Protein AF-0000000079558865 (afdb_homodimer)

pLDDT: mean 90.68, std 13.3, range [24.84, 98.75]

Solvent-accessible surface area (backbone atoms only — not comparable to full-atom values): 32412 Å² total; per-residue (Å²): 133,81,74,74,70,74,71,78,64,59,64,57,67,71,56,44,50,49,36,40,52,37,39,24,28,46,28,15,32,53,11,42,52,48,28,52,51,44,33,50,50,36,15,70,83,61,57,52,70,18,35,86,86,47,58,47,41,53,60,47,65,28,27,28,50,21,11,19,47,32,14,29,50,58,60,69,40,26,65,64,39,34,66,35,30,55,53,54,36,47,12,46,46,53,9,19,28,15,18,23,4,36,36,19,58,54,51,49,49,32,47,53,29,38,63,74,67,36,49,67,46,24,54,47,26,53,52,52,48,49,34,40,28,53,35,25,22,53,50,19,32,53,52,38,51,50,48,53,50,50,35,47,71,70,60,68,59,42,77,68,46,60,74,62,44,77,66,50,60,58,45,43,67,52,43,50,49,52,37,49,51,39,46,51,51,39,50,49,53,44,49,51,22,51,53,47,21,66,69,27,48,86,74,33,56,71,65,19,17,48,24,42,9,50,59,42,13,29,57,13,29,53,51,32,58,58,34,44,70,41,40,58,50,31,49,69,95,83,32,50,64,35,84,45,48,48,14,59,48,48,29,27,34,50,19,22,44,52,44,24,43,45,51,42,47,41,61,68,67,68,41,66,67,52,42,29,52,45,49,6,42,40,61,9,24,24,15,20,23,3,36,35,16,59,53,40,51,53,33,51,53,31,42,72,43,100,49,39,65,54,21,56,51,53,50,48,49,52,50,50,54,30,47,53,50,25,38,63,53,26,39,49,50,37,70,73,70,58,53,81,71,87,119,131,81,74,73,69,72,71,78,63,60,63,56,67,69,57,44,51,48,37,40,52,37,38,24,29,44,27,16,31,51,10,42,52,49,29,51,52,44,33,50,49,36,15,69,84,62,57,52,69,18,34,87,85,46,56,46,40,54,61,47,64,29,27,28,52,21,11,20,47,34,14,30,51,57,60,68,40,26,65,64,40,34,66,33,31,54,54,55,37,46,14,46,46,55,9,19,28,15,18,24,3,36,36,19,58,56,51,50,49,33,47,54,30,39,65,73,67,35,50,66,46,25,55,48,26,52,52,53,49,50,35,41,28,53,33,26,22,52,50,19,32,52,51,39,51,51,49,52,50,51,35,48,71,69,61,68,60,42,77,69,46,61,73,62,44,80,66,50,60,59,45,46,67,52,43,49,50,52,36,50,51,39,48,51,49,38,50,49,52,45,48,52,21,52,53,47,21,66,68,26,48,86,76,33,56,71,65,20,17,49,24,42,8,49,60,41,14,29,58,14,29,52,52,34,59,58,34,46,69,42,40,59,49,32,49,68,94,82,32,49,64,35,85,45,47,48,14,60,47,48,28,28,35,50,18,22,43,51,43,25,43,44,52,44,48,42,60,69,68,69,42,65,68,51,43,29,52,46,48,7,41,38,58,9,23,26,16,19,23,3,36,34,16,61,51,40,51,53,33,52,52,31,43,72,44,98,51,39,65,55,21,55,50,53,51,48,50,52,51,49,52,28,48,53,50,25,38,64,52,28,39,48,50,36,71,72,70,59,54,82,69,89,120

Structure (mmCIF, N/CA/C/O backbone):
data_AF-0000000079558865-model_v1
#
loop_
_entity.id
_entity.type
_entity.pdbx_description
1 polymer 'CrcB protein'
#
loop_
_atom_site.group_PDB
_atom_site.id
_atom_site.type_symbol
_atom_site.label_atom_id
_atom_site.label_alt_id
_atom_site.label_comp_id
_atom_site.label_asym_id
_atom_site.label_entity_id
_atom_site.label_seq_id
_atom_site.pdbx_PDB_ins_code
_atom_site.Cartn_x
_atom_site.Cartn_y
_atom_site.Cartn_z
_atom_site.occupancy
_atom_site.B_iso_or_equiv
_atom_site.auth_seq_id
_atom_site.auth_comp_id
_atom_site.auth_asym_id
_atom_site.auth_atom_id
_atom_site.pdbx_PDB_model_num
ATOM 1 N N . MET A 1 1 ? -37.469 36.5 46.031 1 24.84 1 MET A N 1
ATOM 2 C CA . MET A 1 1 ? -37 35.156 45.688 1 24.84 1 MET A CA 1
ATOM 3 C C . MET A 1 1 ? -36.062 35.219 44.469 1 24.84 1 MET A C 1
ATOM 5 O O . MET A 1 1 ? -36.531 35.375 43.344 1 24.84 1 MET A O 1
ATOM 9 N N . ILE A 1 2 ? -34.938 35.812 44.531 1 31 2 ILE A N 1
ATOM 10 C CA . ILE A 1 2 ? -33.875 36.125 43.531 1 31 2 ILE A CA 1
ATOM 11 C C . ILE A 1 2 ? -33.438 34.844 42.844 1 31 2 ILE A C 1
ATOM 13 O O . ILE A 1 2 ? -32.906 33.938 43.5 1 31 2 ILE A O 1
ATOM 17 N N . TYR A 1 3 ? -34.219 34.344 41.844 1 30.3 3 TYR A N 1
ATOM 18 C CA . TYR A 1 3 ? -33.875 33.188 40.969 1 30.3 3 TYR A CA 1
ATOM 19 C C . TYR A 1 3 ? -32.375 33.219 40.625 1 30.3 3 TYR A C 1
ATOM 21 O O . TYR A 1 3 ? -31.891 34.156 40.062 1 30.3 3 TYR A O 1
ATOM 29 N N . PHE A 1 4 ? -31.547 32.781 41.594 1 33.19 4 PHE A N 1
ATOM 30 C CA . PHE A 1 4 ? -30.141 32.5 41.281 1 33.19 4 PHE A CA 1
ATOM 31 C C . PHE A 1 4 ? -30 31.906 39.875 1 33.19 4 PHE A C 1
ATOM 33 O O . PHE A 1 4 ? -30.594 30.875 39.594 1 33.19 4 PHE A O 1
ATOM 40 N N . GLN A 1 5 ? -30.078 32.781 38.844 1 35.47 5 GLN A N 1
ATOM 41 C CA . GLN A 1 5 ? -29.766 32.375 37.5 1 35.47 5 GLN A CA 1
ATOM 42 C C . GLN A 1 5 ? -28.656 31.328 37.469 1 35.47 5 GLN A C 1
ATOM 44 O O . GLN A 1 5 ? -27.625 31.5 38.125 1 35.47 5 GLN A O 1
ATOM 49 N N . ASP A 1 6 ? -28.984 30.047 37.375 1 40.72 6 ASP A N 1
ATOM 50 C CA . ASP A 1 6 ? -28.062 28.938 37.156 1 40.72 6 ASP A CA 1
ATOM 51 C C . ASP A 1 6 ? -26.844 29.391 36.375 1 40.72 6 ASP A C 1
ATOM 53 O O . ASP A 1 6 ? -26.969 30.109 35.375 1 40.72 6 ASP A O 1
ATOM 57 N N . PRO A 1 7 ? -25.625 29.766 36.938 1 44.38 7 PRO A N 1
ATOM 58 C CA . PRO A 1 7 ? -24.438 30.203 36.219 1 44.38 7 PRO A CA 1
ATOM 59 C C . PRO A 1 7 ? -24.297 29.531 34.875 1 44.38 7 PRO A C 1
ATOM 61 O O . PRO A 1 7 ? -24.75 28.406 34.688 1 44.38 7 PRO A O 1
ATOM 64 N N . PRO A 1 8 ? -24.234 30.219 33.75 1 49.44 8 PRO A N 1
ATOM 65 C CA . PRO A 1 8 ? -24.109 29.625 32.406 1 49.44 8 PRO A CA 1
ATOM 66 C C . PRO A 1 8 ? -23.125 28.469 32.375 1 49.44 8 PRO A C 1
ATOM 68 O O . PRO A 1 8 ? -22.047 28.547 32.969 1 49.44 8 PRO A O 1
ATOM 71 N N . LYS A 1 9 ? -23.375 27.141 32.25 1 59.31 9 LYS A N 1
ATOM 72 C CA . LYS A 1 9 ? -22.781 25.812 32.375 1 59.31 9 LYS A CA 1
ATOM 73 C C . LYS A 1 9 ? -21.453 25.734 31.625 1 59.31 9 LYS A C 1
ATOM 75 O O . LYS A 1 9 ? -20.656 24.844 31.859 1 59.31 9 LYS A O 1
ATOM 80 N N . GLY A 1 10 ? -21.016 26.719 30.688 1 71.94 10 GLY A N 1
ATOM 81 C CA . GLY A 1 10 ? -19.781 26.562 29.953 1 71.94 10 GLY A CA 1
ATOM 82 C C . GLY A 1 10 ? -18.984 27.859 29.844 1 71.94 10 GLY A C 1
ATOM 83 O O . GLY A 1 10 ? -19.391 28.891 30.406 1 71.94 10 GLY A O 1
ATOM 84 N N . LEU A 1 11 ? -17.547 27.797 29.344 1 80.44 11 LEU A N 1
ATOM 85 C CA . LEU A 1 11 ? -16.672 28.953 29.141 1 80.44 11 LEU A CA 1
ATOM 86 C C . LEU A 1 11 ? -17.312 29.953 28.188 1 80.44 11 LEU A C 1
ATOM 88 O O . LEU A 1 11 ? -18.016 29.578 27.266 1 80.44 11 LEU A O 1
ATOM 92 N N . PRO A 1 12 ? -17.109 31.25 28.516 1 87.19 12 PRO A N 1
ATOM 93 C CA . PRO A 1 12 ? -17.516 32.219 27.5 1 87.19 12 PRO A CA 1
ATOM 94 C C . PRO A 1 12 ? -16.953 31.891 26.125 1 87.19 12 PRO A C 1
ATOM 96 O O . PRO A 1 12 ? -15.906 31.25 26.016 1 87.19 12 PRO A O 1
ATOM 99 N N . GLU A 1 13 ? -17.625 32.281 25.156 1 88.19 13 GLU A N 1
ATOM 100 C CA . GLU A 1 13 ? -17.312 31.938 23.766 1 88.19 13 GLU A CA 1
ATOM 101 C C . GLU A 1 13 ? -15.852 32.25 23.438 1 88.19 13 GLU A C 1
ATOM 103 O O . GLU A 1 13 ? -15.164 31.453 22.812 1 88.19 13 GLU A O 1
ATOM 108 N N . PHE A 1 14 ? -15.43 33.469 23.797 1 90.56 14 PHE A N 1
ATOM 109 C CA . PHE A 1 14 ? -14.062 33.906 23.516 1 90.56 14 PHE A CA 1
ATOM 110 C C . PHE A 1 14 ? -13.055 32.969 24.188 1 90.56 14 PHE A C 1
ATOM 112 O O . PHE A 1 14 ? -12.039 32.625 23.578 1 90.56 14 PHE A O 1
ATOM 119 N N . LEU A 1 15 ? -13.305 32.625 25.375 1 91.19 15 LEU A N 1
ATOM 120 C CA . LEU A 1 15 ? -12.398 31.75 26.109 1 91.19 15 LEU A CA 1
ATOM 121 C C . LEU A 1 15 ? -12.438 30.328 25.547 1 91.19 15 LEU A C 1
ATOM 123 O O . LEU A 1 15 ? -11.414 29.641 25.547 1 91.19 15 LEU A O 1
ATOM 127 N N . ASP A 1 16 ? -13.633 29.969 25.188 1 91.56 16 ASP A N 1
ATOM 128 C CA . ASP A 1 16 ? -13.781 28.656 24.562 1 91.56 16 ASP A CA 1
ATOM 129 C C . ASP A 1 16 ? -12.992 28.562 23.266 1 91.56 16 ASP A C 1
ATOM 131 O O . ASP A 1 16 ? -12.328 27.562 23 1 91.56 16 ASP A O 1
ATOM 135 N N . TYR A 1 17 ? -13.078 29.594 22.484 1 93.31 17 TYR A N 1
ATOM 136 C CA . TYR A 1 17 ? -12.328 29.688 21.234 1 93.31 17 TYR A CA 1
ATOM 137 C C . TYR A 1 17 ? -10.828 29.656 21.484 1 93.31 17 TYR A C 1
ATOM 139 O O . TYR A 1 17 ? -10.086 28.953 20.797 1 93.31 17 TYR A O 1
ATOM 147 N N . THR A 1 18 ? -10.438 30.406 22.438 1 93.88 18 THR A N 1
ATOM 148 C CA . THR A 1 18 ? -9.031 30.438 22.812 1 93.88 18 THR A CA 1
ATOM 149 C C . THR A 1 18 ? -8.555 29.062 23.281 1 93.88 18 THR A C 1
ATOM 151 O O . THR A 1 18 ? -7.453 28.641 22.938 1 93.88 18 THR A O 1
ATOM 154 N N . SER A 1 19 ? -9.375 28.469 24.078 1 94.44 19 SER A N 1
ATOM 155 C CA . SER A 1 19 ? -9.031 27.125 24.562 1 94.44 19 SER A CA 1
ATOM 156 C C . SER A 1 19 ? -8.844 26.156 23.391 1 94.44 19 SER A C 1
ATOM 158 O O . SER A 1 19 ? -7.902 25.359 23.375 1 94.44 19 SER A O 1
ATOM 160 N N . CYS A 1 20 ? -9.68 26.266 22.438 1 95.56 20 CYS A N 1
ATOM 161 C CA . CYS A 1 20 ? -9.578 25.422 21.25 1 95.56 20 CYS A CA 1
ATOM 162 C C . CYS A 1 20 ? -8.273 25.688 20.5 1 95.56 20 CYS A C 1
ATOM 164 O O . CYS A 1 20 ? -7.559 24.734 20.156 1 95.56 20 CYS A O 1
ATOM 166 N N . LEU A 1 21 ? -7.957 26.906 20.344 1 97.5 21 LEU A N 1
ATOM 167 C CA . LEU A 1 21 ? -6.762 27.297 19.609 1 97.5 21 LEU A CA 1
ATOM 168 C C . LEU A 1 21 ? -5.5 26.828 20.328 1 97.5 21 LEU A C 1
ATOM 170 O O . LEU A 1 21 ? -4.539 26.391 19.688 1 97.5 21 LEU A O 1
ATOM 174 N N . VAL A 1 22 ? -5.59 26.906 21.609 1 97.62 22 VAL A N 1
ATOM 175 C CA . VAL A 1 22 ? -4.43 26.516 22.391 1 97.62 22 VAL A CA 1
ATOM 176 C C . VAL A 1 22 ? -4.238 25.016 22.328 1 97.62 22 VAL A C 1
ATOM 178 O O . VAL A 1 22 ? -3.115 24.516 22.188 1 97.62 22 VAL A O 1
ATOM 181 N N . HIS A 1 23 ? -5.309 24.281 22.438 1 97.44 23 HIS A N 1
ATOM 182 C CA . HIS A 1 23 ? -5.238 22.828 22.297 1 97.44 23 HIS A CA 1
ATOM 183 C C . HIS A 1 23 ? -4.664 22.438 20.938 1 97.44 23 HIS A C 1
ATOM 185 O O . HIS A 1 23 ? -3.775 21.594 20.844 1 97.44 23 HIS A O 1
ATOM 191 N N . LEU A 1 24 ? -5.121 23.094 19.938 1 98.38 24 LEU A N 1
ATOM 192 C CA . LEU A 1 24 ? -4.691 22.844 18.562 1 98.38 24 LEU A CA 1
ATOM 193 C C . LEU A 1 24 ? -3.203 23.125 18.391 1 98.38 24 LEU A C 1
ATOM 195 O O . LEU A 1 24 ? -2.482 22.359 17.766 1 98.38 24 LEU A O 1
ATOM 199 N N . ALA A 1 25 ? -2.811 24.172 18.984 1 98.5 25 ALA A N 1
ATOM 200 C CA . ALA A 1 25 ? -1.413 24.578 18.859 1 98.5 25 ALA A CA 1
ATOM 201 C C . ALA A 1 25 ? -0.488 23.578 19.547 1 98.5 25 ALA A C 1
ATOM 203 O O . ALA A 1 25 ? 0.522 23.156 18.969 1 98.5 25 ALA A O 1
ATOM 204 N N . VAL A 1 26 ? -0.838 23.172 20.734 1 98.44 26 VAL A N 1
ATOM 205 C CA . VAL A 1 26 ? -0.013 22.25 21.516 1 98.44 26 VAL A CA 1
ATOM 206 C C . VAL A 1 26 ? 0.089 20.906 20.781 1 98.44 26 VAL A C 1
ATOM 208 O O . VAL A 1 26 ? 1.189 20.406 20.562 1 98.44 26 VAL A O 1
ATOM 211 N N . PHE A 1 27 ? -0.99 20.453 20.391 1 98.62 27 PHE A N 1
ATOM 212 C CA . PHE A 1 27 ? -0.999 19.156 19.719 1 98.62 27 PHE A CA 1
ATOM 213 C C . PHE A 1 27 ? -0.371 19.266 18.328 1 98.62 27 PHE A C 1
ATOM 215 O O . PHE A 1 27 ? 0.219 18.312 17.828 1 98.62 27 PHE A O 1
ATOM 222 N N . GLY A 1 28 ? -0.518 20.422 17.719 1 98.62 28 GLY A N 1
ATOM 223 C CA . GLY A 1 28 ? 0.182 20.641 16.469 1 98.62 28 GLY A CA 1
ATOM 224 C C . GLY A 1 28 ? 1.689 20.547 16.594 1 98.62 28 GLY A C 1
ATOM 225 O O . GLY A 1 28 ? 2.348 19.906 15.766 1 98.62 28 GLY A O 1
ATOM 226 N N . ILE A 1 29 ? 2.188 21.156 17.625 1 98.62 29 ILE A N 1
ATOM 227 C CA . ILE A 1 29 ? 3.625 21.109 17.875 1 98.62 29 ILE A CA 1
ATOM 228 C C . ILE A 1 29 ? 4.066 19.672 18.141 1 98.62 29 ILE A C 1
ATOM 230 O O . ILE A 1 29 ? 5.102 19.234 17.641 1 98.62 29 ILE A O 1
ATOM 234 N N . LEU A 1 30 ? 3.303 18.953 18.891 1 98.38 30 LEU A N 1
ATOM 235 C CA . LEU A 1 30 ? 3.613 17.562 19.156 1 98.38 30 LEU A CA 1
ATOM 236 C C . LEU A 1 30 ? 3.617 16.75 17.875 1 98.38 30 LEU A C 1
ATOM 238 O O . LEU A 1 30 ? 4.422 15.828 17.719 1 98.38 30 LEU A O 1
ATOM 242 N N . GLY A 1 31 ? 2.713 17.062 16.984 1 98.69 31 GLY A N 1
ATOM 243 C CA . GLY A 1 31 ? 2.697 16.406 15.688 1 98.69 31 GLY A CA 1
ATOM 244 C C . GLY A 1 31 ? 3.951 16.672 14.875 1 98.69 31 GLY A C 1
ATOM 245 O O . GLY A 1 31 ? 4.5 15.758 14.258 1 98.69 31 GLY A O 1
ATOM 246 N N . VAL A 1 32 ? 4.395 17.891 14.922 1 98.5 32 VAL A N 1
ATOM 247 C CA . VAL A 1 32 ? 5.613 18.266 14.219 1 98.5 32 VAL A CA 1
ATOM 248 C C . VAL A 1 32 ? 6.801 17.5 14.781 1 98.5 32 VAL A C 1
ATOM 250 O O . VAL A 1 32 ? 7.633 16.984 14.023 1 98.5 32 VAL A O 1
ATOM 253 N N . LEU A 1 33 ? 6.844 17.406 16.078 1 98.06 33 LEU A N 1
ATOM 254 C CA . LEU A 1 33 ? 7.938 16.703 16.75 1 98.06 33 LEU A CA 1
ATOM 255 C C . LEU A 1 33 ? 7.93 15.227 16.391 1 98.06 33 LEU A C 1
ATOM 257 O O . LEU A 1 33 ? 8.984 14.648 16.109 1 98.06 33 LEU A O 1
ATOM 261 N N . THR A 1 34 ? 6.789 14.672 16.406 1 98.44 34 THR A N 1
ATOM 262 C CA . THR A 1 34 ? 6.684 13.258 16.047 1 98.44 34 THR A CA 1
ATOM 263 C C . THR A 1 34 ? 7.07 13.031 14.594 1 98.44 34 THR A C 1
ATOM 265 O O . THR A 1 34 ? 7.73 12.047 14.273 1 98.44 34 THR A O 1
ATOM 268 N N . ARG A 1 35 ? 6.594 13.891 13.742 1 98.06 35 ARG A N 1
ATOM 269 C CA . ARG A 1 35 ? 6.949 13.781 12.328 1 98.06 35 ARG A CA 1
ATOM 270 C C . ARG A 1 35 ? 8.461 13.836 12.141 1 98.06 35 ARG A C 1
ATOM 272 O O . ARG A 1 35 ? 9.023 13.062 11.367 1 98.06 35 ARG A O 1
ATOM 279 N N . TYR A 1 36 ? 9.078 14.766 12.859 1 97.19 36 TYR A N 1
ATOM 280 C CA . TYR A 1 36 ? 10.523 14.906 12.797 1 97.19 36 TYR A CA 1
ATOM 281 C C . TYR A 1 36 ? 11.219 13.633 13.266 1 97.19 36 TYR A C 1
ATOM 283 O O . TYR A 1 36 ? 12.164 13.164 12.633 1 97.19 36 TYR A O 1
ATOM 291 N N . LEU A 1 37 ? 10.742 13.086 14.359 1 96.69 37 LEU A N 1
ATOM 292 C CA . LEU A 1 37 ? 11.328 11.875 14.914 1 96.69 37 LEU A CA 1
ATOM 293 C C . LEU A 1 37 ? 11.18 10.703 13.953 1 96.69 37 LEU A C 1
ATOM 295 O O . LEU A 1 37 ? 12.102 9.898 13.805 1 96.69 37 LEU A O 1
ATOM 299 N N . LEU A 1 38 ? 10.078 10.633 13.289 1 96.56 38 LEU A N 1
ATOM 300 C CA . LEU A 1 38 ? 9.836 9.555 12.344 1 96.56 38 LEU A CA 1
ATOM 301 C C . LEU A 1 38 ? 10.719 9.719 11.102 1 96.56 38 LEU A C 1
ATOM 303 O O . LEU A 1 38 ? 11.203 8.734 10.547 1 96.56 38 LEU A O 1
ATOM 307 N N . GLN A 1 39 ? 10.844 10.922 10.719 1 94.56 39 GLN A N 1
ATOM 308 C CA . GLN A 1 39 ? 11.727 11.188 9.586 1 94.56 39 GLN A CA 1
ATOM 309 C C . GLN A 1 39 ? 13.156 10.758 9.898 1 94.56 39 GLN A C 1
ATOM 311 O O . GLN A 1 39 ? 13.852 10.211 9.031 1 94.56 39 GLN A O 1
ATOM 316 N N . LYS A 1 40 ? 13.578 11.055 11.094 1 93.12 40 LYS A N 1
ATOM 317 C CA . LYS A 1 40 ? 14.93 10.688 11.5 1 93.12 40 LYS A CA 1
ATOM 318 C C . LYS A 1 40 ? 15.07 9.18 11.664 1 93.12 40 LYS A C 1
ATOM 320 O O . LYS A 1 40 ? 16.078 8.594 11.258 1 93.12 40 LYS A O 1
ATOM 325 N N . LEU A 1 41 ? 14.094 8.602 12.18 1 92.81 41 LEU A N 1
ATOM 326 C CA . LEU A 1 41 ? 14.133 7.176 12.477 1 92.81 41 LEU A CA 1
ATOM 327 C C . LEU A 1 41 ? 14.141 6.359 11.188 1 92.81 41 LEU A C 1
ATOM 329 O O . LEU A 1 41 ? 14.906 5.395 11.062 1 92.81 41 LEU A O 1
ATOM 333 N N . PHE A 1 42 ? 13.406 6.734 10.211 1 93.06 42 PHE A N 1
ATOM 334 C CA . PHE A 1 42 ? 13.258 5.941 9 1 93.06 42 PHE A CA 1
ATOM 335 C C . PHE A 1 42 ? 14.047 6.551 7.848 1 93.06 42 PHE A C 1
ATOM 337 O O . PHE A 1 42 ? 13.977 6.074 6.715 1 93.06 42 PHE A O 1
ATOM 344 N N . GLY A 1 43 ? 14.727 7.559 8.125 1 89.62 43 GLY A N 1
ATOM 345 C CA . GLY A 1 43 ? 15.5 8.258 7.113 1 89.62 43 GLY A CA 1
ATOM 346 C C . GLY A 1 43 ? 16.844 7.613 6.84 1 89.62 43 GLY A C 1
ATOM 347 O O . GLY A 1 43 ? 17.125 6.508 7.312 1 89.62 43 GLY A O 1
ATOM 348 N N . PRO A 1 44 ? 17.703 8.164 6.059 1 83.19 44 PRO A N 1
ATOM 349 C CA . PRO A 1 44 ? 18.984 7.59 5.629 1 83.19 44 PRO A CA 1
ATOM 350 C C . PRO A 1 44 ? 19.984 7.48 6.77 1 83.19 44 PRO A C 1
ATOM 352 O O . PRO A 1 44 ? 20.922 6.672 6.703 1 83.19 44 PRO A O 1
ATOM 355 N N . GLY A 1 45 ? 19.75 8.141 7.801 1 81.56 45 GLY A N 1
ATOM 356 C CA . GLY A 1 45 ? 20.719 8.148 8.891 1 81.56 45 GLY A CA 1
ATOM 357 C C . GLY A 1 45 ? 20.562 6.973 9.836 1 81.56 45 GLY A C 1
ATOM 358 O O . GLY A 1 45 ? 21.516 6.555 10.484 1 81.56 45 GLY A O 1
ATOM 359 N N . VAL A 1 46 ? 19.359 6.465 9.898 1 87.94 46 VAL A N 1
ATOM 360 C CA . VAL A 1 46 ? 19.125 5.434 10.906 1 87.94 46 VAL A CA 1
ATOM 361 C C . VAL A 1 46 ? 18.656 4.145 10.227 1 87.94 46 VAL A C 1
ATOM 363 O O . VAL A 1 46 ? 19.484 3.305 9.859 1 87.94 46 VAL A O 1
ATOM 366 N N . ALA A 1 47 ? 17.469 4.156 9.672 1 86.31 47 ALA A N 1
ATOM 367 C CA . ALA A 1 47 ? 16.906 2.924 9.125 1 86.31 47 ALA A CA 1
ATOM 368 C C . ALA A 1 47 ? 17.125 2.84 7.621 1 86.31 47 ALA A C 1
ATOM 370 O O . ALA A 1 47 ? 17.047 1.759 7.031 1 86.31 47 ALA A O 1
ATOM 371 N N . HIS A 1 48 ? 17.359 3.893 6.969 1 84.94 48 HIS A N 1
ATOM 372 C CA . HIS A 1 48 ? 17.641 3.959 5.539 1 84.94 48 HIS A CA 1
ATOM 373 C C . HIS A 1 48 ? 16.484 3.381 4.727 1 84.94 48 HIS A C 1
ATOM 375 O O . HIS A 1 48 ? 16.703 2.736 3.699 1 84.94 48 HIS A O 1
ATOM 381 N N . VAL A 1 49 ? 15.297 3.553 5.23 1 86.56 49 VAL A N 1
ATOM 382 C CA . VAL A 1 49 ? 14.109 3.031 4.562 1 86.56 49 VAL A CA 1
ATOM 383 C C . VAL A 1 49 ? 13.609 4.039 3.531 1 86.56 49 VAL A C 1
ATOM 385 O O . VAL A 1 49 ? 13.203 3.664 2.43 1 86.56 49 VAL A O 1
ATOM 388 N N . THR A 1 50 ? 13.664 5.273 3.941 1 88.06 50 THR A N 1
ATOM 389 C CA . THR A 1 50 ? 13.195 6.344 3.072 1 88.06 50 THR A CA 1
ATOM 390 C C . THR A 1 50 ? 14.352 7.227 2.627 1 88.06 50 THR A C 1
ATOM 392 O O . THR A 1 50 ? 15.398 7.258 3.275 1 88.06 50 THR A O 1
ATOM 395 N N . SER A 1 51 ? 14.188 7.793 1.417 1 83.25 51 SER A N 1
ATOM 396 C CA . SER A 1 51 ? 15.172 8.742 0.917 1 83.25 51 SER A CA 1
ATOM 397 C C . SER A 1 51 ? 14.547 9.734 -0.052 1 83.25 51 SER A C 1
ATOM 399 O O . SER A 1 51 ? 13.445 9.508 -0.561 1 83.25 51 SER A O 1
ATOM 401 N N . ASP A 1 52 ? 15.242 10.797 -0.254 1 82.06 52 ASP A N 1
ATOM 402 C CA . ASP A 1 52 ? 14.766 11.852 -1.148 1 82.06 52 ASP A CA 1
ATOM 403 C C . ASP A 1 52 ? 14.898 11.43 -2.609 1 82.06 52 ASP A C 1
ATOM 405 O O . ASP A 1 52 ? 14.32 12.062 -3.498 1 82.06 52 ASP A O 1
ATOM 409 N N . GLN A 1 53 ? 15.531 10.289 -2.822 1 80 53 GLN A N 1
ATOM 410 C CA . GLN A 1 53 ? 15.805 9.891 -4.199 1 80 53 GLN A CA 1
ATOM 411 C C . GLN A 1 53 ? 15.031 8.633 -4.578 1 80 53 GLN A C 1
ATOM 413 O O . GLN A 1 53 ? 15.219 8.086 -5.664 1 80 53 GLN A O 1
ATOM 418 N N . THR A 1 54 ? 14.234 8.258 -3.633 1 82.56 54 THR A N 1
ATOM 419 C CA . THR A 1 54 ? 13.5 7.027 -3.906 1 82.56 54 THR A CA 1
ATOM 420 C C . THR A 1 54 ? 11.992 7.285 -3.906 1 82.56 54 THR A C 1
ATOM 422 O O . THR A 1 54 ? 11.547 8.383 -3.562 1 82.56 54 THR A O 1
ATOM 425 N N . ILE A 1 55 ? 11.266 6.324 -4.301 1 89.25 55 ILE A N 1
ATOM 426 C CA . ILE A 1 55 ? 9.812 6.395 -4.391 1 89.25 55 ILE A CA 1
ATOM 427 C C . ILE A 1 55 ? 9.211 6.469 -2.99 1 89.25 55 ILE A C 1
ATOM 429 O O . ILE A 1 55 ? 8.117 7.004 -2.805 1 89.25 55 ILE A O 1
ATOM 433 N N . LEU A 1 56 ? 9.992 5.953 -2.07 1 91.38 56 LEU A N 1
ATOM 434 C CA . LEU A 1 56 ? 9.578 6.055 -0.674 1 91.38 56 LEU A CA 1
ATOM 435 C C . LEU A 1 56 ? 10.055 7.363 -0.06 1 91.38 56 LEU A C 1
ATOM 437 O O . LEU A 1 56 ? 11.148 7.426 0.507 1 91.38 56 LEU A O 1
ATOM 441 N N . TYR A 1 57 ? 9.195 8.312 -0.083 1 91.06 57 TYR A N 1
ATOM 442 C CA . TYR A 1 57 ? 9.555 9.664 0.342 1 91.06 57 TYR A CA 1
ATOM 443 C C . TYR A 1 57 ? 9.664 9.742 1.86 1 91.06 57 TYR A C 1
ATOM 445 O O . TYR A 1 57 ? 9.07 8.93 2.576 1 91.06 57 TYR A O 1
ATOM 453 N N . VAL A 1 58 ? 10.289 10.664 2.318 1 92.75 58 VAL A N 1
ATOM 454 C CA . VAL A 1 58 ? 10.734 10.781 3.703 1 92.75 58 VAL A CA 1
ATOM 455 C C . VAL A 1 58 ? 9.531 10.883 4.629 1 92.75 58 VAL A C 1
ATOM 457 O O . VAL A 1 58 ? 9.57 10.398 5.762 1 92.75 58 VAL A O 1
ATOM 460 N N . ASP A 1 59 ? 8.422 11.477 4.215 1 95.94 59 ASP A N 1
ATOM 461 C CA . ASP A 1 59 ? 7.266 11.688 5.078 1 95.94 59 ASP A CA 1
ATOM 462 C C . ASP A 1 59 ? 6.305 10.508 5.004 1 95.94 59 ASP A C 1
ATOM 464 O O . ASP A 1 59 ? 5.238 10.523 5.621 1 95.94 59 ASP A O 1
ATOM 468 N N . LEU A 1 60 ? 6.664 9.461 4.285 1 96.44 60 LEU A N 1
ATOM 469 C CA . LEU A 1 60 ? 5.754 8.344 4.059 1 96.44 60 LEU A CA 1
ATOM 470 C C . LEU A 1 60 ? 5.41 7.652 5.371 1 96.44 60 LEU A C 1
ATOM 472 O O . LEU A 1 60 ? 4.234 7.406 5.66 1 96.44 60 LEU A O 1
ATOM 476 N N . PRO A 1 61 ? 6.383 7.348 6.258 1 96.75 61 PRO A N 1
ATOM 477 C CA . PRO A 1 61 ? 6.031 6.699 7.523 1 96.75 61 PRO A CA 1
ATOM 478 C C . PRO A 1 61 ? 5.07 7.531 8.367 1 96.75 61 PRO A C 1
ATOM 480 O O . PRO A 1 61 ? 4.109 6.996 8.922 1 96.75 61 PRO A O 1
ATOM 483 N N . ALA A 1 62 ? 5.328 8.82 8.414 1 98.25 62 ALA A N 1
ATOM 484 C CA . ALA A 1 62 ? 4.445 9.703 9.172 1 98.25 62 ALA A CA 1
ATOM 485 C C . ALA A 1 62 ? 3.041 9.719 8.578 1 98.25 62 ALA A C 1
ATOM 487 O O . ALA A 1 62 ? 2.047 9.68 9.305 1 98.25 62 ALA A O 1
ATOM 488 N N . ASN A 1 63 ? 2.957 9.742 7.273 1 98.56 63 ASN A N 1
ATOM 489 C CA . ASN A 1 63 ? 1.669 9.75 6.59 1 98.56 63 ASN A CA 1
ATOM 490 C C . ASN A 1 63 ? 0.917 8.438 6.809 1 98.56 63 ASN A C 1
ATOM 492 O O . ASN A 1 63 ? -0.302 8.438 6.984 1 98.56 63 ASN A O 1
ATOM 496 N N . MET A 1 64 ? 1.6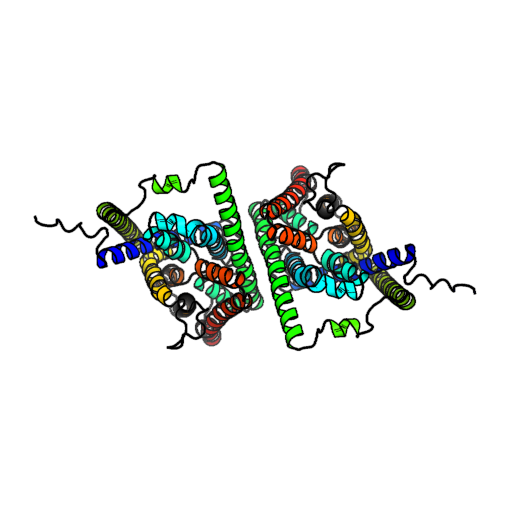4 7.352 6.836 1 98.38 64 MET A N 1
ATOM 497 C CA . MET A 1 64 ? 1.012 6.051 7.055 1 98.38 64 MET A CA 1
ATOM 498 C C . MET A 1 64 ? 0.54 5.91 8.5 1 98.38 64 MET A C 1
ATOM 500 O O . MET A 1 64 ? -0.599 5.512 8.75 1 98.38 64 MET A O 1
ATOM 504 N N . ILE A 1 65 ? 1.39 6.27 9.422 1 98.38 65 ILE A N 1
ATOM 505 C CA . ILE A 1 65 ? 1.072 6.133 10.844 1 98.38 65 ILE A CA 1
ATOM 506 C C . ILE A 1 65 ? -0.055 7.098 11.211 1 98.38 65 ILE A C 1
ATOM 508 O O . ILE A 1 65 ? -0.978 6.73 11.945 1 98.38 65 ILE A O 1
ATOM 512 N N . GLY A 1 66 ? 0.065 8.312 10.719 1 98.69 66 GLY A N 1
ATOM 513 C CA . GLY A 1 66 ? -0.997 9.281 10.961 1 98.69 66 GLY A CA 1
ATOM 514 C C . GLY A 1 66 ? -2.34 8.836 10.406 1 98.69 66 GLY A C 1
ATOM 515 O O . GLY A 1 66 ? -3.375 9.031 11.047 1 98.69 66 GLY A O 1
ATOM 516 N N . SER A 1 67 ? -2.324 8.25 9.234 1 98.69 67 SER A N 1
ATOM 517 C CA . SER A 1 67 ? -3.562 7.746 8.648 1 98.69 67 SER A CA 1
ATOM 518 C C . SER A 1 67 ? -4.105 6.562 9.438 1 98.69 67 SER A C 1
ATOM 520 O O . SER A 1 67 ? -5.316 6.441 9.633 1 98.69 67 SER A O 1
ATOM 522 N N . PHE A 1 68 ? -3.197 5.707 9.898 1 98.62 68 PHE A N 1
ATOM 523 C CA . PHE A 1 68 ? -3.578 4.594 10.758 1 98.62 68 PHE A CA 1
ATOM 524 C C . PHE A 1 68 ? -4.254 5.098 12.031 1 98.62 68 PHE A C 1
ATOM 526 O O . PHE A 1 68 ? -5.328 4.613 12.398 1 98.62 68 PHE A O 1
ATOM 533 N N . LEU A 1 69 ? -3.672 6.059 12.625 1 98.69 69 LEU A N 1
ATOM 534 C CA . LEU A 1 69 ? -4.188 6.598 13.883 1 98.69 69 LEU A CA 1
ATOM 535 C C . LEU A 1 69 ? -5.469 7.387 13.648 1 98.69 69 LEU A C 1
ATOM 537 O O . LEU A 1 69 ? -6.336 7.441 14.523 1 98.69 69 LEU A O 1
ATOM 541 N N . MET A 1 70 ? -5.605 7.988 12.5 1 98.5 70 MET A N 1
ATOM 542 C CA . MET A 1 70 ? -6.844 8.68 12.148 1 98.5 70 MET A CA 1
ATOM 543 C C . MET A 1 70 ? -8.016 7.703 12.133 1 98.5 70 MET A C 1
ATOM 545 O O . MET A 1 70 ? -9.148 8.078 12.453 1 98.5 70 MET A O 1
ATOM 549 N N . GLY A 1 71 ? -7.723 6.441 11.719 1 98.38 71 GLY A N 1
ATOM 550 C CA . GLY A 1 71 ? -8.75 5.418 11.836 1 98.38 71 GLY A CA 1
ATOM 551 C C . GLY A 1 71 ? -9.195 5.18 13.266 1 98.38 71 GLY A C 1
ATOM 552 O O . GLY A 1 71 ? -10.383 4.992 13.531 1 98.38 71 GLY A O 1
ATOM 553 N N . TRP A 1 72 ? -8.258 5.277 14.156 1 97.69 72 TRP A N 1
ATOM 554 C CA . TRP A 1 72 ? -8.547 5.051 15.562 1 97.69 72 TRP A CA 1
ATOM 555 C C . TRP A 1 72 ? -9.273 6.25 16.172 1 97.69 72 TRP A C 1
ATOM 557 O O . TRP A 1 72 ? -10.43 6.133 16.578 1 97.69 72 TRP A O 1
ATOM 567 N N . PHE A 1 73 ? -8.688 7.414 16.047 1 97.38 73 PHE A N 1
ATOM 568 C CA . PHE A 1 73 ? -9.125 8.57 16.812 1 97.38 73 PHE A CA 1
ATOM 569 C C . PHE A 1 73 ? -10.094 9.43 16.016 1 97.38 73 PHE A C 1
ATOM 571 O O . PHE A 1 73 ? -10.883 10.188 16.594 1 97.38 73 PHE A O 1
ATOM 578 N N . GLY A 1 74 ? -10.047 9.32 14.734 1 96.38 74 GLY A N 1
ATOM 579 C CA . GLY A 1 74 ? -10.883 10.172 13.906 1 96.38 74 GLY A CA 1
ATOM 580 C C . GLY A 1 74 ? -12.141 9.484 13.414 1 96.38 74 GLY A C 1
ATOM 581 O O . GLY A 1 74 ? -13.094 10.148 13.008 1 96.38 74 GLY A O 1
ATOM 582 N N . VAL A 1 75 ? -12.086 8.148 13.484 1 96.25 75 VAL A N 1
ATOM 583 C CA . VAL A 1 75 ? -13.227 7.441 12.922 1 96.25 75 VAL A CA 1
ATOM 584 C C . VAL A 1 75 ? -13.922 6.617 14 1 96.25 75 VAL A C 1
ATOM 586 O O . VAL A 1 75 ? -15.07 6.891 14.359 1 96.25 75 VAL A O 1
ATOM 589 N N . VAL A 1 76 ? -13.219 5.785 14.727 1 96.75 76 VAL A N 1
ATOM 590 C CA . VAL A 1 76 ? -13.852 4.797 15.586 1 96.75 76 VAL A CA 1
ATOM 591 C C . VAL A 1 76 ? -14.086 5.398 16.969 1 96.75 76 VAL A C 1
ATOM 593 O O . VAL A 1 76 ? -15.18 5.273 17.531 1 96.75 76 VAL A O 1
ATOM 596 N N . PHE A 1 77 ? -13.109 6.129 17.5 1 96.12 77 PHE A N 1
ATOM 597 C CA . PHE A 1 77 ? -13.203 6.562 18.891 1 96.12 77 PHE A CA 1
ATOM 598 C C . PHE A 1 77 ? -13.469 8.062 18.969 1 96.12 77 PHE A C 1
ATOM 600 O O . PHE A 1 77 ? -13.383 8.656 20.047 1 96.12 77 PHE A O 1
ATOM 607 N N . LYS A 1 78 ? -13.648 8.672 17.875 1 94.56 78 LYS A N 1
ATOM 608 C CA . LYS A 1 78 ? -13.852 10.117 17.875 1 94.56 78 LYS A CA 1
ATOM 609 C C . LYS A 1 78 ? -15.008 10.516 18.781 1 94.56 78 LYS A C 1
ATOM 611 O O . LYS A 1 78 ? -14.898 11.477 19.547 1 94.56 78 LYS A O 1
ATOM 616 N N . GLY A 1 79 ? -16.109 9.789 18.672 1 92.62 79 GLY A N 1
ATOM 617 C CA . GLY A 1 79 ? -17.266 10.062 19.516 1 92.62 79 GLY A CA 1
ATOM 618 C C . GLY A 1 79 ? -16.984 9.906 20.984 1 92.62 79 GLY A C 1
ATOM 619 O O . GLY A 1 79 ? -17.391 10.75 21.797 1 92.62 79 GLY A O 1
ATOM 620 N N . ASP A 1 80 ? -16.312 8.906 21.328 1 91.69 80 ASP A N 1
ATOM 621 C CA . ASP A 1 80 ? -15.969 8.633 22.719 1 91.69 80 ASP A CA 1
ATOM 622 C C . ASP A 1 80 ? -15.086 9.742 23.297 1 91.69 80 ASP A C 1
ATOM 624 O O . ASP A 1 80 ? -15.305 10.195 24.422 1 91.69 80 ASP A O 1
ATOM 628 N N . ILE A 1 81 ? -14.211 10.195 22.547 1 93.56 81 ILE A N 1
ATOM 629 C CA . ILE A 1 81 ? -13.289 11.234 23 1 93.56 81 ILE A CA 1
ATOM 630 C C . ILE A 1 81 ? -14.023 12.57 23.094 1 93.56 81 ILE A C 1
ATOM 632 O O . ILE A 1 81 ? -13.781 13.352 24.016 1 93.56 81 ILE A O 1
ATOM 636 N N . SER A 1 82 ? -14.859 12.766 22.188 1 92.06 82 SER A N 1
ATOM 637 C CA . SER A 1 82 ? -15.625 14.008 22.156 1 92.06 82 SER A CA 1
ATOM 638 C C . SER A 1 82 ? -16.547 14.109 23.375 1 92.06 82 SER A C 1
ATOM 640 O O . SER A 1 82 ? -16.844 15.211 23.844 1 92.06 82 SER A O 1
ATOM 642 N N . GLN A 1 83 ? -17.016 12.977 23.828 1 89.56 83 GLN A N 1
ATOM 643 C CA . GLN A 1 83 ? -17.844 12.961 25.031 1 89.56 83 GLN A CA 1
ATOM 644 C C . GLN A 1 83 ? -17.062 13.398 26.266 1 89.56 83 GLN A C 1
ATOM 646 O O . GLN A 1 83 ? -17.609 14.008 27.172 1 89.56 83 GLN A O 1
ATOM 651 N N . VAL A 1 84 ? -15.844 13.141 26.219 1 88 84 VAL A N 1
ATOM 652 C CA . VAL A 1 84 ? -14.977 13.57 27.297 1 88 84 VAL A CA 1
ATOM 653 C C . VAL A 1 84 ? -14.602 15.039 27.125 1 88 84 VAL A C 1
ATOM 655 O O . VAL A 1 84 ? -14.727 15.836 28.062 1 88 84 VAL A O 1
ATOM 658 N N . SER A 1 85 ? -14.203 15.359 26 1 91.25 85 SER A N 1
ATOM 659 C CA . SER A 1 85 ? -13.82 16.734 25.672 1 91.25 85 SER A CA 1
ATOM 660 C C . SER A 1 85 ? -13.82 16.969 24.172 1 91.25 85 SER A C 1
ATOM 662 O O . SER A 1 85 ? -13.047 16.344 23.438 1 91.25 85 SER A O 1
ATOM 664 N N . GLU A 1 86 ? -14.531 17.828 23.734 1 92.25 86 GLU A N 1
ATOM 665 C CA . GLU A 1 86 ? -14.578 18.172 22.328 1 92.25 86 GLU A CA 1
ATOM 666 C C . GLU A 1 86 ? -13.266 18.797 21.859 1 92.25 86 GLU A C 1
ATOM 668 O O . GLU A 1 86 ? -12.812 18.562 20.75 1 92.25 86 GLU A O 1
ATOM 673 N N . HIS A 1 87 ? -12.688 19.609 22.734 1 94.06 87 HIS A N 1
ATOM 674 C CA . HIS A 1 87 ? -11.414 20.25 22.422 1 94.06 87 HIS A CA 1
ATOM 675 C C . HIS A 1 87 ? -10.305 19.219 22.234 1 94.06 87 HIS A C 1
ATOM 677 O O . HIS A 1 87 ? -9.469 19.359 21.344 1 94.06 87 HIS A O 1
ATOM 683 N N . LEU A 1 88 ? -10.391 18.188 23.016 1 94 88 LEU A N 1
ATOM 684 C CA . LEU A 1 88 ? -9.383 17.141 22.922 1 94 88 LEU A CA 1
ATOM 685 C C . LEU A 1 88 ? -9.539 16.359 21.609 1 94 88 LEU A C 1
ATOM 687 O O . LEU A 1 88 ? -8.555 16 20.984 1 94 88 LEU A O 1
ATOM 691 N N . ALA A 1 89 ? -10.75 16.109 21.266 1 95.81 89 ALA A N 1
ATOM 692 C CA . ALA A 1 89 ? -11.023 15.375 20.031 1 95.81 89 ALA A CA 1
ATOM 693 C C . ALA A 1 89 ? -10.484 16.125 18.812 1 95.81 89 ALA A C 1
ATOM 695 O O . ALA A 1 89 ? -9.805 15.539 17.969 1 95.81 89 ALA A O 1
ATOM 696 N N . ILE A 1 90 ? -10.727 17.391 18.812 1 96.06 90 ILE A N 1
ATOM 697 C CA . ILE A 1 90 ? -10.281 18.203 17.703 1 96.06 90 ILE A CA 1
ATOM 698 C C . ILE A 1 90 ? -8.766 18.375 17.75 1 96.06 90 ILE A C 1
ATOM 700 O O . ILE A 1 90 ? -8.102 18.391 16.719 1 96.06 90 ILE A O 1
ATOM 704 N N . ALA A 1 91 ? -8.25 18.5 18.906 1 97.75 91 ALA A N 1
ATOM 705 C CA . ALA A 1 91 ? -6.812 18.672 19.078 1 97.75 91 ALA A CA 1
ATOM 706 C C . ALA A 1 91 ? -6.051 17.438 18.625 1 97.75 91 ALA A C 1
ATOM 708 O O . ALA A 1 91 ? -4.984 17.547 18 1 97.75 91 ALA A O 1
ATOM 709 N N . ILE A 1 92 ? -6.582 16.297 18.828 1 98.12 92 ILE A N 1
ATOM 710 C CA . ILE A 1 92 ? -5.918 15.047 18.469 1 98.12 92 ILE A CA 1
ATOM 711 C C . ILE A 1 92 ? -6.02 14.836 16.953 1 98.12 92 ILE A C 1
ATOM 713 O O . ILE A 1 92 ? -5.023 14.539 16.297 1 98.12 92 ILE A O 1
ATOM 717 N N . THR A 1 93 ? -7.156 15.008 16.359 1 97.62 93 THR A N 1
ATOM 718 C CA . THR A 1 93 ? -7.398 14.695 14.961 1 97.62 93 THR A CA 1
ATOM 719 C C . THR A 1 93 ? -6.871 15.805 14.062 1 97.62 93 THR A C 1
ATOM 721 O O . THR A 1 93 ? -6.086 15.555 13.148 1 97.62 93 THR A O 1
ATOM 724 N N . THR A 1 94 ? -7.184 17.047 14.383 1 96.62 94 THR A N 1
ATOM 725 C CA . THR A 1 94 ? -6.805 18.188 13.547 1 96.62 94 THR A CA 1
ATOM 726 C C . THR A 1 94 ? -5.426 18.703 13.938 1 96.62 94 THR A C 1
ATOM 728 O O . THR A 1 94 ? -4.621 19.062 13.07 1 96.62 94 THR A O 1
ATOM 731 N N . GLY A 1 95 ? -5.219 18.766 15.195 1 98.25 95 GLY A N 1
ATOM 732 C CA . GLY A 1 95 ? -3.943 19.297 15.656 1 98.25 95 GLY A CA 1
ATOM 733 C C . GLY A 1 95 ? -2.801 18.312 15.516 1 98.25 95 GLY A C 1
ATOM 734 O O . GLY A 1 95 ? -1.917 18.484 14.68 1 98.25 95 GLY A O 1
ATOM 735 N N . TYR A 1 96 ? -2.863 17.219 16.234 1 98.62 96 TYR A N 1
ATOM 736 C CA . TYR A 1 96 ? -1.765 16.25 16.297 1 98.62 96 TYR A CA 1
ATOM 737 C C . TYR A 1 96 ? -1.641 15.477 14.992 1 98.62 96 TYR A C 1
ATOM 739 O O . TYR A 1 96 ? -0.606 15.539 14.328 1 98.62 96 TYR A O 1
ATOM 747 N N . LEU A 1 97 ? -2.693 14.781 14.617 1 98.69 97 LEU A N 1
ATOM 748 C CA . LEU A 1 97 ? -2.631 13.938 13.43 1 98.69 97 LEU A CA 1
ATOM 749 C C . LEU A 1 97 ? -2.471 14.781 12.172 1 98.69 97 LEU A C 1
ATOM 751 O O . LEU A 1 97 ? -1.756 14.398 11.242 1 98.69 97 LEU A O 1
ATOM 755 N N . GLY A 1 98 ? -3.129 15.906 12.141 1 98.31 98 GLY A N 1
ATOM 756 C CA . GLY A 1 98 ? -2.98 16.812 11.008 1 98.31 98 GLY A CA 1
ATOM 757 C C . GLY A 1 98 ? -1.559 17.297 10.82 1 98.31 98 GLY A C 1
ATOM 758 O O . GLY A 1 98 ? -1.123 17.547 9.695 1 98.31 98 GLY A O 1
ATOM 759 N N . SER A 1 99 ? -0.882 17.453 11.898 1 98.69 99 SER A N 1
ATOM 760 C CA . SER A 1 99 ? 0.482 17.969 11.828 1 98.69 99 SER A CA 1
ATOM 761 C C . SER A 1 99 ? 1.496 16.828 11.719 1 98.69 99 SER A C 1
ATOM 763 O O . SER A 1 99 ? 2.641 17.047 11.32 1 98.69 99 SER A O 1
ATOM 765 N N . LEU A 1 100 ? 1.029 15.719 12.094 1 98.62 100 LEU A N 1
ATOM 766 C CA . LEU A 1 100 ? 1.86 14.531 11.938 1 98.62 100 LEU A CA 1
ATOM 767 C C . LEU A 1 100 ? 2.025 14.172 10.469 1 98.62 100 LEU A C 1
ATOM 769 O O . LEU A 1 100 ? 3.09 13.703 10.055 1 98.62 100 LEU A O 1
ATOM 773 N N . THR A 1 101 ? 1.021 14.359 9.75 1 98.69 101 THR A N 1
ATOM 774 C CA . THR A 1 101 ? 1.034 14.039 8.328 1 98.69 101 THR A CA 1
ATOM 775 C C . THR A 1 101 ? 1.197 15.305 7.488 1 98.69 101 THR A C 1
ATOM 777 O O . THR A 1 101 ? 0.966 16.406 7.98 1 98.69 101 THR A O 1
ATOM 780 N N . THR A 1 102 ? 1.581 15.148 6.316 1 98.56 102 THR A N 1
ATOM 781 C CA . THR A 1 102 ? 1.774 16.312 5.457 1 98.56 102 THR A CA 1
ATOM 782 C C . THR A 1 102 ? 1.592 15.93 3.988 1 98.56 102 THR A C 1
ATOM 784 O O . THR A 1 102 ? 2.188 14.969 3.512 1 98.56 102 THR A O 1
ATOM 787 N N . PHE A 1 103 ? 0.806 16.688 3.318 1 98.69 103 PHE A N 1
ATOM 788 C CA . PHE A 1 103 ? 0.581 16.5 1.89 1 98.69 103 PHE A CA 1
ATOM 789 C C . PHE A 1 103 ? 1.57 17.312 1.073 1 98.69 103 PHE A C 1
ATOM 791 O O . PHE A 1 103 ? 2.027 16.875 0.015 1 98.69 103 PHE A O 1
ATOM 798 N N . SER A 1 104 ? 1.854 18.453 1.558 1 98.44 104 SER A N 1
ATOM 799 C CA . SER A 1 104 ? 2.76 19.344 0.839 1 98.44 104 SER A CA 1
ATOM 800 C C . SER A 1 104 ? 4.156 18.75 0.732 1 98.44 104 SER A C 1
ATOM 802 O O . SER A 1 104 ? 4.809 18.859 -0.308 1 98.44 104 SER A O 1
ATOM 804 N N . GLY A 1 105 ? 4.57 18.109 1.853 1 97.12 105 GLY A N 1
ATOM 805 C CA . GLY A 1 105 ? 5.852 17.422 1.795 1 97.12 105 GLY A CA 1
ATOM 806 C C . GLY A 1 105 ? 5.879 16.312 0.769 1 97.12 105 GLY A C 1
ATOM 807 O O . GLY A 1 105 ? 6.859 16.156 0.038 1 97.12 105 GLY A O 1
ATOM 808 N N . TRP A 1 106 ? 4.863 15.578 0.723 1 97.38 106 TRP A N 1
ATOM 809 C CA . TRP A 1 106 ? 4.711 14.508 -0.256 1 97.38 106 TRP A CA 1
ATOM 810 C C . TRP A 1 106 ? 4.789 15.055 -1.677 1 97.38 106 TRP A C 1
ATOM 812 O O . TRP A 1 106 ? 5.582 14.57 -2.49 1 97.38 106 TRP A O 1
ATOM 822 N N . ASN A 1 107 ? 4.062 16.094 -1.957 1 98.06 107 ASN A N 1
ATOM 823 C CA . ASN A 1 107 ? 4.023 16.719 -3.275 1 98.06 107 ASN A CA 1
ATOM 824 C C . ASN A 1 107 ? 5.379 17.297 -3.662 1 98.06 107 ASN A C 1
ATOM 826 O O . ASN A 1 107 ? 5.812 17.156 -4.809 1 98.06 107 ASN A O 1
ATOM 830 N N . GLN A 1 108 ? 6.008 17.906 -2.729 1 97.38 108 GLN A N 1
ATOM 831 C CA . GLN A 1 108 ? 7.285 18.562 -3.012 1 97.38 108 GLN A CA 1
ATOM 832 C C . GLN A 1 108 ? 8.344 17.531 -3.404 1 97.38 108 GLN A C 1
ATOM 834 O O . GLN A 1 108 ? 9.156 17.781 -4.297 1 97.38 108 GLN A O 1
ATOM 839 N N . LYS A 1 109 ? 8.336 16.422 -2.721 1 96.25 109 LYS A N 1
ATOM 840 C CA . LYS A 1 109 ? 9.312 15.383 -3.045 1 96.25 109 LYS A CA 1
ATOM 841 C C . LYS A 1 109 ? 9.07 14.82 -4.441 1 96.25 109 LYS A C 1
ATOM 843 O O . LYS A 1 109 ? 10.016 14.508 -5.168 1 96.25 109 LYS A O 1
ATOM 848 N N . MET A 1 110 ? 7.848 14.703 -4.785 1 97.19 110 MET A N 1
ATOM 849 C CA . MET A 1 110 ? 7.535 14.242 -6.133 1 97.19 110 MET A CA 1
ATOM 850 C C . MET A 1 110 ? 7.969 15.266 -7.172 1 97.19 110 MET A C 1
ATOM 852 O O . MET A 1 110 ? 8.422 14.906 -8.258 1 97.19 110 MET A O 1
ATOM 856 N N . LEU A 1 111 ? 7.836 16.531 -6.828 1 96.88 111 LEU A N 1
ATOM 857 C CA . LEU A 1 111 ? 8.297 17.594 -7.727 1 96.88 111 LEU A CA 1
ATOM 858 C C . LEU A 1 111 ? 9.805 17.531 -7.906 1 96.88 111 LEU A C 1
ATOM 860 O O . LEU A 1 111 ? 10.305 17.672 -9.023 1 96.88 111 LEU A O 1
ATOM 864 N N . GLU A 1 112 ? 10.461 17.281 -6.824 1 95.75 112 GLU A N 1
ATOM 865 C CA . GLU A 1 112 ? 11.914 17.219 -6.875 1 95.75 112 GLU A CA 1
ATOM 866 C C . GLU A 1 112 ? 12.375 16.031 -7.723 1 95.75 112 GLU A C 1
ATOM 868 O O . GLU A 1 112 ? 13.359 16.141 -8.469 1 95.75 112 GLU A O 1
ATOM 873 N N . LEU A 1 113 ? 11.719 14.961 -7.625 1 94.31 113 LEU A N 1
ATOM 874 C CA . LEU A 1 113 ? 12.016 13.812 -8.484 1 94.31 113 LEU A CA 1
ATOM 875 C C . LEU A 1 113 ? 11.758 14.148 -9.945 1 94.31 113 LEU A C 1
ATOM 877 O O . LEU A 1 113 ? 12.539 13.766 -10.82 1 94.31 113 LEU A O 1
ATOM 881 N N . SER A 1 114 ? 10.75 14.906 -10.203 1 94.69 114 SER A N 1
ATOM 882 C CA . SER A 1 114 ? 10.391 15.273 -11.57 1 94.69 114 SER A CA 1
ATOM 883 C C . SER A 1 114 ? 11.43 16.203 -12.188 1 94.69 114 SER A C 1
ATOM 885 O O . SER A 1 114 ? 11.766 16.078 -13.367 1 94.69 114 SER A O 1
ATOM 887 N N . VAL A 1 115 ? 11.867 17.094 -11.383 1 93.12 115 VAL A N 1
ATOM 888 C CA . VAL A 1 115 ? 12.844 18.062 -11.867 1 93.12 115 VAL A CA 1
ATOM 889 C C . VAL A 1 115 ? 14.141 17.359 -12.234 1 93.12 115 VAL A C 1
ATOM 891 O O . VAL A 1 115 ? 14.836 17.75 -13.18 1 93.12 115 VAL A O 1
ATOM 894 N N . SER A 1 116 ? 14.461 16.312 -11.555 1 91.25 116 SER A N 1
ATOM 895 C CA . SER A 1 116 ? 15.672 15.539 -11.805 1 91.25 116 SER A CA 1
ATOM 896 C C . SER A 1 116 ? 15.469 14.531 -12.922 1 91.25 116 SER A C 1
ATOM 898 O O . SER A 1 116 ? 16.328 13.672 -13.156 1 91.25 116 SER A O 1
ATOM 900 N N . GLY A 1 117 ? 14.297 14.484 -13.539 1 90.69 117 GLY A N 1
ATOM 901 C CA . GLY A 1 117 ? 14.031 13.633 -14.695 1 90.69 117 GLY A CA 1
ATOM 902 C C . GLY A 1 117 ? 13.406 12.305 -14.328 1 90.69 117 GLY A C 1
ATOM 903 O O . GLY A 1 117 ? 13.164 11.469 -15.203 1 90.69 117 GLY A O 1
ATOM 904 N N . HIS A 1 118 ? 13.156 12.125 -13.094 1 92.25 118 HIS A N 1
ATOM 905 C CA . HIS A 1 118 ? 12.602 10.852 -12.641 1 92.25 118 HIS A CA 1
ATOM 906 C C . HIS A 1 118 ? 11.078 10.906 -12.586 1 92.25 118 HIS A C 1
ATOM 908 O O . HIS A 1 118 ? 10.484 10.688 -11.531 1 92.25 118 HIS A O 1
ATOM 914 N N . TRP A 1 119 ? 10.453 11.039 -13.727 1 93.06 119 TRP A N 1
ATOM 915 C CA . TRP A 1 119 ? 9.008 11.203 -13.836 1 93.06 119 TRP A CA 1
ATOM 916 C C . TRP A 1 119 ? 8.281 9.93 -13.43 1 93.06 119 TRP A C 1
ATOM 918 O O . TRP A 1 119 ? 7.203 9.984 -12.836 1 93.06 119 TRP A O 1
ATOM 928 N N . LEU A 1 120 ? 8.898 8.797 -13.734 1 92.38 120 LEU A N 1
ATOM 929 C CA . LEU A 1 120 ? 8.289 7.52 -13.383 1 92.38 120 LEU A CA 1
ATOM 930 C C . LEU A 1 120 ? 8.242 7.348 -11.867 1 92.38 120 LEU A C 1
ATOM 932 O O . LEU A 1 120 ? 7.227 6.902 -11.32 1 92.38 120 LEU A O 1
ATOM 936 N N . PHE A 1 121 ? 9.312 7.75 -11.25 1 92.19 121 PHE A N 1
ATOM 937 C CA . PHE A 1 121 ? 9.367 7.668 -9.797 1 92.19 121 PHE A CA 1
ATOM 938 C C . PHE A 1 121 ? 8.312 8.57 -9.164 1 92.19 121 PHE A C 1
ATOM 940 O O . PHE A 1 121 ? 7.656 8.18 -8.195 1 92.19 121 PHE A O 1
ATOM 947 N N . ALA A 1 122 ? 8.18 9.766 -9.75 1 95.12 122 ALA A N 1
ATOM 948 C CA . ALA A 1 122 ? 7.191 10.703 -9.227 1 95.12 122 ALA A CA 1
ATOM 949 C C . ALA A 1 122 ? 5.777 10.148 -9.359 1 95.12 122 ALA A C 1
ATOM 951 O O . ALA A 1 122 ? 5 10.18 -8.398 1 95.12 122 ALA A O 1
ATOM 952 N N . SER A 1 123 ? 5.5 9.578 -10.523 1 95.19 123 SER A N 1
ATOM 953 C CA . SER A 1 123 ? 4.168 9.031 -10.766 1 95.19 123 SER A CA 1
ATOM 954 C C . SER A 1 123 ? 3.881 7.836 -9.867 1 95.19 123 SER A C 1
ATOM 956 O O . SER A 1 123 ? 2.803 7.742 -9.273 1 95.19 123 SER A O 1
ATOM 958 N N . LEU A 1 124 ? 4.816 6.953 -9.719 1 94.62 124 LEU A N 1
ATOM 959 C CA . LEU A 1 124 ? 4.656 5.773 -8.875 1 94.62 124 LEU A CA 1
ATOM 960 C C . LEU A 1 124 ? 4.621 6.156 -7.398 1 94.62 124 LEU A C 1
ATOM 962 O O . LEU A 1 124 ? 3.971 5.484 -6.594 1 94.62 124 LEU A O 1
ATOM 966 N N . GLY A 1 125 ? 5.336 7.254 -7.117 1 95.44 125 GLY A N 1
ATOM 967 C CA . GLY A 1 125 ? 5.312 7.738 -5.746 1 95.44 125 GLY A CA 1
ATOM 968 C C . GLY A 1 125 ? 3.932 8.172 -5.293 1 95.44 125 GLY A C 1
ATOM 969 O O . GLY A 1 125 ? 3.543 7.934 -4.148 1 95.44 125 GLY A O 1
ATOM 970 N N . PHE A 1 126 ? 3.236 8.797 -6.176 1 97 126 PHE A N 1
ATOM 971 C CA . PHE A 1 126 ? 1.868 9.188 -5.859 1 97 126 PHE A CA 1
ATOM 972 C C . PHE A 1 126 ? 0.969 7.965 -5.742 1 97 126 PHE A C 1
ATOM 974 O O . PHE A 1 126 ? 0.162 7.863 -4.816 1 97 126 PHE A O 1
ATOM 981 N N . LEU A 1 127 ? 1.169 7.043 -6.637 1 95.81 127 LEU A N 1
ATOM 982 C CA . LEU A 1 127 ? 0.311 5.863 -6.676 1 95.81 127 LEU A CA 1
ATOM 983 C C . LEU A 1 127 ? 0.539 4.98 -5.453 1 95.81 127 LEU A C 1
ATOM 985 O O . LEU A 1 127 ? -0.412 4.621 -4.754 1 95.81 127 LEU A O 1
ATOM 989 N N . LEU A 1 128 ? 1.783 4.648 -5.172 1 95.94 128 LEU A N 1
ATOM 990 C CA . LEU A 1 128 ? 2.121 3.801 -4.035 1 95.94 128 LEU A CA 1
ATOM 991 C C . LEU A 1 128 ? 1.789 4.496 -2.721 1 95.94 128 LEU A C 1
ATOM 993 O O . LEU A 1 128 ? 1.302 3.861 -1.783 1 95.94 128 LEU A O 1
ATOM 997 N N . GLY A 1 129 ? 2.064 5.805 -2.709 1 97.06 129 GLY A N 1
ATOM 998 C CA . GLY A 1 129 ? 1.714 6.562 -1.52 1 97.06 129 GLY A CA 1
ATOM 999 C C . GLY A 1 129 ? 0.23 6.527 -1.204 1 97.06 129 GLY A C 1
ATOM 1000 O O . GLY A 1 129 ? -0.16 6.309 -0.055 1 97.06 129 GLY A O 1
ATOM 1001 N N . LEU A 1 130 ? -0.523 6.699 -2.246 1 97.69 130 LEU A N 1
ATOM 1002 C CA . LEU A 1 130 ? -1.97 6.68 -2.064 1 97.69 130 LEU A CA 1
ATOM 1003 C C . LEU A 1 130 ? -2.445 5.309 -1.604 1 97.69 130 LEU A C 1
ATOM 1005 O O . LEU A 1 130 ? -3.297 5.203 -0.72 1 97.69 130 LEU A O 1
ATOM 1009 N N . PHE A 1 131 ? -1.884 4.234 -2.17 1 97.62 131 PHE A N 1
ATOM 1010 C CA . PHE A 1 131 ? -2.271 2.877 -1.804 1 97.62 131 PHE A CA 1
ATOM 1011 C C . PHE A 1 131 ? -1.929 2.592 -0.346 1 97.62 131 PHE A C 1
ATOM 1013 O O . PHE A 1 131 ? -2.746 2.041 0.392 1 97.62 131 PHE A O 1
ATOM 1020 N N . LEU A 1 132 ? -0.791 3.006 0.057 1 97.94 132 LEU A N 1
ATOM 1021 C CA . LEU A 1 132 ? -0.321 2.725 1.409 1 97.94 132 LEU A CA 1
ATOM 1022 C C . LEU A 1 132 ? -1.119 3.518 2.438 1 97.94 132 LEU A C 1
ATOM 1024 O O . LEU A 1 132 ? -1.511 2.979 3.477 1 97.94 132 LEU A O 1
ATOM 1028 N N . ILE A 1 133 ? -1.378 4.758 2.09 1 98.12 133 ILE A N 1
ATOM 1029 C CA . ILE A 1 133 ? -2.141 5.621 2.982 1 98.12 133 ILE A CA 1
ATOM 1030 C C . ILE A 1 133 ? -3.58 5.121 3.082 1 98.12 133 ILE A C 1
ATOM 1032 O O . ILE A 1 133 ? -4.141 5.035 4.18 1 98.12 133 ILE A O 1
ATOM 1036 N N . ALA A 1 134 ? -4.141 4.77 1.969 1 97.94 134 ALA A N 1
ATOM 1037 C CA . ALA A 1 134 ? -5.523 4.301 1.918 1 97.94 134 ALA A CA 1
ATOM 1038 C C . ALA A 1 134 ? -5.691 3.008 2.711 1 97.94 134 ALA A C 1
ATOM 1040 O O . ALA A 1 134 ? -6.68 2.838 3.432 1 97.94 134 ALA A O 1
ATOM 1041 N N . TYR A 1 135 ? -4.766 2.156 2.627 1 98 135 TYR A N 1
ATOM 1042 C CA . TYR A 1 135 ? -4.902 0.904 3.363 1 98 135 TYR A CA 1
ATOM 1043 C C . TYR A 1 135 ? -4.574 1.1 4.84 1 98 135 TYR A C 1
ATOM 1045 O O . TYR A 1 135 ? -5.121 0.406 5.699 1 98 135 TYR A O 1
ATOM 1053 N N . SER A 1 136 ? -3.672 2.016 5.156 1 98.38 136 SER A N 1
ATOM 1054 C CA . SER A 1 136 ? -3.316 2.295 6.543 1 98.38 136 SER A CA 1
ATOM 1055 C C . SER A 1 136 ? -4.539 2.709 7.355 1 98.38 136 SER A C 1
ATOM 1057 O O . SER A 1 136 ? -4.723 2.254 8.484 1 98.38 136 SER A O 1
ATOM 1059 N N . ILE A 1 137 ? -5.332 3.576 6.773 1 98.25 137 ILE A N 1
ATOM 1060 C CA . ILE A 1 137 ? -6.492 4.023 7.535 1 98.25 137 ILE A CA 1
ATOM 1061 C C . ILE A 1 137 ? -7.488 2.875 7.676 1 98.25 137 ILE A C 1
ATOM 1063 O O . ILE A 1 137 ? -8.117 2.715 8.727 1 98.25 137 ILE A O 1
ATOM 1067 N N . GLN A 1 138 ? -7.664 2.051 6.621 1 96.69 138 GLN A N 1
ATOM 1068 C CA . GLN A 1 138 ? -8.555 0.898 6.695 1 96.69 138 GLN A CA 1
ATOM 1069 C C . GLN A 1 138 ? -8.102 -0.083 7.77 1 96.69 138 GLN A C 1
ATOM 1071 O O . GLN A 1 138 ? -8.914 -0.583 8.547 1 96.69 138 GLN A O 1
ATOM 1076 N N . PHE A 1 139 ? -6.867 -0.273 7.742 1 97.06 139 PHE A N 1
ATOM 1077 C CA . PHE A 1 139 ? -6.266 -1.155 8.734 1 97.06 139 PHE A CA 1
ATOM 1078 C C . PHE A 1 139 ? -6.457 -0.598 10.141 1 97.06 139 PHE A C 1
ATOM 1080 O O . PHE A 1 139 ? -6.789 -1.34 11.07 1 97.06 139 PHE A O 1
ATOM 1087 N N . GLY A 1 140 ? -6.273 0.719 10.266 1 97.69 140 GLY A N 1
ATOM 1088 C CA . GLY A 1 140 ? -6.492 1.373 11.547 1 97.69 140 GLY A CA 1
ATOM 1089 C C . GLY A 1 140 ? -7.922 1.249 12.047 1 97.69 140 GLY A C 1
ATOM 1090 O O . GLY A 1 140 ? -8.156 0.987 13.227 1 97.69 140 GLY A O 1
ATOM 1091 N N . ILE A 1 141 ? -8.836 1.402 11.203 1 97.19 141 ILE A N 1
ATOM 1092 C CA . ILE A 1 141 ? -10.25 1.316 11.555 1 97.19 141 ILE A CA 1
ATOM 1093 C C . ILE A 1 141 ? -10.586 -0.102 12.016 1 97.19 141 ILE A C 1
ATOM 1095 O O . ILE A 1 141 ? -11.227 -0.291 13.047 1 97.19 141 ILE A O 1
ATOM 1099 N N . GLU A 1 142 ? -10.117 -1.104 11.305 1 95.75 142 GLU A N 1
ATOM 1100 C CA . GLU A 1 142 ? -10.43 -2.496 11.609 1 95.75 142 GLU A CA 1
ATOM 1101 C C . GLU A 1 142 ? -9.82 -2.918 12.945 1 95.75 142 GLU A C 1
ATOM 1103 O O . GLU A 1 142 ? -10.461 -3.607 13.742 1 95.75 142 GLU A O 1
ATOM 1108 N N . ILE A 1 143 ? -8.633 -2.479 13.141 1 95.56 143 ILE A N 1
ATOM 1109 C CA . ILE A 1 143 ? -7.977 -2.809 14.398 1 95.56 143 ILE A CA 1
ATOM 1110 C C . ILE A 1 143 ? -8.68 -2.09 15.547 1 95.56 143 ILE A C 1
ATOM 1112 O O . ILE A 1 143 ? -8.844 -2.656 16.625 1 95.56 143 ILE A O 1
ATOM 1116 N N . ALA A 1 144 ? -9.031 -0.849 15.328 1 96.81 144 ALA A N 1
ATOM 1117 C CA . ALA A 1 144 ? -9.727 -0.075 16.344 1 96.81 144 ALA A CA 1
ATOM 1118 C C . ALA A 1 144 ? -11.062 -0.714 16.703 1 96.81 144 ALA A C 1
ATOM 1120 O O . ALA A 1 144 ? -11.438 -0.775 17.875 1 96.81 144 ALA A O 1
ATOM 1121 N N . LYS A 1 145 ? -11.789 -1.175 15.711 1 95.12 145 LYS A N 1
ATOM 1122 C CA . LYS A 1 145 ? -13.062 -1.854 15.945 1 95.12 145 LYS A CA 1
ATOM 1123 C C . LYS A 1 145 ? -12.859 -3.139 16.75 1 95.12 145 LYS A C 1
ATOM 1125 O O . LYS A 1 145 ? -13.648 -3.455 17.641 1 95.12 145 LYS A O 1
ATOM 1130 N N . GLY A 1 146 ? -11.852 -3.877 16.359 1 92.62 146 GLY A N 1
ATOM 1131 C CA . GLY A 1 146 ? -11.523 -5.062 17.125 1 92.62 146 GLY A CA 1
ATOM 1132 C C . GLY A 1 146 ? -11.188 -4.758 18.578 1 92.62 146 GLY A C 1
ATOM 1133 O O . GLY A 1 146 ? -11.617 -5.477 19.484 1 92.62 146 GLY A O 1
ATOM 1134 N N . PHE A 1 147 ? -10.461 -3.721 18.766 1 93.19 147 PHE A N 1
ATOM 1135 C CA . PHE A 1 147 ? -10.094 -3.297 20.109 1 93.19 147 PHE A CA 1
ATOM 1136 C C . PHE A 1 147 ? -11.328 -2.887 20.906 1 93.19 147 PHE A C 1
ATOM 1138 O O . PHE A 1 147 ? -11.453 -3.215 22.078 1 93.19 147 PHE A O 1
ATOM 1145 N N . ARG A 1 148 ? -12.141 -2.162 20.312 1 92.5 148 ARG A N 1
ATOM 1146 C CA . ARG A 1 148 ? -13.383 -1.752 20.969 1 92.5 148 ARG A CA 1
ATOM 1147 C C . ARG A 1 148 ? -14.219 -2.963 21.359 1 92.5 148 ARG A C 1
ATOM 1149 O O . ARG A 1 148 ? -14.805 -2.99 22.453 1 92.5 148 ARG A O 1
ATOM 1156 N N . TRP A 1 149 ? -14.234 -3.938 20.469 1 90.44 149 TRP A N 1
ATOM 1157 C CA . TRP A 1 149 ? -14.953 -5.18 20.75 1 90.44 149 TRP A CA 1
ATOM 1158 C C . TRP A 1 149 ? -14.352 -5.902 21.938 1 90.44 149 TRP A C 1
ATOM 1160 O O . TRP A 1 149 ? -15.078 -6.395 22.812 1 90.44 149 TRP A O 1
ATOM 1170 N N . LEU A 1 150 ? -13.117 -5.945 21.969 1 89.25 150 LEU A N 1
ATOM 1171 C CA . LEU A 1 150 ? -12.414 -6.594 23.078 1 89.25 150 LEU A CA 1
ATOM 1172 C C . LEU A 1 150 ? -12.695 -5.875 24.391 1 89.25 150 LEU A C 1
ATOM 1174 O O . LEU A 1 150 ? -12.867 -6.52 25.422 1 89.25 150 LEU A O 1
ATOM 1178 N N . LEU A 1 151 ? -12.719 -4.582 24.344 1 89.25 151 LEU A N 1
ATOM 1179 C CA . LEU A 1 151 ? -13 -3.791 25.531 1 89.25 151 LEU A CA 1
ATOM 1180 C C . LEU A 1 151 ? -14.414 -4.059 26.031 1 89.25 151 LEU A C 1
ATOM 1182 O O . LEU A 1 151 ? -14.633 -4.148 27.25 1 89.25 151 LEU A O 1
ATOM 1186 N N . HIS A 1 152 ? -15.312 -4.219 25.203 1 88 152 HIS A N 1
ATOM 1187 C CA . HIS A 1 152 ? -16.688 -4.523 25.578 1 88 152 HIS A CA 1
ATOM 1188 C C . HIS A 1 152 ? -16.812 -5.926 26.156 1 88 152 HIS A C 1
ATOM 1190 O O . HIS A 1 152 ? -17.562 -6.141 27.109 1 88 152 HIS A O 1
ATOM 1196 N N . ARG A 1 153 ? -16.062 -6.785 25.625 1 87.69 153 ARG A N 1
ATOM 1197 C CA . ARG A 1 153 ? -16.094 -8.164 26.094 1 87.69 153 ARG A CA 1
ATOM 1198 C C . ARG A 1 153 ? -15.492 -8.281 27.484 1 87.69 153 ARG A C 1
ATOM 1200 O O . ARG A 1 153 ? -15.938 -9.102 28.297 1 87.69 153 ARG A O 1
ATOM 1207 N N . LEU A 1 154 ? -14.492 -7.48 27.688 1 87.56 154 LEU A N 1
ATOM 1208 C CA . LEU A 1 154 ? -13.812 -7.516 28.984 1 87.56 154 LEU A CA 1
ATOM 1209 C C . LEU A 1 154 ? -14.57 -6.691 30.016 1 87.56 154 LEU A C 1
ATOM 1211 O O . LEU A 1 154 ? -14.195 -6.676 31.188 1 87.56 154 LEU A O 1
ATOM 1215 N N . GLY A 1 155 ? -15.633 -6.129 29.688 1 72.94 155 GLY A N 1
ATOM 1216 C CA . GLY A 1 155 ? -16.469 -5.379 30.609 1 72.94 155 GLY A CA 1
ATOM 1217 C C . GLY A 1 155 ? -15.898 -4.02 30.969 1 72.94 155 GLY A C 1
ATOM 1218 O O . GLY A 1 155 ? -16.266 -3.438 31.984 1 72.94 155 GLY A O 1
ATOM 1219 N N . ILE A 1 156 ? -14.914 -3.707 30.438 1 65.19 156 ILE A N 1
ATOM 1220 C CA . ILE A 1 156 ? -14.289 -2.434 30.781 1 65.19 156 ILE A CA 1
ATOM 1221 C C . ILE A 1 156 ? -15.117 -1.283 30.219 1 65.19 156 ILE A C 1
ATOM 1223 O O . ILE A 1 156 ? -15.273 -0.246 30.859 1 65.19 156 ILE A O 1
ATOM 1227 N N . SER A 1 157 ? -15.617 -1.147 29.047 1 58.91 157 SER A N 1
ATOM 1228 C CA . SER A 1 157 ? -16.281 -0.008 28.406 1 58.91 157 SER A CA 1
ATOM 1229 C C . SER A 1 157 ? -17.797 -0.102 28.547 1 58.91 157 SER A C 1
ATOM 1231 O O . SER A 1 157 ? -18.469 -0.644 27.672 1 58.91 157 SER A O 1
ATOM 1233 N N . SER A 1 158 ? -18.375 -0.475 29.578 1 51.94 158 SER A N 1
ATOM 1234 C CA . SER A 1 158 ? -19.812 -0.295 29.641 1 51.94 158 SER A CA 1
ATOM 1235 C C . SER A 1 158 ? -20.203 1.173 29.484 1 51.94 158 SER A C 1
ATOM 1237 O O . SER A 1 158 ? -19.531 2.057 30.016 1 51.94 158 SER A O 1
ATOM 1239 N N . GLU A 1 159 ? -20.844 1.518 28.469 1 54.12 159 GLU A N 1
ATOM 1240 C CA . GLU A 1 159 ? -21.453 2.844 28.359 1 54.12 159 GLU A CA 1
ATOM 1241 C C . GLU A 1 159 ? -21.703 3.443 29.734 1 54.12 159 GLU A C 1
ATOM 1243 O O . GLU A 1 159 ? -21.625 4.66 29.922 1 54.12 159 GLU A O 1
ATOM 1248 N N . LYS A 1 160 ? -22.156 2.611 30.641 1 49.84 160 LYS A N 1
ATOM 1249 C CA . LYS A 1 160 ? -22.578 3.025 31.984 1 49.84 160 LYS A CA 1
ATOM 1250 C C . LYS A 1 160 ? -21.406 3.594 32.781 1 49.84 160 LYS A C 1
ATOM 1252 O O . LYS A 1 160 ? -21.594 4.445 33.656 1 49.84 160 LYS A O 1
ATOM 1257 N N . ASP A 1 161 ? -20.312 3.186 32.344 1 50.81 161 ASP A N 1
ATOM 1258 C CA . ASP A 1 161 ? -19.234 3.582 33.25 1 50.81 161 ASP A CA 1
ATOM 1259 C C . ASP A 1 161 ? -18.625 4.918 32.812 1 50.81 161 ASP A C 1
ATOM 1261 O O . ASP A 1 161 ? -18.016 5.617 33.625 1 50.81 161 ASP A O 1
ATOM 1265 N N . VAL A 1 162 ? -18.422 5.258 31.531 1 52.44 162 VAL A N 1
ATOM 1266 C CA . VAL A 1 162 ? -17.953 6.594 31.172 1 52.44 162 VAL A CA 1
ATOM 1267 C C . VAL A 1 162 ? -18.875 7.648 31.781 1 52.44 162 VAL A C 1
ATOM 1269 O O . VAL A 1 162 ? -18.406 8.688 32.25 1 52.44 162 VAL A O 1
ATOM 1272 N N . ASN A 1 163 ? -20.188 7.406 31.688 1 50.59 163 ASN A N 1
ATOM 1273 C CA . ASN A 1 163 ? -21.078 8.328 32.375 1 50.59 163 ASN A CA 1
ATOM 1274 C C . ASN A 1 163 ? -20.766 8.383 33.875 1 50.59 163 ASN A C 1
ATOM 1276 O O . ASN A 1 163 ? -21.094 9.367 34.531 1 50.59 163 ASN A O 1
ATOM 1280 N N . LYS A 1 164 ? -20.453 7.289 34.344 1 48.09 164 LYS A N 1
ATOM 1281 C CA . LYS A 1 164 ? -20.188 7.293 35.781 1 48.09 164 LYS A CA 1
ATOM 1282 C C . LYS A 1 164 ? -18.812 7.875 36.094 1 48.09 164 LYS A C 1
ATOM 1284 O O . LYS A 1 164 ? -18.562 8.344 37.188 1 48.09 164 LYS A O 1
ATOM 1289 N N . MET A 1 165 ? -17.906 7.684 35.094 1 49.38 165 MET A N 1
ATOM 1290 C CA . MET A 1 165 ? -16.625 8.281 35.438 1 49.38 165 MET A CA 1
ATOM 1291 C C . MET A 1 165 ? -16.625 9.781 35.156 1 49.38 165 MET A C 1
ATOM 1293 O O . MET A 1 165 ? -16.984 10.211 34.062 1 49.38 165 MET A O 1
ATOM 1297 N N . ASN A 1 166 ? -16.812 10.648 36 1 52.25 166 ASN A N 1
ATOM 1298 C CA . ASN A 1 166 ? -16.797 12.102 36.125 1 52.25 166 ASN A CA 1
ATOM 1299 C C . ASN A 1 166 ? -15.711 12.727 35.25 1 52.25 166 ASN A C 1
ATOM 1301 O O . ASN A 1 166 ? -15.148 13.766 35.594 1 52.25 166 ASN A O 1
ATOM 1305 N N . CYS A 1 167 ? -15.305 12.094 34.156 1 58.88 167 CYS A N 1
ATOM 1306 C CA . CYS A 1 167 ? -14.172 12.633 33.406 1 58.88 167 CYS A CA 1
ATOM 1307 C C . CYS A 1 167 ? -14.648 13.609 32.344 1 58.88 167 CYS A C 1
ATOM 1309 O O . CYS A 1 167 ? -13.875 14.008 31.469 1 58.88 167 CYS A O 1
ATOM 1311 N N . LYS A 1 168 ? -15.984 14.008 32.531 1 62.12 168 LYS A N 1
ATOM 1312 C CA . LYS A 1 168 ? -16.516 14.984 31.562 1 62.12 168 LYS A CA 1
ATOM 1313 C C . LYS A 1 168 ? -16.078 16.406 31.938 1 62.12 168 LYS A C 1
ATOM 1315 O O . LYS A 1 168 ? -16.219 16.812 33.094 1 62.12 168 LYS A O 1
ATOM 1320 N N . VAL A 1 169 ? -15.32 17.031 31.062 1 68.19 169 VAL A N 1
ATOM 1321 C CA . VAL A 1 169 ? -14.945 18.422 31.25 1 68.19 169 VAL A CA 1
ATOM 1322 C C . VAL A 1 169 ? -16.156 19.312 31.016 1 68.19 169 VAL A C 1
ATOM 1324 O O . VAL A 1 169 ? -16.219 20.047 30.031 1 68.19 169 VAL A O 1
ATOM 1327 N N . ASP A 1 170 ? -17.078 19.219 31.891 1 68.5 170 ASP A N 1
ATOM 1328 C CA . ASP A 1 170 ? -18.328 19.922 31.641 1 68.5 170 ASP A CA 1
ATOM 1329 C C . ASP A 1 170 ? -18.484 21.094 32.594 1 68.5 170 ASP A C 1
ATOM 1331 O O . ASP A 1 170 ? -19.328 21.969 32.375 1 68.5 170 ASP A O 1
ATOM 1335 N N . SER A 1 171 ? -17.562 21.125 33.469 1 80.38 171 SER A N 1
ATOM 1336 C CA . SER A 1 171 ? -17.734 22.25 34.406 1 80.38 171 SER A CA 1
ATOM 1337 C C . SER A 1 171 ? -16.828 23.422 34 1 80.38 171 SER A C 1
ATOM 1339 O O . SER A 1 171 ? -15.773 23.219 33.406 1 80.38 171 SER A O 1
ATOM 1341 N N . TYR A 1 172 ? -17.266 24.625 34.219 1 83.31 172 TYR A N 1
ATOM 1342 C CA . TYR A 1 172 ? -16.531 25.844 33.938 1 83.31 172 TYR A CA 1
ATOM 1343 C C . TYR A 1 172 ? -15.141 25.797 34.562 1 83.31 172 TYR A C 1
ATOM 1345 O O . TYR A 1 172 ? -14.148 26.109 33.875 1 83.31 172 TYR A O 1
ATOM 1353 N N . ARG A 1 173 ? -15.078 25.422 35.75 1 85.44 173 ARG A N 1
ATOM 1354 C CA . ARG A 1 173 ? -13.805 25.391 36.469 1 85.44 173 ARG A CA 1
ATOM 1355 C C . ARG A 1 173 ? -12.836 24.406 35.812 1 85.44 173 ARG A C 1
ATOM 1357 O O . ARG A 1 173 ? -11.656 24.719 35.625 1 85.44 173 ARG A O 1
ATOM 1364 N N . ARG A 1 174 ? -13.328 23.312 35.469 1 86.75 174 ARG A N 1
ATOM 1365 C CA . ARG A 1 174 ? -12.469 22.297 34.875 1 86.75 174 ARG A CA 1
ATOM 1366 C C . ARG A 1 174 ? -11.984 22.75 33.5 1 86.75 174 ARG A C 1
ATOM 1368 O O . ARG A 1 174 ? -10.828 22.531 33.125 1 86.75 174 ARG A O 1
ATOM 1375 N N . GLN A 1 175 ? -12.859 23.375 32.781 1 89.62 175 GLN A N 1
ATOM 1376 C CA . GLN A 1 175 ? -12.492 23.875 31.469 1 89.62 175 GLN A CA 1
ATOM 1377 C C . GLN A 1 175 ? -11.43 24.969 31.578 1 89.62 175 GLN A C 1
ATOM 1379 O O . GLN A 1 175 ? -10.516 25.031 30.75 1 89.62 175 GLN A O 1
ATOM 1384 N N . LEU A 1 176 ? -11.602 25.75 32.531 1 90.94 176 LEU A N 1
ATOM 1385 C CA . LEU A 1 176 ? -10.641 26.828 32.75 1 90.94 176 LEU A CA 1
ATOM 1386 C C . LEU A 1 176 ? -9.281 26.281 33.156 1 90.94 176 LEU A C 1
ATOM 1388 O O . LEU A 1 176 ? -8.242 26.75 32.688 1 90.94 176 LEU A O 1
ATOM 1392 N N . ILE A 1 177 ? -9.297 25.312 34 1 91.25 177 ILE A N 1
ATOM 1393 C CA . ILE A 1 177 ? -8.055 24.688 34.438 1 91.25 177 ILE A CA 1
ATOM 1394 C C . ILE A 1 177 ? -7.336 24.047 33.281 1 91.25 177 ILE A C 1
ATOM 1396 O O . ILE A 1 177 ? -6.125 24.203 33.094 1 91.25 177 ILE A O 1
ATOM 1400 N N . VAL A 1 178 ? -8.109 23.312 32.5 1 91.75 178 VAL A N 1
ATOM 1401 C CA . VAL A 1 178 ? -7.523 22.656 31.328 1 91.75 178 VAL A CA 1
ATOM 1402 C C . VAL A 1 178 ? -6.969 23.688 30.359 1 91.75 178 VAL A C 1
ATOM 1404 O O . VAL A 1 178 ? -5.879 23.516 29.812 1 91.75 178 VAL A O 1
ATOM 1407 N N . MET A 1 179 ? -7.656 24.75 30.156 1 92.94 179 MET A N 1
ATOM 1408 C CA . MET A 1 179 ? -7.203 25.812 29.266 1 92.94 179 MET A CA 1
ATOM 1409 C C . MET A 1 179 ? -5.891 26.422 29.75 1 92.94 179 MET A C 1
ATOM 1411 O O . MET A 1 179 ? -4.957 26.609 28.969 1 92.94 179 MET A O 1
ATOM 1415 N N . VAL A 1 180 ? -5.863 26.688 31.047 1 94.75 180 VAL A N 1
ATOM 1416 C CA . VAL A 1 180 ? -4.668 27.297 31.625 1 94.75 180 VAL A CA 1
ATOM 1417 C C . VAL A 1 180 ? -3.498 26.312 31.516 1 94.75 180 VAL A C 1
ATOM 1419 O O . VAL A 1 180 ? -2.373 26.719 31.203 1 94.75 180 VAL A O 1
ATOM 1422 N N . MET A 1 181 ? -3.756 25.109 31.812 1 95.5 181 MET A N 1
ATOM 1423 C CA . MET A 1 181 ? -2.721 24.094 31.688 1 95.5 181 MET A CA 1
ATOM 1424 C C . MET A 1 181 ? -2.152 24.047 30.281 1 95.5 181 MET A C 1
ATOM 1426 O O . MET A 1 181 ? -0.934 24.047 30.094 1 95.5 181 MET A O 1
ATOM 1430 N N . PHE A 1 182 ? -2.994 24.078 29.312 1 96.5 182 PHE A N 1
ATOM 1431 C CA . PHE A 1 182 ? -2.535 24.016 27.938 1 96.5 182 PHE A CA 1
ATOM 1432 C C . PHE A 1 182 ? -1.847 25.312 27.531 1 96.5 182 PHE A C 1
ATOM 1434 O O . PHE A 1 182 ? -0.914 25.297 26.734 1 96.5 182 PHE A O 1
ATOM 1441 N N . LEU A 1 183 ? -2.252 26.391 28.109 1 96.62 183 LEU A N 1
ATOM 1442 C CA . LEU A 1 183 ? -1.583 27.656 27.859 1 96.62 183 LEU A CA 1
ATOM 1443 C C . LEU A 1 183 ? -0.153 27.625 28.375 1 96.62 183 LEU A C 1
ATOM 1445 O O . LEU A 1 183 ? 0.763 28.141 27.734 1 96.62 183 LEU A O 1
ATOM 1449 N N . VAL A 1 184 ? -0.024 27.062 29.516 1 97.25 184 VAL A N 1
ATOM 1450 C CA . VAL A 1 184 ? 1.301 26.938 30.125 1 97.25 184 VAL A CA 1
ATOM 1451 C C . VAL A 1 184 ? 2.174 26.016 29.266 1 97.25 184 VAL A C 1
ATOM 1453 O O . VAL A 1 184 ? 3.334 26.328 29 1 97.25 184 VAL A O 1
ATOM 1456 N N . ILE A 1 185 ? 1.602 24.938 28.844 1 97.38 185 ILE A N 1
ATOM 1457 C CA . ILE A 1 185 ? 2.332 23.984 28 1 97.38 185 ILE A CA 1
ATOM 1458 C C . ILE A 1 185 ? 2.76 24.672 26.719 1 97.38 185 ILE A C 1
ATOM 1460 O O . ILE A 1 185 ? 3.906 24.531 26.281 1 97.38 185 ILE A O 1
ATOM 1464 N N . LEU A 1 186 ? 1.877 25.406 26.141 1 97.69 186 LEU A N 1
ATOM 1465 C CA . LEU A 1 186 ? 2.186 26.109 24.906 1 97.69 186 LEU A CA 1
ATOM 1466 C C . LEU A 1 186 ? 3.293 27.141 25.125 1 97.69 186 LEU A C 1
ATOM 1468 O O . LEU A 1 186 ? 4.203 27.266 24.297 1 97.69 186 LEU A O 1
ATOM 1472 N N . GLY A 1 187 ? 3.174 27.844 26.25 1 97.5 187 GLY A N 1
ATOM 1473 C CA . GLY A 1 187 ? 4.219 28.797 26.594 1 97.5 187 GLY A CA 1
ATOM 1474 C C . GLY A 1 187 ? 5.586 28.156 26.734 1 97.5 187 GLY A C 1
ATOM 1475 O O . GLY A 1 187 ? 6.586 28.688 26.25 1 97.5 187 GLY A O 1
ATOM 1476 N N . ILE A 1 188 ? 5.617 27.047 27.344 1 97.56 188 ILE A N 1
ATOM 1477 C CA . ILE A 1 188 ? 6.863 26.312 27.531 1 97.56 188 ILE A CA 1
ATOM 1478 C C . ILE A 1 188 ? 7.391 25.828 26.188 1 97.56 188 ILE A C 1
ATOM 1480 O O . ILE A 1 188 ? 8.578 25.984 25.875 1 97.56 188 ILE A O 1
ATOM 1484 N N . LEU A 1 189 ? 6.496 25.266 25.344 1 97.56 189 LEU A N 1
ATOM 1485 C CA . LEU A 1 189 ? 6.902 24.75 24.047 1 97.56 189 LEU A CA 1
ATOM 1486 C C . LEU A 1 189 ? 7.449 25.875 23.172 1 97.56 189 LEU A C 1
ATOM 1488 O O . LEU A 1 189 ? 8.5 25.719 22.547 1 97.56 189 LEU A O 1
ATOM 1492 N N . TRP A 1 190 ? 6.805 27 23.172 1 97.5 190 TRP A N 1
ATOM 1493 C CA . TRP A 1 190 ? 7.254 28.141 22.375 1 97.5 190 TRP A CA 1
ATOM 1494 C C . TRP A 1 190 ? 8.531 28.734 22.953 1 97.5 190 TRP A C 1
ATOM 1496 O O . TRP A 1 190 ? 9.422 29.156 22.203 1 97.5 190 TRP A O 1
ATOM 1506 N N . GLY A 1 191 ? 8.609 28.797 24.281 1 97.12 191 GLY A N 1
ATOM 1507 C CA . GLY A 1 191 ? 9.812 29.312 24.922 1 97.12 191 GLY A CA 1
ATOM 1508 C C . GLY A 1 191 ? 11.039 28.453 24.641 1 97.12 191 GLY A C 1
ATOM 1509 O O . GLY A 1 191 ? 12.086 28.984 24.25 1 97.12 191 GLY A O 1
ATOM 1510 N N . VAL A 1 192 ? 10.852 27.188 24.828 1 96.38 192 VAL A N 1
ATOM 1511 C CA . VAL A 1 192 ? 11.945 26.266 24.562 1 96.38 192 VAL A CA 1
ATOM 1512 C C . VAL A 1 192 ? 12.328 26.328 23.078 1 96.38 192 VAL A C 1
ATOM 1514 O O . VAL A 1 192 ? 13.516 26.344 22.75 1 96.38 192 VAL A O 1
ATOM 1517 N N . SER A 1 193 ? 11.359 26.344 22.172 1 96.88 193 SER A N 1
ATOM 1518 C CA . SER A 1 193 ? 11.625 26.406 20.75 1 96.88 193 SER A CA 1
ATOM 1519 C C . SER A 1 193 ? 12.359 27.703 20.391 1 96.88 193 SER A C 1
ATOM 1521 O O . SER A 1 193 ? 13.312 27.672 19.594 1 96.88 193 SER A O 1
ATOM 1523 N N . GLY A 1 194 ? 11.914 28.766 20.969 1 95.69 194 GLY A N 1
ATOM 1524 C CA . GLY A 1 194 ? 12.586 30.031 20.719 1 95.69 194 GLY A CA 1
ATOM 1525 C C . GLY A 1 194 ? 14.023 30.047 21.188 1 95.69 194 GLY A C 1
ATOM 1526 O O . GLY A 1 194 ? 14.914 30.531 20.484 1 95.69 194 GLY A O 1
ATOM 1527 N N . ALA A 1 195 ? 14.281 29.5 22.344 1 95.88 195 ALA A N 1
ATOM 1528 C CA . ALA A 1 195 ? 15.633 29.453 22.906 1 95.88 195 ALA A CA 1
ATOM 1529 C C . ALA A 1 195 ? 16.547 28.562 22.062 1 95.88 195 ALA A C 1
ATOM 1531 O O . ALA A 1 195 ? 17.703 28.906 21.812 1 95.88 195 ALA A O 1
ATOM 1532 N N . LEU A 1 196 ? 15.992 27.516 21.625 1 95.12 196 LEU A N 1
ATOM 1533 C CA . LEU A 1 196 ? 16.797 26.562 20.875 1 95.12 196 LEU A CA 1
ATOM 1534 C C . LEU A 1 196 ? 17.047 27.047 19.469 1 95.12 196 LEU A C 1
ATOM 1536 O O . LEU A 1 196 ? 18.109 26.797 18.891 1 95.12 196 LEU A O 1
ATOM 1540 N N . VAL A 1 197 ? 16.078 27.75 18.891 1 94.5 197 VAL A N 1
ATOM 1541 C CA . VAL A 1 197 ? 16.281 28.375 17.594 1 94.5 197 VAL A CA 1
ATOM 1542 C C . VAL A 1 197 ? 17.422 29.375 17.688 1 94.5 197 VAL A C 1
ATOM 1544 O O . VAL A 1 197 ? 18.297 29.422 16.812 1 94.5 197 VAL A O 1
ATOM 1547 N N . LYS A 1 198 ? 17.422 30.172 18.688 1 93.75 198 LYS A N 1
ATOM 1548 C CA . LYS A 1 198 ? 18.453 31.188 18.859 1 93.75 198 LYS A CA 1
ATOM 1549 C C . LYS A 1 198 ? 19.828 30.531 19.016 1 93.75 198 LYS A C 1
ATOM 1551 O O . LYS A 1 198 ? 20.812 31 18.438 1 93.75 198 LYS A O 1
ATOM 1556 N N . ALA A 1 199 ? 19.859 29.469 19.688 1 93.12 199 ALA A N 1
ATOM 1557 C CA . ALA A 1 199 ? 21.125 28.781 19.969 1 93.12 199 ALA A CA 1
ATOM 1558 C C . ALA A 1 199 ? 21.656 28.078 18.719 1 93.12 199 ALA A C 1
ATOM 1560 O O . ALA A 1 199 ? 22.875 28.031 18.516 1 93.12 199 ALA A O 1
ATOM 1561 N N . GLU A 1 200 ? 20.75 27.594 17.922 1 91.88 200 GLU A N 1
ATOM 1562 C CA . GLU A 1 200 ? 21.188 26.719 16.828 1 91.88 200 GLU A CA 1
ATOM 1563 C C . GLU A 1 200 ? 21.172 27.469 15.5 1 91.88 200 GLU A C 1
ATOM 1565 O O . GLU A 1 200 ? 21.672 26.953 14.492 1 91.88 200 GLU A O 1
ATOM 1570 N N . PHE A 1 201 ? 20.641 28.641 15.477 1 90.56 201 PHE A N 1
ATOM 1571 C CA . PHE A 1 201 ? 20.406 29.344 14.219 1 90.56 201 PHE A CA 1
ATOM 1572 C C . PHE A 1 201 ? 21.719 29.578 13.477 1 90.56 201 PHE A C 1
ATOM 1574 O O . PHE A 1 201 ? 21.781 29.469 12.258 1 90.56 201 PHE A O 1
ATOM 1581 N N . LYS A 1 202 ? 22.797 29.875 14.234 1 87.75 202 LYS A N 1
ATOM 1582 C CA . LYS A 1 202 ? 24.094 30.188 13.625 1 87.75 202 LYS A CA 1
ATOM 1583 C C . LYS A 1 202 ? 24.703 28.938 12.992 1 87.75 202 LYS A C 1
ATOM 1585 O O . LYS A 1 202 ? 25.422 29.031 12 1 87.75 202 LYS A O 1
ATOM 1590 N N . HIS A 1 203 ? 24.391 27.797 13.523 1 88.5 203 HIS A N 1
ATOM 1591 C CA . HIS A 1 203 ? 24.938 26.547 12.992 1 88.5 203 HIS A CA 1
ATOM 1592 C C . HIS A 1 203 ? 24.094 26.031 11.836 1 88.5 203 HIS A C 1
ATOM 1594 O O . HIS A 1 203 ? 24.594 25.297 10.977 1 88.5 203 HIS A O 1
ATOM 1600 N N . GLY A 1 204 ? 22.875 26.438 11.875 1 85.44 204 GLY A N 1
ATOM 1601 C CA . GLY A 1 204 ? 21.953 25.922 10.867 1 85.44 204 GLY A CA 1
ATOM 1602 C C . GLY A 1 204 ? 21.672 24.438 11.023 1 85.44 204 GLY A C 1
ATOM 1603 O O . GLY A 1 204 ? 21.734 23.906 12.125 1 85.44 204 GLY A O 1
ATOM 1604 N N . GLY A 1 205 ? 21.109 23.812 10.102 1 87.5 205 GLY A N 1
ATOM 1605 C CA . GLY A 1 205 ? 20.906 22.375 10.117 1 87.5 205 GLY A CA 1
ATOM 1606 C C . GLY A 1 205 ? 19.5 21.969 10.516 1 87.5 205 GLY A C 1
ATOM 1607 O O . GLY A 1 205 ? 18.609 22.828 10.609 1 87.5 205 GLY A O 1
ATOM 1608 N N . ASN A 1 206 ? 19.375 20.719 10.797 1 90.56 206 ASN A N 1
ATOM 1609 C CA . ASN A 1 206 ? 18.062 20.125 11.016 1 90.56 206 ASN A CA 1
ATOM 1610 C C . ASN A 1 206 ? 17.453 20.562 12.352 1 90.56 206 ASN A C 1
ATOM 1612 O O . ASN A 1 206 ? 16.25 20.719 12.477 1 90.56 206 ASN A O 1
ATOM 1616 N N . ALA A 1 207 ? 18.312 20.797 13.297 1 92.56 207 ALA A N 1
ATOM 1617 C CA . ALA A 1 207 ? 17.828 21.172 14.617 1 92.56 207 ALA A CA 1
ATOM 1618 C C . ALA A 1 207 ? 17.219 22.578 14.594 1 92.56 207 ALA A C 1
ATOM 1620 O O . ALA A 1 207 ? 16.125 22.797 15.133 1 92.56 207 ALA A O 1
ATOM 1621 N N . ALA A 1 208 ? 17.969 23.5 14 1 94.69 208 ALA A N 1
ATOM 1622 C CA . ALA A 1 208 ? 17.453 24.859 13.891 1 94.69 208 ALA A CA 1
ATOM 1623 C C . ALA A 1 208 ? 16.141 24.891 13.109 1 94.69 208 ALA A C 1
ATOM 1625 O O . ALA A 1 208 ? 15.203 25.594 13.484 1 94.69 208 ALA A O 1
ATOM 1626 N N . GLN A 1 209 ? 16.062 24.125 12.109 1 95.56 209 GLN A 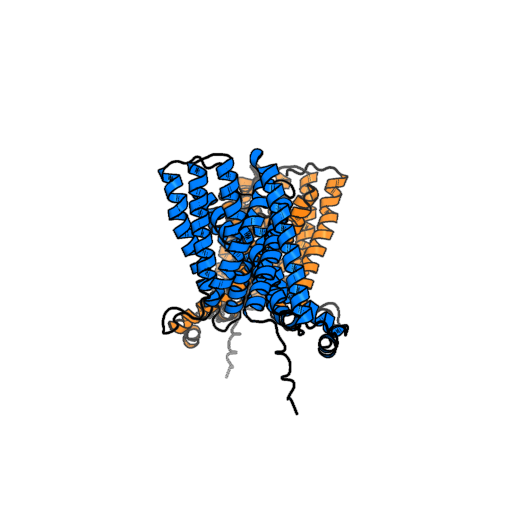N 1
ATOM 1627 C CA . GLN A 1 209 ? 14.859 24.047 11.289 1 95.56 209 GLN A CA 1
ATOM 1628 C C . GLN A 1 209 ? 13.68 23.5 12.086 1 95.56 209 GLN A C 1
ATOM 1630 O O . GLN A 1 209 ? 12.562 23.984 11.969 1 95.56 209 GLN A O 1
ATOM 1635 N N . LEU A 1 210 ? 13.914 22.5 12.891 1 96.44 210 LEU A N 1
ATOM 1636 C CA . LEU A 1 210 ? 12.875 21.859 13.68 1 96.44 210 LEU A CA 1
ATOM 1637 C C . LEU A 1 210 ? 12.273 22.828 14.688 1 96.44 210 LEU A C 1
ATOM 1639 O O . LEU A 1 210 ? 11.055 22.953 14.789 1 96.44 210 LEU A O 1
ATOM 1643 N N . TRP A 1 211 ? 13.156 23.484 15.375 1 96.88 211 TRP A N 1
ATOM 1644 C CA . TRP A 1 211 ? 12.664 24.375 16.438 1 96.88 211 TRP A CA 1
ATOM 1645 C C . TRP A 1 211 ? 11.977 25.594 15.844 1 96.88 211 TRP A C 1
ATOM 1647 O O . TRP A 1 211 ? 11.016 26.109 16.422 1 96.88 211 TRP A O 1
ATOM 1657 N N . PHE A 1 212 ? 12.453 26.031 14.734 1 97.06 212 PHE A N 1
ATOM 1658 C CA . PHE A 1 212 ? 11.734 27.094 14.023 1 97.06 212 PHE A CA 1
ATOM 1659 C C . PHE A 1 212 ? 10.367 26.594 13.57 1 97.06 212 PHE A C 1
ATOM 1661 O O . PHE A 1 212 ? 9.375 27.328 13.641 1 97.06 212 PHE A O 1
ATOM 1668 N N . ALA A 1 213 ? 10.281 25.391 13.086 1 98.06 213 ALA A N 1
ATOM 1669 C CA . ALA A 1 213 ? 9.031 24.766 12.664 1 98.06 213 ALA A CA 1
ATOM 1670 C C . ALA A 1 213 ? 8.023 24.703 13.812 1 98.06 213 ALA A C 1
ATOM 1672 O O . ALA A 1 213 ? 6.832 24.938 13.617 1 98.06 213 ALA A O 1
ATOM 1673 N N . CYS A 1 214 ? 8.492 24.391 14.984 1 98.06 214 CYS A N 1
ATOM 1674 C CA . CYS A 1 214 ? 7.621 24.312 16.156 1 98.06 214 CYS A CA 1
ATOM 1675 C C . CYS A 1 214 ? 7.035 25.672 16.5 1 98.06 214 CYS A C 1
ATOM 1677 O O . CYS A 1 214 ? 5.926 25.766 17.031 1 98.06 214 CYS A O 1
ATOM 1679 N N . MET A 1 215 ? 7.762 26.703 16.141 1 97.44 215 MET A N 1
ATOM 1680 C CA . MET A 1 215 ? 7.305 28.047 16.438 1 97.44 215 MET A CA 1
ATOM 1681 C C . MET A 1 215 ? 6.203 28.484 15.477 1 97.44 215 MET A C 1
ATOM 1683 O O . MET A 1 215 ? 5.227 29.109 15.891 1 97.44 215 MET A O 1
ATOM 1687 N N . VAL A 1 216 ? 6.324 28.078 14.266 1 98 216 VAL A N 1
ATOM 1688 C CA . VAL A 1 216 ? 5.406 28.609 13.266 1 98 216 VAL A CA 1
ATOM 1689 C C . VAL A 1 216 ? 4.336 27.562 12.938 1 98 216 VAL A C 1
ATOM 1691 O O . VAL A 1 216 ? 3.326 27.891 12.305 1 98 216 VAL A O 1
ATOM 1694 N N . GLY A 1 217 ? 4.512 26.344 13.375 1 98.31 217 GLY A N 1
ATOM 1695 C CA . GLY A 1 217 ? 3.611 25.234 13.07 1 98.31 217 GLY A CA 1
ATOM 1696 C C . GLY A 1 217 ? 2.17 25.531 13.453 1 98.31 217 GLY A C 1
ATOM 1697 O O . GLY A 1 217 ? 1.258 25.312 12.648 1 98.31 217 GLY A O 1
ATOM 1698 N N . PRO A 1 218 ? 1.978 26.078 14.633 1 98.31 218 PRO A N 1
ATOM 1699 C CA . PRO A 1 218 ? 0.612 26.328 15.102 1 98.31 218 PRO A CA 1
ATOM 1700 C C . PRO A 1 218 ? -0.18 27.219 14.156 1 98.31 218 PRO A C 1
ATOM 1702 O O . PRO A 1 218 ? -1.396 27.062 14.016 1 98.31 218 PRO A O 1
ATOM 1705 N N . MET A 1 219 ? 0.468 28.125 13.5 1 98.25 219 MET A N 1
ATOM 1706 C CA . MET A 1 219 ? -0.231 28.969 12.547 1 98.25 219 MET A CA 1
ATOM 1707 C C . MET A 1 219 ? -0.846 28.156 11.422 1 98.25 219 MET A C 1
ATOM 1709 O O . MET A 1 219 ? -1.964 28.422 10.984 1 98.25 219 MET A O 1
ATOM 1713 N N . GLY A 1 220 ? -0.116 27.172 10.953 1 98.56 220 GLY A N 1
ATOM 1714 C CA . GLY A 1 220 ? -0.655 26.281 9.945 1 98.56 220 GLY A CA 1
ATOM 1715 C C . GLY A 1 220 ? -1.863 25.5 10.422 1 98.56 220 GLY A C 1
ATOM 1716 O O . GLY A 1 220 ? -2.836 25.344 9.68 1 98.56 220 GLY A O 1
ATOM 1717 N N . VAL A 1 221 ? -1.8 25.078 11.633 1 98.56 221 VAL A N 1
ATOM 1718 C CA . VAL A 1 221 ? -2.891 24.312 12.227 1 98.56 221 VAL A CA 1
ATOM 1719 C C . VAL A 1 221 ? -4.148 25.172 12.297 1 98.56 221 VAL A C 1
ATOM 1721 O O . VAL A 1 221 ? -5.242 24.719 11.961 1 98.56 221 VAL A O 1
ATOM 1724 N N . TRP A 1 222 ? -3.936 26.406 12.773 1 98.5 222 TRP A N 1
ATOM 1725 C CA . TRP A 1 222 ? -5.066 27.312 12.945 1 98.5 222 TRP A CA 1
ATOM 1726 C C . TRP A 1 222 ? -5.719 27.625 11.602 1 98.5 222 TRP A C 1
ATOM 1728 O O . TRP A 1 222 ? -6.945 27.625 11.484 1 98.5 222 TRP A O 1
ATOM 1738 N N . ILE A 1 223 ? -4.949 27.844 10.562 1 98.31 223 ILE A N 1
ATOM 1739 C CA . ILE A 1 223 ? -5.488 28.125 9.234 1 98.31 223 ILE A CA 1
ATOM 1740 C C . ILE A 1 223 ? -6.25 26.906 8.719 1 98.31 223 ILE A C 1
ATOM 1742 O O . ILE A 1 223 ? -7.352 27.031 8.18 1 98.31 223 ILE A O 1
ATOM 1746 N N . ARG A 1 224 ? -5.648 25.766 8.891 1 98 224 ARG A N 1
ATOM 1747 C CA . ARG A 1 224 ? -6.293 24.531 8.453 1 98 224 ARG A CA 1
ATOM 1748 C C . ARG A 1 224 ? -7.625 24.328 9.164 1 98 224 ARG A C 1
ATOM 1750 O O . ARG A 1 224 ? -8.617 23.953 8.539 1 98 224 ARG A O 1
ATOM 1757 N N . TRP A 1 225 ? -7.59 24.578 10.469 1 97.38 225 TRP A N 1
ATOM 1758 C CA . TRP A 1 225 ? -8.805 24.438 11.266 1 97.38 225 TRP A CA 1
ATOM 1759 C C . TRP A 1 225 ? -9.883 25.406 10.789 1 97.38 225 TRP A C 1
ATOM 1761 O O . TRP A 1 225 ? -11.062 25.047 10.719 1 97.38 225 TRP A O 1
ATOM 1771 N N . PHE A 1 226 ? -9.461 26.578 10.477 1 96.75 226 PHE A N 1
ATOM 1772 C CA . PHE A 1 226 ? -10.406 27.578 9.992 1 96.75 226 PHE A CA 1
ATOM 1773 C C . PHE A 1 226 ? -10.961 27.188 8.633 1 96.75 226 PHE A C 1
ATOM 1775 O O . PHE A 1 226 ? -12.156 27.328 8.375 1 96.75 226 PHE A O 1
ATOM 1782 N N . LEU A 1 227 ? -10.164 26.703 7.75 1 97 227 LEU A N 1
ATOM 1783 C CA . LEU A 1 227 ? -10.562 26.328 6.398 1 97 227 LEU A CA 1
ATOM 1784 C C . LEU A 1 227 ? -11.492 25.125 6.422 1 97 227 LEU A C 1
ATOM 1786 O O . LEU A 1 227 ? -12.297 24.938 5.5 1 97 227 LEU A O 1
ATOM 1790 N N . ALA A 1 228 ? -11.383 24.359 7.473 1 95.75 228 ALA A N 1
ATOM 1791 C CA . ALA A 1 228 ? -12.188 23.156 7.578 1 95.75 228 ALA A CA 1
ATOM 1792 C C . ALA A 1 228 ? -13.68 23.484 7.613 1 95.75 228 ALA A C 1
ATOM 1794 O O . ALA A 1 228 ? -14.516 22.641 7.305 1 95.75 228 ALA A O 1
ATOM 1795 N N . ARG A 1 229 ? -13.992 24.719 7.93 1 93.56 229 ARG A N 1
ATOM 1796 C CA . ARG A 1 229 ? -15.375 25.156 7.988 1 93.56 229 ARG A CA 1
ATOM 1797 C C . ARG A 1 229 ? -16.016 25.156 6.602 1 93.56 229 ARG A C 1
ATOM 1799 O O . ARG A 1 229 ? -17.234 25.125 6.477 1 93.56 229 ARG A O 1
ATOM 1806 N N . LEU A 1 230 ? -15.211 25.094 5.609 1 93.62 230 LEU A N 1
ATOM 1807 C CA . LEU A 1 230 ? -15.703 25.125 4.238 1 93.62 230 LEU A CA 1
ATOM 1808 C C . LEU A 1 230 ? -16.094 23.719 3.773 1 93.62 230 LEU A C 1
ATOM 1810 O O . LEU A 1 230 ? -16.734 23.562 2.738 1 93.62 230 LEU A O 1
ATOM 1814 N N . ASN A 1 231 ? -15.781 22.781 4.543 1 93.81 231 ASN A N 1
ATOM 1815 C CA . ASN A 1 231 ? -16.125 21.422 4.16 1 93.81 231 ASN A CA 1
ATOM 1816 C C . ASN A 1 231 ? -17.641 21.188 4.195 1 93.81 231 ASN A C 1
ATOM 1818 O O . ASN A 1 231 ? -18.297 21.562 5.168 1 93.81 231 ASN A O 1
ATOM 1822 N N . GLY A 1 232 ? -18.219 20.688 3.172 1 90.12 232 GLY A N 1
ATOM 1823 C CA . GLY A 1 232 ? -19.641 20.375 3.104 1 90.12 232 GLY A CA 1
ATOM 1824 C C . GLY A 1 232 ? -20.484 21.516 2.592 1 90.12 232 GLY A C 1
ATOM 1825 O O . GLY A 1 232 ? -21.703 21.375 2.398 1 90.12 232 GLY A O 1
ATOM 1826 N N . ARG A 1 233 ? -19.922 22.641 2.361 1 87.62 233 ARG A N 1
ATOM 1827 C CA . ARG A 1 233 ? -20.688 23.812 1.946 1 87.62 233 ARG A CA 1
ATOM 1828 C C . ARG A 1 233 ? -20.812 23.875 0.427 1 87.62 233 ARG A C 1
ATOM 1830 O O . ARG A 1 233 ? -21.781 24.422 -0.1 1 87.62 233 ARG A O 1
ATOM 1837 N N . GLY A 1 234 ? -19.969 23.203 -0.26 1 86.25 234 GLY A N 1
ATOM 1838 C CA . GLY A 1 234 ? -20 23.234 -1.714 1 86.25 234 GLY A CA 1
ATOM 1839 C C . GLY A 1 234 ? -19.562 24.562 -2.289 1 86.25 234 GLY A C 1
ATOM 1840 O O . GLY A 1 234 ? -19.094 25.438 -1.558 1 86.25 234 GLY A O 1
ATOM 1841 N N . LEU A 1 235 ? -19.703 24.625 -3.584 1 84.19 235 LEU A N 1
ATOM 1842 C CA . LEU A 1 235 ? -19.297 25.844 -4.266 1 84.19 235 LEU A CA 1
ATOM 1843 C C . LEU A 1 235 ? -20.516 26.703 -4.602 1 84.19 235 LEU A C 1
ATOM 1845 O O . LEU A 1 235 ? -21.5 26.203 -5.133 1 84.19 235 LEU A O 1
ATOM 1849 N N . GLY A 1 236 ? -20.469 27.859 -4.266 1 75.62 236 GLY A N 1
ATOM 1850 C CA . GLY A 1 236 ? -21.5 28.797 -4.668 1 75.62 236 GLY A CA 1
ATOM 1851 C C . GLY A 1 236 ? -22.719 28.781 -3.76 1 75.62 236 GLY A C 1
ATOM 1852 O O . GLY A 1 236 ? -22.75 28.031 -2.781 1 75.62 236 GLY A O 1
ATOM 1853 N N . LYS A 1 237 ? -23.719 29.484 -4.105 1 75.75 237 LYS A N 1
ATOM 1854 C CA . LYS A 1 237 ? -24.969 29.609 -3.344 1 75.75 237 LYS A CA 1
ATOM 1855 C C . LYS A 1 237 ? -25.797 28.344 -3.432 1 75.75 237 LYS A C 1
ATOM 1857 O O . LYS A 1 237 ? -26.5 27.984 -2.48 1 75.75 237 LYS A O 1
ATOM 1862 N N . GLU A 1 238 ? -25.516 27.594 -4.523 1 79 238 GLU A N 1
ATOM 1863 C CA . GLU A 1 238 ? -26.297 26.375 -4.738 1 79 238 GLU A CA 1
ATOM 1864 C C . GLU A 1 238 ? -25.625 25.156 -4.109 1 79 238 GLU A C 1
ATOM 1866 O O . GLU A 1 238 ? -26.234 24.109 -3.982 1 79 238 GLU A O 1
ATOM 1871 N N . GLY A 1 239 ? -24.484 25.359 -3.627 1 79 239 GLY A N 1
ATOM 1872 C CA . GLY A 1 239 ? -23.781 24.266 -2.984 1 79 239 GLY A CA 1
ATOM 1873 C C . GLY A 1 239 ? -23.406 23.141 -3.943 1 79 239 GLY A C 1
ATOM 1874 O O . GLY A 1 239 ? -23.703 21.969 -3.682 1 79 239 GLY A O 1
ATOM 1875 N N . LEU A 1 240 ? -22.766 23.547 -5.047 1 84.75 240 LEU A N 1
ATOM 1876 C CA . LEU A 1 240 ? -22.344 22.562 -6.035 1 84.75 240 LEU A CA 1
ATOM 1877 C C . LEU A 1 240 ? -21.172 21.734 -5.512 1 84.75 240 LEU A C 1
ATOM 1879 O O . LEU A 1 240 ? -20.281 22.25 -4.859 1 84.75 240 LEU A O 1
ATOM 1883 N N . PHE A 1 241 ? -21.156 20.406 -5.664 1 90.69 241 PHE A N 1
ATOM 1884 C CA . PHE A 1 241 ? -20.078 19.5 -5.293 1 90.69 241 PHE A CA 1
ATOM 1885 C C . PHE A 1 241 ? -19.891 19.469 -3.781 1 90.69 241 PHE A C 1
ATOM 1887 O O . PHE A 1 241 ? -18.766 19.578 -3.285 1 90.69 241 PHE A O 1
ATOM 1894 N N . LYS A 1 242 ? -20.922 19.422 -3.033 1 91.69 242 LYS A N 1
ATOM 1895 C CA . LYS A 1 242 ? -20.906 19.406 -1.574 1 91.69 242 LYS A CA 1
ATOM 1896 C C . LYS A 1 242 ? -20.141 18.203 -1.043 1 91.69 242 LYS A C 1
ATOM 1898 O O . LYS A 1 242 ? -19.719 18.188 0.118 1 91.69 242 LYS A O 1
ATOM 1903 N N . TRP A 1 243 ? -19.922 17.281 -1.992 1 91.94 243 TRP A N 1
ATOM 1904 C CA . TRP A 1 243 ? -19.25 16.078 -1.557 1 91.94 243 TRP A CA 1
ATOM 1905 C C . TRP A 1 243 ? -17.734 16.281 -1.489 1 91.94 243 TRP A C 1
ATOM 1907 O O . TRP A 1 243 ? -17.016 15.484 -0.886 1 91.94 243 TRP A O 1
ATOM 1917 N N . ILE A 1 244 ? -17.266 17.391 -2.072 1 95.19 244 ILE A N 1
ATOM 1918 C CA . ILE A 1 244 ? -15.836 17.703 -2.025 1 95.19 244 ILE A CA 1
ATOM 1919 C C . ILE A 1 244 ? -15.523 18.516 -0.776 1 95.19 244 ILE A C 1
ATOM 1921 O O . ILE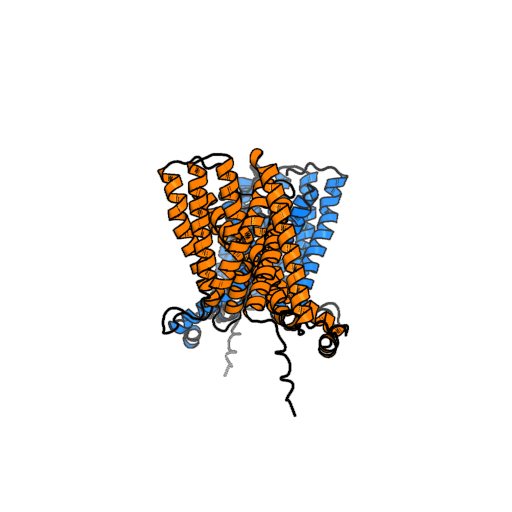 A 1 244 ? -16.141 19.562 -0.54 1 95.19 244 ILE A O 1
ATOM 1925 N N . PRO A 1 245 ? -14.641 18.062 0.024 1 96.75 245 PRO A N 1
ATOM 1926 C CA . PRO A 1 245 ? -14.203 18.875 1.162 1 96.75 245 PRO A CA 1
ATOM 1927 C C . PRO A 1 245 ? -13.273 20.016 0.75 1 96.75 245 PRO A C 1
ATOM 1929 O O . PRO A 1 245 ? -12.055 19.906 0.905 1 96.75 245 PRO A O 1
ATOM 1932 N N . PHE A 1 246 ? -13.789 21.109 0.444 1 96.19 246 PHE A N 1
ATOM 1933 C CA . PHE A 1 246 ? -13.047 22.219 -0.141 1 96.19 246 PHE A CA 1
ATOM 1934 C C . PHE A 1 246 ? -12.055 22.797 0.86 1 96.19 246 PHE A C 1
ATOM 1936 O O . PHE A 1 246 ? -10.992 23.281 0.476 1 96.19 246 PHE A O 1
ATOM 1943 N N . GLY A 1 247 ? -12.398 22.766 2.141 1 97.31 247 GLY A N 1
ATOM 1944 C CA . GLY A 1 247 ? -11.453 23.234 3.139 1 97.31 247 GLY A CA 1
ATOM 1945 C C . GLY A 1 247 ? -10.133 22.5 3.104 1 97.31 247 GLY A C 1
ATOM 1946 O O . GLY A 1 247 ? -9.07 23.125 3.045 1 97.31 247 GLY A O 1
ATOM 1947 N N . THR A 1 248 ? -10.25 21.188 3.104 1 97.69 248 THR A N 1
ATOM 1948 C CA . THR A 1 248 ? -9.055 20.359 3.066 1 97.69 248 THR A CA 1
ATOM 1949 C C . THR A 1 248 ? -8.336 20.5 1.729 1 97.69 248 THR A C 1
ATOM 1951 O O . THR A 1 248 ? -7.102 20.547 1.681 1 97.69 248 THR A O 1
ATOM 1954 N N . LEU A 1 249 ? -9.078 20.578 0.673 1 97.81 249 LEU A N 1
ATOM 1955 C CA . LEU A 1 249 ? -8.5 20.719 -0.661 1 97.81 249 LEU A CA 1
ATOM 1956 C C . LEU A 1 249 ? -7.707 22.016 -0.77 1 97.81 249 LEU A C 1
ATOM 1958 O O . LEU A 1 249 ? -6.566 22.016 -1.233 1 97.81 249 LEU A O 1
ATOM 1962 N N . ILE A 1 250 ? -8.281 23.078 -0.289 1 97.81 250 ILE A N 1
ATOM 1963 C CA . ILE A 1 250 ? -7.633 24.375 -0.355 1 97.81 250 ILE A CA 1
ATOM 1964 C C . ILE A 1 250 ? -6.379 24.375 0.518 1 97.81 250 ILE A C 1
ATOM 1966 O O . ILE A 1 250 ? -5.328 24.875 0.106 1 97.81 250 ILE A O 1
ATOM 1970 N N . ALA A 1 251 ? -6.496 23.844 1.692 1 98.44 251 ALA A N 1
ATOM 1971 C CA . ALA A 1 251 ? -5.352 23.781 2.596 1 98.44 251 ALA A CA 1
ATOM 1972 C C . ALA A 1 251 ? -4.184 23.031 1.956 1 98.44 251 ALA A C 1
ATOM 1974 O O . ALA A 1 251 ? -3.047 23.516 1.976 1 98.44 251 ALA A O 1
ATOM 1975 N N . ASN A 1 252 ? -4.457 21.922 1.347 1 98.69 252 ASN A N 1
ATOM 1976 C CA . ASN A 1 252 ? -3.416 21.094 0.742 1 98.69 252 ASN A CA 1
ATOM 1977 C C . ASN A 1 252 ? -2.828 21.766 -0.5 1 98.69 252 ASN A C 1
ATOM 1979 O O . ASN A 1 252 ? -1.607 21.812 -0.66 1 98.69 252 ASN A O 1
ATOM 1983 N N . VAL A 1 253 ? -3.635 22.297 -1.314 1 98.5 253 VAL A N 1
ATOM 1984 C CA . VAL A 1 253 ? -3.164 22.906 -2.547 1 98.5 253 VAL A CA 1
ATOM 1985 C C . VAL A 1 253 ? -2.365 24.172 -2.219 1 98.5 253 VAL A C 1
ATOM 1987 O O . VAL A 1 253 ? -1.282 24.391 -2.768 1 98.5 253 VAL A O 1
ATOM 1990 N N . LEU A 1 254 ? -2.914 24.938 -1.299 1 98.5 254 LEU A N 1
ATOM 1991 C CA . LEU A 1 254 ? -2.236 26.172 -0.891 1 98.5 254 LEU A CA 1
ATOM 1992 C C . LEU A 1 254 ? -0.87 25.859 -0.288 1 98.5 254 LEU A C 1
ATOM 1994 O O . LEU A 1 254 ? 0.125 26.5 -0.627 1 98.5 254 LEU A O 1
ATOM 1998 N N . ALA A 1 255 ? -0.841 24.922 0.588 1 98.75 255 ALA A N 1
ATOM 1999 C CA . ALA A 1 255 ? 0.415 24.547 1.23 1 98.75 255 ALA A CA 1
ATOM 2000 C C . ALA A 1 255 ? 1.432 24.062 0.201 1 98.75 255 ALA A C 1
ATOM 2002 O O . ALA A 1 255 ? 2.619 24.391 0.292 1 98.75 255 ALA A O 1
ATOM 2003 N N . THR A 1 256 ? 0.993 23.297 -0.795 1 98.56 256 THR A N 1
ATOM 2004 C CA . THR A 1 256 ? 1.89 22.781 -1.817 1 98.56 256 THR A CA 1
ATOM 2005 C C . THR A 1 256 ? 2.443 23.906 -2.686 1 98.56 256 THR A C 1
ATOM 2007 O O . THR A 1 256 ? 3.625 23.891 -3.039 1 98.56 256 THR A O 1
ATOM 2010 N N . CYS A 1 257 ? 1.623 24.859 -2.98 1 98.38 257 CYS A N 1
ATOM 2011 C CA . CYS A 1 257 ? 2.057 25.984 -3.803 1 98.38 257 CYS A CA 1
ATOM 2012 C C . CYS A 1 257 ? 3.094 26.828 -3.068 1 98.38 257 CYS A C 1
ATOM 2014 O O . CYS A 1 257 ? 4.137 27.172 -3.631 1 98.38 257 CYS A O 1
ATOM 2016 N N . ILE A 1 258 ? 2.783 27.078 -1.82 1 98.44 258 ILE A N 1
ATOM 2017 C CA . ILE A 1 258 ? 3.699 27.906 -1.041 1 98.44 258 ILE A CA 1
ATOM 2018 C C . ILE A 1 258 ? 5 27.141 -0.8 1 98.44 258 ILE A C 1
ATOM 2020 O O . ILE A 1 258 ? 6.086 27.719 -0.854 1 98.44 258 ILE A O 1
ATOM 2024 N N . MET A 1 259 ? 4.879 25.875 -0.567 1 97.88 259 MET A N 1
ATOM 2025 C CA . MET A 1 259 ? 6.055 25.016 -0.406 1 97.88 259 MET A CA 1
ATOM 2026 C C . MET A 1 259 ? 6.938 25.062 -1.65 1 97.88 259 MET A C 1
ATOM 2028 O O . MET A 1 259 ? 8.164 25.156 -1.547 1 97.88 259 MET A O 1
ATOM 2032 N N . ALA A 1 260 ? 6.355 24.984 -2.777 1 97.62 260 ALA A N 1
ATOM 2033 C CA . ALA A 1 260 ? 7.074 25.031 -4.047 1 97.62 260 ALA A CA 1
ATOM 2034 C C . ALA A 1 260 ? 7.742 26.391 -4.246 1 97.62 260 ALA A C 1
ATOM 2036 O O . ALA A 1 260 ? 8.898 26.469 -4.668 1 97.62 260 ALA A O 1
ATOM 2037 N N . ALA A 1 261 ? 7.027 27.422 -3.922 1 97.38 261 ALA A N 1
ATOM 2038 C CA . ALA A 1 261 ? 7.562 28.781 -4.059 1 97.38 261 ALA A CA 1
ATOM 2039 C C . ALA A 1 261 ? 8.766 28.984 -3.139 1 97.38 261 ALA A C 1
ATOM 2041 O O . ALA A 1 261 ? 9.773 29.562 -3.549 1 97.38 261 ALA A O 1
ATOM 2042 N N . LEU A 1 262 ? 8.602 28.516 -1.937 1 97.06 262 LEU A N 1
ATOM 2043 C CA . LEU A 1 262 ? 9.688 28.641 -0.967 1 97.06 262 LEU A CA 1
ATOM 2044 C C . LEU A 1 262 ? 10.914 27.844 -1.413 1 97.06 262 LEU A C 1
ATOM 2046 O O . LEU A 1 262 ? 12.047 28.281 -1.202 1 97.06 262 LEU A O 1
ATOM 2050 N N . SER A 1 263 ? 10.672 26.703 -2.006 1 95.38 263 SER A N 1
ATOM 2051 C CA . SER A 1 263 ? 11.781 25.922 -2.52 1 95.38 263 SER A CA 1
ATOM 2052 C C . SER A 1 263 ? 12.508 26.641 -3.645 1 95.38 263 SER A C 1
ATOM 2054 O O . SER A 1 263 ? 13.734 26.562 -3.754 1 95.38 263 SER A O 1
ATOM 2056 N N . THR A 1 264 ? 11.789 27.344 -4.434 1 94.31 264 THR A N 1
ATOM 2057 C CA . THR A 1 264 ? 12.383 28.141 -5.5 1 94.31 264 THR A CA 1
ATOM 2058 C C . THR A 1 264 ? 13.234 29.281 -4.926 1 94.31 264 THR A C 1
ATOM 2060 O O . THR A 1 264 ? 14.336 29.531 -5.402 1 94.31 264 THR A O 1
ATOM 2063 N N . VAL A 1 265 ? 12.695 29.859 -3.859 1 93.06 265 VAL A N 1
ATOM 2064 C CA . VAL A 1 265 ? 13.414 30.953 -3.193 1 93.06 265 VAL A CA 1
ATOM 2065 C C . VAL A 1 265 ? 14.703 30.406 -2.584 1 93.06 265 VAL A C 1
ATOM 2067 O O . VAL A 1 265 ? 15.75 31.062 -2.666 1 93.06 265 VAL A O 1
ATOM 2070 N N . LYS A 1 266 ? 14.609 29.281 -1.958 1 92.75 266 LYS A N 1
ATOM 2071 C CA . LYS A 1 266 ? 15.781 28.656 -1.359 1 92.75 266 LYS A CA 1
ATOM 2072 C C . LYS A 1 266 ? 16.859 28.406 -2.402 1 92.75 266 LYS A C 1
ATOM 2074 O O . LYS A 1 266 ? 18.047 28.625 -2.139 1 92.75 266 LYS A O 1
ATOM 2079 N N . ASN A 1 267 ? 16.5 28.016 -3.568 1 90.25 267 ASN A N 1
ATOM 2080 C CA . ASN A 1 267 ? 17.438 27.734 -4.652 1 90.25 267 ASN A CA 1
ATOM 2081 C C . ASN A 1 267 ? 18.062 29.016 -5.211 1 90.25 267 ASN A C 1
ATOM 2083 O O . ASN A 1 267 ? 19.203 29.016 -5.66 1 90.25 267 ASN A O 1
ATOM 2087 N N . ALA A 1 268 ? 17.344 30.078 -5.117 1 89 268 ALA A N 1
ATOM 2088 C CA . ALA A 1 268 ? 17.797 31.344 -5.68 1 89 268 ALA A CA 1
ATOM 2089 C C . ALA A 1 268 ? 18.75 32.062 -4.727 1 89 268 ALA A C 1
ATOM 2091 O O . ALA A 1 268 ? 19.766 32.625 -5.152 1 89 268 ALA A O 1
ATOM 2092 N N . VAL A 1 269 ? 18.453 32.094 -3.447 1 90.19 269 VAL A N 1
ATOM 2093 C CA . VAL A 1 269 ? 19.203 32.906 -2.471 1 90.19 269 VAL A CA 1
ATOM 2094 C C . VAL A 1 269 ? 20.422 32.094 -1.991 1 90.19 269 VAL A C 1
ATOM 2096 O O . VAL A 1 269 ? 21.516 32.656 -1.892 1 90.19 269 VAL A O 1
ATOM 2099 N N . LYS A 1 270 ? 20.328 30.891 -1.712 1 89.5 270 LYS A N 1
ATOM 2100 C CA . LYS A 1 270 ? 21.375 29.938 -1.38 1 89.5 270 LYS A CA 1
ATOM 2101 C C . LYS A 1 270 ? 22.203 30.422 -0.202 1 89.5 270 LYS A C 1
ATOM 2103 O O . LYS A 1 270 ? 23.438 30.453 -0.276 1 89.5 270 LYS A O 1
ATOM 2108 N N . THR A 1 271 ? 21.609 30.906 0.871 1 91.25 271 THR A N 1
ATOM 2109 C CA . THR A 1 271 ? 22.281 31.25 2.121 1 91.25 271 THR A CA 1
ATOM 2110 C C . THR A 1 271 ? 21.812 30.328 3.248 1 91.25 271 THR A C 1
ATOM 2112 O O . THR A 1 271 ? 20.703 29.797 3.209 1 91.25 271 THR A O 1
ATOM 2115 N N . ARG A 1 272 ? 22.625 30.172 4.156 1 91.38 272 ARG A N 1
ATOM 2116 C CA . ARG A 1 272 ? 22.312 29.281 5.273 1 91.38 272 ARG A CA 1
ATOM 2117 C C . ARG A 1 272 ? 21.109 29.781 6.055 1 91.38 272 ARG A C 1
ATOM 2119 O O . ARG A 1 272 ? 20.25 29 6.445 1 91.38 272 ARG A O 1
ATOM 2126 N N . ASP A 1 273 ? 21.109 31.062 6.289 1 92.62 273 ASP A N 1
ATOM 2127 C CA . ASP A 1 273 ? 19.984 31.641 7.027 1 92.62 273 ASP A CA 1
ATOM 2128 C C . ASP A 1 273 ? 18.672 31.453 6.285 1 92.62 273 ASP A C 1
ATOM 2130 O O . ASP A 1 273 ? 17.656 31.094 6.887 1 92.62 273 ASP A O 1
ATOM 2134 N N . CYS A 1 274 ? 18.719 31.672 5.035 1 93.69 274 CYS A N 1
ATOM 2135 C CA . CYS A 1 274 ? 17.531 31.484 4.219 1 93.69 274 CYS A CA 1
ATOM 2136 C C . CYS A 1 274 ? 17.094 30.016 4.215 1 93.69 274 CYS A C 1
ATOM 2138 O O . CYS A 1 274 ? 15.898 29.719 4.305 1 93.69 274 CYS A O 1
ATOM 2140 N N . ASP A 1 275 ? 18.047 29.219 4.16 1 93.94 275 ASP A N 1
ATOM 2141 C CA . ASP A 1 275 ? 17.75 27.797 4.164 1 93.94 275 ASP A CA 1
ATOM 2142 C C . ASP A 1 275 ? 17.062 27.375 5.465 1 93.94 275 ASP A C 1
ATOM 2144 O O . ASP A 1 275 ? 16.094 26.641 5.445 1 93.94 275 ASP A O 1
ATOM 2148 N N . THR A 1 276 ? 17.547 27.844 6.547 1 94.12 276 THR A N 1
ATOM 2149 C CA . THR A 1 276 ? 17 27.5 7.852 1 94.12 276 THR A CA 1
ATOM 2150 C C . THR A 1 276 ? 15.57 28.016 7.992 1 94.12 276 THR A C 1
ATOM 2152 O O . THR A 1 276 ? 14.672 27.281 8.414 1 94.12 276 THR A O 1
ATOM 2155 N N . VAL A 1 277 ? 15.375 29.203 7.574 1 95 277 VAL A N 1
ATOM 2156 C CA . VAL A 1 277 ? 14.07 29.828 7.723 1 95 277 VAL A CA 1
ATOM 2157 C C . VAL A 1 277 ? 13.07 29.172 6.777 1 95 277 VAL A C 1
ATOM 2159 O O . VAL A 1 277 ? 11.969 28.797 7.191 1 95 277 VAL A O 1
ATOM 2162 N N . VAL A 1 278 ? 13.469 29.016 5.523 1 96.44 278 VAL A N 1
ATOM 2163 C CA . VAL A 1 278 ? 12.57 28.453 4.52 1 96.44 278 VAL A CA 1
ATOM 2164 C C . VAL A 1 278 ? 12.234 27 4.883 1 96.44 278 VAL A C 1
ATOM 2166 O O . VAL A 1 278 ? 11.07 26.609 4.855 1 96.44 278 VAL A O 1
ATOM 2169 N N . ALA A 1 279 ? 13.211 26.281 5.281 1 96 279 ALA A N 1
ATOM 2170 C CA . ALA A 1 279 ? 12.984 24.891 5.648 1 96 279 ALA A CA 1
ATOM 2171 C C . ALA A 1 279 ? 12.109 24.781 6.891 1 96 279 ALA A C 1
ATOM 2173 O O . ALA A 1 279 ? 11.281 23.875 7.004 1 96 279 ALA A O 1
ATOM 2174 N N . GLY A 1 280 ? 12.336 25.703 7.797 1 96.62 280 GLY A N 1
ATOM 2175 C CA . GLY A 1 280 ? 11.5 25.734 8.984 1 96.62 280 GLY A CA 1
ATOM 2176 C C . GLY A 1 280 ? 10.047 26.047 8.688 1 96.62 280 GLY A C 1
ATOM 2177 O O . GLY A 1 280 ? 9.141 25.438 9.258 1 96.62 280 GLY A O 1
ATOM 2178 N N . ILE A 1 281 ? 9.836 26.938 7.789 1 97.62 281 ILE A N 1
ATOM 2179 C CA . ILE A 1 281 ? 8.484 27.312 7.383 1 97.62 281 ILE A CA 1
ATOM 2180 C C . ILE A 1 281 ? 7.832 26.141 6.637 1 97.62 281 ILE A C 1
ATOM 2182 O O . ILE A 1 281 ? 6.656 25.844 6.848 1 97.62 281 ILE A O 1
ATOM 2186 N N . GLN A 1 282 ? 8.586 25.547 5.816 1 97.88 282 GLN A N 1
ATOM 2187 C CA . GLN A 1 282 ? 8.078 24.406 5.043 1 97.88 282 GLN A CA 1
ATOM 2188 C C . GLN A 1 282 ? 7.707 23.25 5.957 1 97.88 282 GLN A C 1
ATOM 2190 O O . GLN A 1 282 ? 6.617 22.688 5.84 1 97.88 282 GLN A O 1
ATOM 2195 N N . PHE A 1 283 ? 8.555 22.969 6.879 1 97.25 283 PHE A N 1
ATOM 2196 C CA . PHE A 1 283 ? 8.352 21.828 7.766 1 97.25 283 PHE A CA 1
ATOM 2197 C C . PHE A 1 283 ? 7.258 22.125 8.781 1 97.25 283 PHE A C 1
ATOM 2199 O O . PHE A 1 283 ? 6.469 21.234 9.125 1 97.25 283 PHE A O 1
ATOM 2206 N N . GLY A 1 284 ? 7.215 23.328 9.25 1 97.94 284 GLY A N 1
ATOM 2207 C CA . GLY A 1 284 ? 6.277 23.703 10.289 1 97.94 284 GLY A CA 1
ATOM 2208 C C . GLY A 1 284 ? 4.965 24.234 9.75 1 97.94 284 GLY A C 1
ATOM 2209 O O . GLY A 1 284 ? 3.953 23.547 9.75 1 97.94 284 GLY A O 1
ATOM 2210 N N . LEU A 1 285 ? 5.008 25.391 9.133 1 98.25 285 LEU A N 1
ATOM 2211 C CA . LEU A 1 285 ? 3.795 26.078 8.711 1 98.25 285 LEU A CA 1
ATOM 2212 C C . LEU A 1 285 ? 3.117 25.344 7.566 1 98.25 285 LEU A C 1
ATOM 2214 O O . LEU A 1 285 ? 1.937 25 7.656 1 98.25 285 LEU A O 1
ATOM 2218 N N . MET A 1 286 ? 3.82 25 6.516 1 98.44 286 MET A N 1
ATOM 2219 C CA . MET A 1 286 ? 3.209 24.328 5.375 1 98.44 286 MET A CA 1
ATOM 2220 C C . MET A 1 286 ? 2.908 22.859 5.703 1 98.44 286 MET A C 1
ATOM 2222 O O . MET A 1 286 ? 1.884 22.328 5.277 1 98.44 286 MET A O 1
ATOM 2226 N N . GLY A 1 287 ? 3.828 22.266 6.473 1 98.06 287 GLY A N 1
ATOM 2227 C CA . GLY A 1 287 ? 3.588 20.906 6.902 1 98.06 287 GLY A CA 1
ATOM 2228 C C . GLY A 1 287 ? 2.348 20.75 7.766 1 98.06 287 GLY A C 1
ATOM 2229 O O . GLY A 1 287 ? 1.649 19.734 7.691 1 98.06 287 GLY A O 1
ATOM 2230 N N . CYS A 1 288 ? 2.107 21.75 8.539 1 98.56 288 CYS A N 1
ATOM 2231 C CA . CYS A 1 288 ? 0.963 21.703 9.445 1 98.56 288 CYS A CA 1
ATOM 2232 C C . CYS A 1 288 ? -0.3 22.203 8.758 1 98.56 288 CYS A C 1
ATOM 2234 O O . CYS A 1 288 ? -1.412 21.891 9.188 1 98.56 288 CYS A O 1
ATOM 2236 N N . LEU A 1 289 ? -0.105 22.969 7.746 1 98.56 289 LEU A N 1
ATOM 2237 C CA . LEU A 1 289 ? -1.245 23.453 6.973 1 98.56 289 LEU A CA 1
ATOM 2238 C C . LEU A 1 289 ? -1.82 22.344 6.105 1 98.56 289 LEU A C 1
ATOM 2240 O O . LEU A 1 289 ? -3.035 22.266 5.906 1 98.56 289 LEU A O 1
ATOM 2244 N N . SER A 1 290 ? -0.971 21.516 5.59 1 98.56 290 SER A N 1
ATOM 2245 C CA . SER A 1 290 ? -1.417 20.391 4.781 1 98.56 290 SER A CA 1
ATOM 2246 C C . SER A 1 290 ? -1.53 19.125 5.617 1 98.56 290 SER A C 1
ATOM 2248 O O . SER A 1 290 ? -0.938 19.031 6.691 1 98.56 290 SER A O 1
ATOM 2250 N N . THR A 1 291 ? -2.316 18.219 5.16 1 98.19 291 THR A N 1
ATOM 2251 C CA . THR A 1 291 ? -2.482 17 5.934 1 98.19 291 THR A CA 1
ATOM 2252 C C . THR A 1 291 ? -2.893 15.844 5.027 1 98.19 291 THR A C 1
ATOM 2254 O O . THR A 1 291 ? -3.586 16.047 4.031 1 98.19 291 THR A O 1
ATOM 2257 N N . VAL A 1 292 ? -2.438 14.656 5.359 1 98.56 292 VAL A N 1
ATOM 2258 C CA . VAL A 1 292 ? -2.801 13.438 4.652 1 98.56 292 VAL A CA 1
ATOM 2259 C C . VAL A 1 292 ? -3.809 12.641 5.48 1 98.56 292 VAL A C 1
ATOM 2261 O O . VAL A 1 292 ? -4.633 11.906 4.93 1 98.56 292 VAL A O 1
ATOM 2264 N N . SER A 1 293 ? -3.77 12.789 6.781 1 98.44 293 SER A N 1
ATOM 2265 C CA . SER A 1 293 ? -4.637 12 7.645 1 98.44 293 SER A CA 1
ATOM 2266 C C . SER A 1 293 ? -6.105 12.328 7.41 1 98.44 293 SER A C 1
ATOM 2268 O O . SER A 1 293 ? -6.93 11.43 7.234 1 98.44 293 SER A O 1
ATOM 2270 N N . THR A 1 294 ? -6.434 13.664 7.363 1 97.94 294 THR A N 1
ATOM 2271 C CA . THR A 1 294 ? -7.809 14.062 7.082 1 97.94 294 THR A CA 1
ATOM 2272 C C . THR A 1 294 ? -8.188 13.727 5.648 1 97.94 294 THR A C 1
ATOM 2274 O O . THR A 1 294 ? -9.312 13.289 5.383 1 97.94 294 THR A O 1
ATOM 2277 N N . PHE A 1 295 ? -7.277 13.953 4.727 1 98.06 295 PHE A N 1
ATOM 2278 C CA . PHE A 1 295 ? -7.48 13.562 3.336 1 98.06 295 PHE A CA 1
ATOM 2279 C C . PHE A 1 295 ? -7.848 12.086 3.238 1 98.06 295 PHE A C 1
ATOM 2281 O O . PHE A 1 295 ? -8.781 11.719 2.525 1 98.06 295 PHE A O 1
ATOM 2288 N N . ALA A 1 296 ? -7.113 11.211 3.967 1 98.44 296 ALA A N 1
ATOM 2289 C CA . ALA A 1 296 ? -7.344 9.766 3.975 1 98.44 296 ALA A CA 1
ATOM 2290 C C . ALA A 1 296 ? -8.711 9.43 4.57 1 98.44 296 ALA A C 1
ATOM 2292 O O . ALA A 1 296 ? -9.398 8.531 4.082 1 98.44 296 ALA A O 1
ATOM 2293 N N . ALA A 1 297 ? -9.062 10.156 5.641 1 97.94 297 ALA A N 1
ATOM 2294 C CA . ALA A 1 297 ? -10.352 9.922 6.277 1 97.94 297 ALA A CA 1
ATOM 2295 C C . ALA A 1 297 ? -11.5 10.273 5.336 1 97.94 297 ALA A C 1
ATOM 2297 O O . ALA A 1 297 ? -12.484 9.531 5.242 1 97.94 297 ALA A O 1
ATOM 2298 N N . GLU A 1 298 ? -11.375 11.406 4.691 1 97.62 298 GLU A N 1
ATOM 2299 C CA . GLU A 1 298 ? -12.391 11.828 3.73 1 97.62 298 GLU A CA 1
ATOM 2300 C C . GLU A 1 298 ? -12.461 10.875 2.543 1 97.62 298 GLU A C 1
ATOM 2302 O O . GLU A 1 298 ? -13.547 10.508 2.096 1 97.62 298 GLU A O 1
ATOM 2307 N N . PHE A 1 299 ? -11.289 10.492 2.057 1 97.69 299 PHE A N 1
ATOM 2308 C CA . PHE A 1 299 ? -11.195 9.523 0.968 1 97.69 299 PHE A CA 1
ATOM 2309 C C . PHE A 1 299 ? -11.891 8.227 1.334 1 97.69 299 PHE A C 1
ATOM 2311 O O . PHE A 1 299 ? -12.688 7.699 0.554 1 97.69 299 PHE A O 1
ATOM 2318 N N . ASN A 1 300 ? -11.586 7.691 2.486 1 97.19 300 ASN A N 1
ATOM 2319 C CA . ASN A 1 300 ? -12.156 6.426 2.941 1 97.19 300 ASN A CA 1
ATOM 2320 C C . ASN A 1 300 ? -13.672 6.52 3.109 1 97.19 300 ASN A C 1
ATOM 2322 O O . ASN A 1 300 ? -14.391 5.586 2.768 1 97.19 300 ASN A O 1
ATOM 2326 N N . ALA A 1 301 ? -14.133 7.664 3.668 1 96.38 301 ALA A N 1
ATOM 2327 C CA . ALA A 1 301 ? -15.562 7.863 3.855 1 96.38 301 ALA A CA 1
ATOM 2328 C C . ALA A 1 301 ? -16.297 7.848 2.518 1 96.38 301 ALA A C 1
ATOM 2330 O O . ALA A 1 301 ? -17.375 7.246 2.398 1 96.38 301 ALA A O 1
ATOM 2331 N N . MET A 1 302 ? -15.773 8.5 1.549 1 96.06 302 MET A N 1
ATOM 2332 C CA . MET A 1 302 ? -16.375 8.539 0.219 1 96.06 302 MET A CA 1
ATOM 2333 C C . MET A 1 302 ? -16.344 7.16 -0.427 1 96.06 302 MET A C 1
ATOM 2335 O O . MET A 1 302 ? -17.297 6.77 -1.107 1 96.06 302 MET A O 1
ATOM 2339 N N . ARG A 1 303 ? -15.289 6.445 -0.237 1 94.44 303 ARG A N 1
ATOM 2340 C CA . ARG A 1 303 ? -15.133 5.121 -0.83 1 94.44 303 ARG A CA 1
ATOM 2341 C C . ARG A 1 303 ? -16.172 4.148 -0.28 1 94.44 303 ARG A C 1
ATOM 2343 O O . ARG A 1 303 ? -16.672 3.279 -1.005 1 94.44 303 ARG A O 1
ATOM 2350 N N . GLU A 1 304 ? -16.484 4.281 0.965 1 92.69 304 GLU A N 1
ATOM 2351 C CA . GLU A 1 304 ? -17.438 3.398 1.633 1 92.69 304 GLU A CA 1
ATOM 2352 C C . GLU A 1 304 ? -18.875 3.838 1.373 1 92.69 304 GLU A C 1
ATOM 2354 O O . GLU A 1 304 ? -19.812 3.115 1.703 1 92.69 304 GLU A O 1
ATOM 2359 N N . SER A 1 305 ? -19.016 4.984 0.778 1 92.62 305 SER A N 1
ATOM 2360 C CA . SER A 1 305 ? -20.359 5.492 0.496 1 92.62 305 SER A CA 1
ATOM 2361 C C . SER A 1 305 ? -20.953 4.82 -0.735 1 92.62 305 SER A C 1
ATOM 2363 O O . SER A 1 305 ? -20.375 3.877 -1.276 1 92.62 305 SER A O 1
ATOM 2365 N N . ASN A 1 306 ? -22.141 5.277 -1.192 1 90.69 306 ASN A N 1
ATOM 2366 C CA . ASN A 1 306 ? -22.859 4.723 -2.34 1 90.69 306 ASN A CA 1
ATOM 2367 C C . ASN A 1 306 ? -22.203 5.125 -3.656 1 90.69 306 ASN A C 1
ATOM 2369 O O . ASN A 1 306 ? -22.516 4.562 -4.707 1 90.69 306 ASN A O 1
ATOM 2373 N N . HIS A 1 307 ? -21.234 6.074 -3.527 1 91.38 307 HIS A N 1
ATOM 2374 C CA . HIS A 1 307 ? -20.547 6.551 -4.723 1 91.38 307 HIS A CA 1
ATOM 2375 C C . HIS A 1 307 ? -19.031 6.492 -4.543 1 91.38 307 HIS A C 1
ATOM 2377 O O . HIS A 1 307 ? -18.375 7.531 -4.449 1 91.38 307 HIS A O 1
ATOM 2383 N N . PRO A 1 308 ? -18.469 5.328 -4.711 1 91.5 308 PRO A N 1
ATOM 2384 C CA . PRO A 1 308 ? -17.047 5.168 -4.438 1 91.5 308 PRO A CA 1
ATOM 2385 C C . PRO A 1 308 ? -16.172 5.914 -5.438 1 91.5 308 PRO A C 1
ATOM 2387 O O . PRO A 1 308 ? -15.023 6.27 -5.117 1 91.5 308 PRO A O 1
ATOM 2390 N N . TRP A 1 309 ? -16.688 6.258 -6.586 1 91.62 309 TRP A N 1
ATOM 2391 C CA . TRP A 1 309 ? -15.898 6.938 -7.602 1 91.62 309 TRP A CA 1
ATOM 2392 C C . TRP A 1 309 ? -15.531 8.344 -7.152 1 91.62 309 TRP A C 1
ATOM 2394 O O . TRP A 1 309 ? -14.539 8.914 -7.617 1 91.62 309 TRP A O 1
ATOM 2404 N N . ARG A 1 310 ? -16.328 8.891 -6.234 1 94.75 310 ARG A N 1
ATOM 2405 C CA . ARG A 1 310 ? -16.062 10.227 -5.719 1 94.75 310 ARG A CA 1
ATOM 2406 C C . ARG A 1 310 ? -14.727 10.273 -4.984 1 94.75 310 ARG A C 1
ATOM 2408 O O . ARG A 1 310 ? -14.016 11.289 -5.031 1 94.75 310 ARG A O 1
ATOM 2415 N N . ALA A 1 311 ? -14.398 9.156 -4.324 1 96.5 311 ALA A N 1
ATOM 2416 C CA . ALA A 1 311 ? -13.141 9.094 -3.58 1 96.5 311 ALA A CA 1
ATOM 2417 C C . ALA A 1 311 ? -11.945 9.25 -4.512 1 96.5 311 ALA A 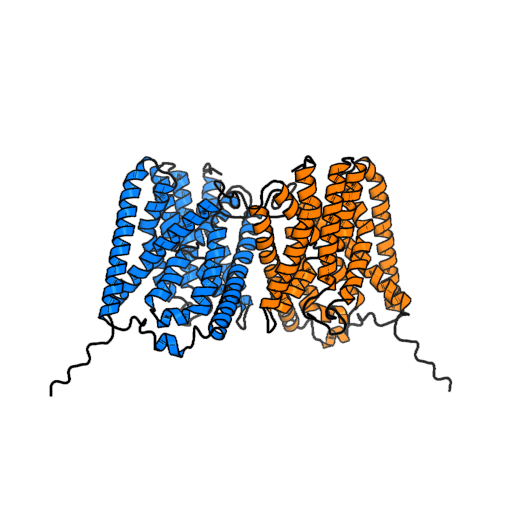C 1
ATOM 2419 O O . ALA A 1 311 ? -11.047 10.062 -4.25 1 96.5 311 ALA A O 1
ATOM 2420 N N . TYR A 1 312 ? -11.953 8.578 -5.609 1 95.69 312 TYR A N 1
ATOM 2421 C CA . TYR A 1 312 ? -10.828 8.594 -6.539 1 95.69 312 TYR A CA 1
ATOM 2422 C C . TYR A 1 312 ? -10.773 9.906 -7.312 1 95.69 312 TYR A C 1
ATOM 2424 O O . TYR A 1 312 ? -9.688 10.406 -7.609 1 95.69 312 TYR A O 1
ATOM 2432 N N . THR A 1 313 ? -11.93 10.453 -7.645 1 95.88 313 THR A N 1
ATOM 2433 C CA . THR A 1 313 ? -11.961 11.758 -8.281 1 95.88 313 THR A CA 1
ATOM 2434 C C . THR A 1 313 ? -11.375 12.828 -7.363 1 95.88 313 THR A C 1
ATOM 2436 O O . THR A 1 313 ? -10.586 13.664 -7.801 1 95.88 313 THR A O 1
ATOM 2439 N N . TYR A 1 314 ? -11.812 12.789 -6.094 1 97.25 314 TYR A N 1
ATOM 2440 C CA . TYR A 1 314 ? -11.305 13.711 -5.082 1 97.25 314 TYR A CA 1
ATOM 2441 C C . TYR A 1 314 ? -9.789 13.609 -4.965 1 97.25 314 TYR A C 1
ATOM 2443 O O . TYR A 1 314 ? -9.094 14.625 -4.93 1 97.25 314 TYR A O 1
ATOM 2451 N N . ALA A 1 315 ? -9.258 12.352 -4.98 1 97.75 315 ALA A N 1
ATOM 2452 C CA . ALA A 1 315 ? -7.82 12.125 -4.887 1 97.75 315 ALA A CA 1
ATOM 2453 C C . ALA A 1 315 ? -7.098 12.664 -6.121 1 97.75 315 ALA A C 1
ATOM 2455 O O . ALA A 1 315 ? -6.074 13.336 -6.004 1 97.75 315 ALA A O 1
ATOM 2456 N N . VAL A 1 316 ? -7.633 12.438 -7.281 1 97.5 316 VAL A N 1
ATOM 2457 C CA . VAL A 1 316 ? -7.02 12.852 -8.539 1 97.5 316 VAL A CA 1
ATOM 2458 C C . VAL A 1 316 ? -7 14.383 -8.625 1 97.5 316 VAL A C 1
ATOM 2460 O O . VAL A 1 316 ? -5.992 14.977 -9.016 1 97.5 316 VAL A O 1
ATOM 2463 N N . ILE A 1 317 ? -8.07 14.961 -8.203 1 97.56 317 ILE A N 1
ATOM 2464 C CA . ILE A 1 317 ? -8.141 16.422 -8.234 1 97.56 317 ILE A CA 1
ATOM 2465 C C . ILE A 1 317 ? -7.09 17.016 -7.305 1 97.56 317 ILE A C 1
ATOM 2467 O O . ILE A 1 317 ? -6.34 17.906 -7.699 1 97.56 317 ILE A O 1
ATOM 2471 N N . THR A 1 318 ? -7.031 16.531 -6.094 1 98.31 318 THR A N 1
ATOM 2472 C CA . THR A 1 318 ? -6.098 17.062 -5.105 1 98.31 318 THR A CA 1
ATOM 2473 C C . THR A 1 318 ? -4.656 16.906 -5.594 1 98.31 318 THR A C 1
ATOM 2475 O O . THR A 1 318 ? -3.881 17.875 -5.555 1 98.31 318 THR A O 1
ATOM 2478 N N . ILE A 1 319 ? -4.316 15.727 -6.141 1 98.31 319 ILE A N 1
ATOM 2479 C CA . ILE A 1 319 ? -2.949 15.414 -6.543 1 98.31 319 ILE A CA 1
ATOM 2480 C C . ILE A 1 319 ? -2.605 16.172 -7.824 1 98.31 319 ILE A C 1
ATOM 2482 O O . ILE A 1 319 ? -1.563 16.828 -7.906 1 98.31 319 ILE A O 1
ATOM 2486 N N . CYS A 1 320 ? -3.463 16.172 -8.805 1 97.94 320 CYS A N 1
ATOM 2487 C CA . CYS A 1 320 ? -3.166 16.75 -10.109 1 97.94 320 CYS A CA 1
ATOM 2488 C C . CYS A 1 320 ? -3.098 18.266 -10.047 1 97.94 320 CYS A C 1
ATOM 2490 O O . CYS A 1 320 ? -2.225 18.875 -10.656 1 97.94 320 CYS A O 1
ATOM 2492 N N . VAL A 1 321 ? -4.004 18.844 -9.266 1 98.19 321 VAL A N 1
ATOM 2493 C CA . VAL A 1 321 ? -3.982 20.297 -9.141 1 98.19 321 VAL A CA 1
ATOM 2494 C C . VAL A 1 321 ? -2.721 20.734 -8.406 1 98.19 321 VAL A C 1
ATOM 2496 O O . VAL A 1 321 ? -2.027 21.656 -8.836 1 98.19 321 VAL A O 1
ATOM 2499 N N . SER A 1 322 ? -2.441 20.078 -7.312 1 98.56 322 SER A N 1
ATOM 2500 C CA . SER A 1 322 ? -1.265 20.422 -6.52 1 98.56 322 SER A CA 1
ATOM 2501 C C . SER A 1 322 ? 0.02 20.203 -7.312 1 98.56 322 SER A C 1
ATOM 2503 O O . SER A 1 322 ? 0.909 21.062 -7.312 1 98.56 322 SER A O 1
ATOM 2505 N N . PHE A 1 323 ? 0.106 19.094 -7.992 1 98.25 323 PHE A N 1
ATOM 2506 C CA . PHE A 1 323 ? 1.312 18.734 -8.734 1 98.25 323 PHE A CA 1
ATOM 2507 C C . PHE A 1 323 ? 1.505 19.656 -9.93 1 98.25 323 PHE A C 1
ATOM 2509 O O . PHE A 1 323 ? 2.617 20.125 -10.188 1 98.25 323 PHE A O 1
ATOM 2516 N N . SER A 1 324 ? 0.449 19.953 -10.695 1 98.12 324 SER A N 1
ATOM 2517 C CA . SER A 1 324 ? 0.529 20.812 -11.867 1 98.12 324 SER A CA 1
ATOM 2518 C C . SER A 1 324 ? 0.952 22.234 -11.484 1 98.12 324 SER A C 1
ATOM 2520 O O . SER A 1 324 ? 1.805 22.828 -12.141 1 98.12 324 SER A O 1
ATOM 2522 N N . LEU A 1 325 ? 0.381 22.719 -10.422 1 98.25 325 LEU A N 1
ATOM 2523 C CA . LEU A 1 325 ? 0.777 24.031 -9.945 1 98.25 325 LEU A CA 1
ATOM 2524 C C . LEU A 1 325 ? 2.213 24.016 -9.438 1 98.25 325 LEU A C 1
ATOM 2526 O O . LEU A 1 325 ? 2.953 24.984 -9.625 1 98.25 325 LEU A O 1
ATOM 2530 N N . GLY A 1 326 ? 2.553 22.938 -8.766 1 97.62 326 GLY A N 1
ATOM 2531 C CA . GLY A 1 326 ? 3.934 22.797 -8.336 1 97.62 326 GLY A CA 1
ATOM 2532 C C . GLY A 1 326 ? 4.922 22.797 -9.484 1 97.62 326 GLY A C 1
ATOM 2533 O O . GLY A 1 326 ? 6.023 23.344 -9.359 1 97.62 326 GLY A O 1
ATOM 2534 N N . ILE A 1 327 ? 4.559 22.188 -10.57 1 97 327 ILE A N 1
ATOM 2535 C CA . ILE A 1 327 ? 5.41 22.172 -11.75 1 97 327 ILE A CA 1
ATOM 2536 C C . ILE A 1 327 ? 5.605 23.594 -12.258 1 97 327 ILE A C 1
ATOM 2538 O O . ILE A 1 327 ? 6.73 24 -12.57 1 97 327 ILE A O 1
ATOM 2542 N N . LEU A 1 328 ? 4.59 24.359 -12.273 1 96.56 328 LEU A N 1
ATOM 2543 C CA . LEU A 1 328 ? 4.641 25.734 -12.758 1 96.56 328 LEU A CA 1
ATOM 2544 C C . LEU A 1 328 ? 5.492 26.594 -11.836 1 96.56 328 LEU A C 1
ATOM 2546 O O . LEU A 1 328 ? 6.258 27.438 -12.312 1 96.56 328 LEU A O 1
ATOM 2550 N N . ILE A 1 329 ? 5.43 26.375 -10.562 1 96.81 329 ILE A N 1
ATOM 2551 C CA . ILE A 1 329 ? 6.023 27.266 -9.578 1 96.81 329 ILE A CA 1
ATOM 2552 C C . ILE A 1 329 ? 7.473 26.859 -9.312 1 96.81 329 ILE A C 1
ATOM 2554 O O . ILE A 1 329 ? 8.328 27.703 -9.062 1 96.81 329 ILE A O 1
ATOM 2558 N N . TYR A 1 330 ? 7.738 25.625 -9.43 1 96 330 TYR A N 1
ATOM 2559 C CA . TYR A 1 330 ? 9.047 25.141 -9 1 96 330 TYR A CA 1
ATOM 2560 C C . TYR A 1 330 ? 9.805 24.516 -10.164 1 96 330 TYR A C 1
ATOM 2562 O O . TYR A 1 330 ? 10.93 24.922 -10.469 1 96 330 TYR A O 1
ATOM 2570 N N . CYS A 1 331 ? 9.227 23.578 -10.867 1 94.94 331 CYS A N 1
ATOM 2571 C CA . CYS A 1 331 ? 9.953 22.828 -11.891 1 94.94 331 CYS A CA 1
ATOM 2572 C C . CYS A 1 331 ? 10.336 23.719 -13.055 1 94.94 331 CYS A C 1
ATOM 2574 O O . CYS A 1 331 ? 11.477 23.672 -13.523 1 94.94 331 CYS A O 1
ATOM 2576 N N . ILE A 1 332 ? 9.469 24.5 -13.531 1 93.44 332 ILE A N 1
ATOM 2577 C CA . ILE A 1 332 ? 9.727 25.344 -14.703 1 93.44 332 ILE A CA 1
ATOM 2578 C C . ILE A 1 332 ? 10.844 26.328 -14.398 1 93.44 332 ILE A C 1
ATOM 2580 O O . ILE A 1 332 ? 11.805 26.453 -15.156 1 93.44 332 ILE A O 1
ATOM 2584 N N . PRO A 1 333 ? 10.773 26.969 -13.273 1 92.19 333 PRO A N 1
ATOM 2585 C CA . PRO A 1 333 ? 11.883 27.859 -12.953 1 92.19 333 PRO A CA 1
ATOM 2586 C C . PRO A 1 333 ? 13.219 27.125 -12.836 1 92.19 333 PRO A C 1
ATOM 2588 O O . PRO A 1 333 ? 14.25 27.672 -13.234 1 92.19 333 PRO A O 1
ATOM 2591 N N . VAL A 1 334 ? 13.227 26 -12.281 1 92.12 334 VAL A N 1
ATOM 2592 C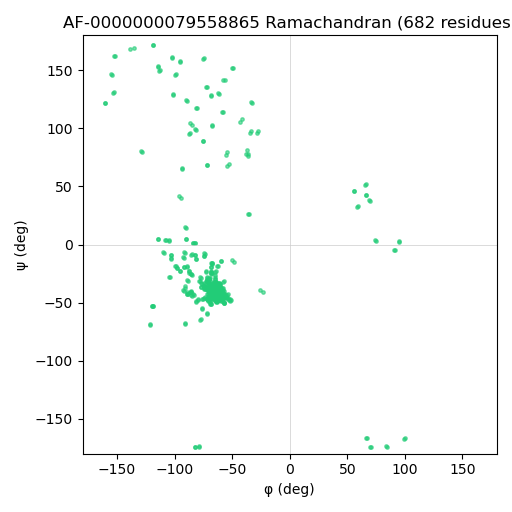 CA . VAL A 1 334 ? 14.469 25.234 -12.141 1 92.12 334 VAL A CA 1
ATOM 2593 C C . VAL A 1 334 ? 15.008 24.875 -13.516 1 92.12 334 VAL A C 1
ATOM 2595 O O . VAL A 1 334 ? 16.219 24.969 -13.766 1 92.12 334 VAL A O 1
ATOM 2598 N N . TRP A 1 335 ? 14.203 24.484 -14.43 1 91.38 335 TRP A N 1
ATOM 2599 C CA . TRP A 1 335 ? 14.602 24.094 -15.781 1 91.38 335 TRP A CA 1
ATOM 2600 C C . TRP A 1 335 ? 15.062 25.312 -16.578 1 91.38 335 TRP A C 1
ATOM 2602 O O . TRP A 1 335 ? 15.992 25.219 -17.391 1 91.38 335 TRP A O 1
ATOM 2612 N N . THR A 1 336 ? 14.453 26.438 -16.375 1 90.38 336 THR A N 1
ATOM 2613 C CA . THR A 1 336 ? 14.742 27.609 -17.188 1 90.38 336 THR A CA 1
ATOM 2614 C C . THR A 1 336 ? 15.938 28.375 -16.641 1 90.38 336 THR A C 1
ATOM 2616 O O . THR A 1 336 ? 16.766 28.875 -17.391 1 90.38 336 THR A O 1
ATOM 2619 N N . LYS A 1 337 ? 16 28.484 -15.344 1 87.25 337 LYS A N 1
ATOM 2620 C CA . LYS A 1 337 ? 17.062 29.281 -14.742 1 87.25 337 LYS A CA 1
ATOM 2621 C C . LYS A 1 337 ? 18.281 28.406 -14.414 1 87.25 337 LYS A C 1
ATOM 2623 O O . LYS A 1 337 ? 19.359 28.922 -14.133 1 87.25 337 LYS A O 1
ATOM 2628 N N . GLY A 1 338 ? 18.141 27.109 -14.484 1 78.12 338 GLY A N 1
ATOM 2629 C CA . GLY A 1 338 ? 19.25 26.188 -14.281 1 78.12 338 GLY A CA 1
ATOM 2630 C C . GLY A 1 338 ? 19.734 26.156 -12.844 1 78.12 338 GLY A C 1
ATOM 2631 O O . GLY A 1 338 ? 20.938 26.141 -12.586 1 78.12 338 GLY A O 1
ATOM 2632 N N . PHE A 1 339 ? 18.859 26.25 -11.914 1 74.94 339 PHE A N 1
ATOM 2633 C CA . PHE A 1 339 ? 19.266 26.172 -10.516 1 74.94 339 PHE A CA 1
ATOM 2634 C C . PHE A 1 339 ? 19.906 24.828 -10.211 1 74.94 339 PHE A C 1
ATOM 2636 O O . PHE A 1 339 ? 19.5 23.797 -10.75 1 74.94 339 PHE A O 1
ATOM 2643 N N . ASP A 1 340 ? 21.078 24.797 -9.594 1 64.69 340 ASP A N 1
ATOM 2644 C CA . ASP A 1 340 ? 21.703 23.562 -9.141 1 64.69 340 ASP A CA 1
ATOM 2645 C C . ASP A 1 340 ? 20.906 22.922 -8.008 1 64.69 340 ASP A C 1
ATOM 2647 O O . ASP A 1 340 ? 20.766 23.516 -6.938 1 64.69 340 ASP A O 1
ATOM 2651 N N . ILE A 1 341 ? 20.203 21.969 -8.352 1 64.62 341 ILE A N 1
ATOM 2652 C CA . ILE A 1 341 ? 19.359 21.328 -7.34 1 64.62 341 ILE A CA 1
ATOM 2653 C C . ILE A 1 341 ? 20.172 20.281 -6.59 1 64.62 341 ILE A C 1
ATOM 2655 O O . ILE A 1 341 ? 20.922 19.516 -7.199 1 64.62 341 ILE A O 1
ATOM 2659 N N . ASP A 1 342 ? 20.609 20.516 -5.441 1 52.88 342 ASP A N 1
ATOM 2660 C CA . ASP A 1 342 ? 21.328 19.547 -4.613 1 52.88 342 ASP A CA 1
ATOM 2661 C C . ASP A 1 342 ? 20.547 18.25 -4.477 1 52.88 342 ASP A C 1
ATOM 2663 O O . ASP A 1 342 ? 19.469 18.219 -3.873 1 52.88 342 ASP A O 1
ATOM 2667 N N . THR A 1 343 ? 20.469 17.531 -5.586 1 44.38 343 THR A N 1
ATOM 2668 C CA . THR A 1 343 ? 19.859 16.203 -5.441 1 44.38 343 THR A CA 1
ATOM 2669 C C . THR A 1 343 ? 20.672 15.336 -4.488 1 44.38 343 THR A C 1
ATOM 2671 O O . THR A 1 343 ? 21.906 15.43 -4.453 1 44.38 343 THR A O 1
ATOM 2674 N N . MET B 1 1 ? -38.812 -47.562 -32.344 1 25.22 1 MET B N 1
ATOM 2675 C CA . MET B 1 1 ? -38.594 -46.156 -32.125 1 25.22 1 MET B CA 1
ATOM 2676 C C . MET B 1 1 ? -37.312 -45.938 -31.328 1 25.22 1 MET B C 1
ATOM 2678 O O . MET B 1 1 ? -37.281 -46.156 -30.125 1 25.22 1 MET B O 1
ATOM 2682 N N . ILE B 1 2 ? -36.156 -46.219 -31.844 1 30.83 2 ILE B N 1
ATOM 2683 C CA . ILE B 1 2 ? -34.781 -46.188 -31.344 1 30.83 2 ILE B CA 1
ATOM 2684 C C . ILE B 1 2 ? -34.469 -44.781 -30.812 1 30.83 2 ILE B C 1
ATOM 2686 O O . ILE B 1 2 ? -34.5 -43.812 -31.578 1 30.83 2 ILE B O 1
ATOM 2690 N N . TYR B 1 3 ? -34.969 -44.438 -29.578 1 30.7 3 TYR B N 1
ATOM 2691 C CA . TYR B 1 3 ? -34.625 -43.219 -28.859 1 30.7 3 TYR B CA 1
ATOM 2692 C C . TYR B 1 3 ? -33.188 -42.844 -29.062 1 30.7 3 TYR B C 1
ATOM 2694 O O . TYR B 1 3 ? -32.281 -43.625 -28.734 1 30.7 3 TYR B O 1
ATOM 2702 N N . PHE B 1 4 ? -32.875 -42.281 -30.266 1 33.38 4 PHE B N 1
ATOM 2703 C CA . PHE B 1 4 ? -31.562 -41.656 -30.453 1 33.38 4 PHE B CA 1
ATOM 2704 C C . PHE B 1 4 ? -31.109 -40.938 -29.172 1 33.38 4 PHE B C 1
ATOM 2706 O O . PHE B 1 4 ? -31.828 -40.094 -28.641 1 33.38 4 PHE B O 1
ATOM 2713 N N . GLN B 1 5 ? -30.562 -41.75 -28.234 1 35.28 5 GLN B N 1
ATOM 2714 C CA . GLN B 1 5 ? -29.891 -41.188 -27.062 1 35.28 5 GLN B CA 1
ATOM 2715 C C . GLN B 1 5 ? -29.188 -39.906 -27.422 1 35.28 5 GLN B C 1
ATOM 2717 O O . GLN B 1 5 ? -28.453 -39.812 -28.406 1 35.28 5 GLN B O 1
ATOM 2722 N N . ASP B 1 6 ? -29.812 -38.75 -27.203 1 40.5 6 ASP B N 1
ATOM 2723 C CA . ASP B 1 6 ? -29.203 -37.438 -27.297 1 40.5 6 ASP B CA 1
ATOM 2724 C C . ASP B 1 6 ? -27.703 -37.5 -27 1 40.5 6 ASP B C 1
ATOM 2726 O O . ASP B 1 6 ? -27.281 -38.125 -26.016 1 40.5 6 ASP B O 1
ATOM 2730 N N . PRO B 1 7 ? -26.719 -37.562 -27.984 1 44.28 7 PRO B N 1
ATOM 2731 C CA . PRO B 1 7 ? -25.281 -37.625 -27.719 1 44.28 7 PRO B CA 1
ATOM 2732 C C . PRO B 1 7 ? -24.875 -36.844 -26.469 1 44.28 7 PRO B C 1
ATOM 2734 O O . PRO B 1 7 ? -25.547 -35.875 -26.094 1 44.28 7 PRO B O 1
ATOM 2737 N N . PRO B 1 8 ? -24.25 -37.406 -25.484 1 49.38 8 PRO B N 1
ATOM 2738 C CA . PRO B 1 8 ? -23.844 -36.719 -24.25 1 49.38 8 PRO B CA 1
ATOM 2739 C C . PRO B 1 8 ? -23.25 -35.344 -24.516 1 49.38 8 PRO B C 1
ATOM 2741 O O . PRO B 1 8 ? -22.453 -35.188 -25.438 1 49.38 8 PRO B O 1
ATOM 2744 N N . LYS B 1 9 ? -23.812 -34.156 -24.312 1 59.41 9 LYS B N 1
ATOM 2745 C CA . LYS B 1 9 ? -23.672 -32.719 -24.594 1 59.41 9 LYS B CA 1
ATOM 2746 C C . LYS B 1 9 ? -22.25 -32.25 -24.297 1 59.41 9 LYS B C 1
ATOM 2748 O O . LYS B 1 9 ? -21.828 -31.188 -24.766 1 59.41 9 LYS B O 1
ATOM 2753 N N . GLY B 1 10 ? -21.312 -32.969 -23.562 1 71.81 10 GLY B N 1
ATOM 2754 C CA . GLY B 1 10 ? -19.984 -32.438 -23.266 1 71.81 10 GLY B CA 1
ATOM 2755 C C . GLY B 1 10 ? -18.875 -33.469 -23.484 1 71.81 10 GLY B C 1
ATOM 2756 O O . GLY B 1 10 ? -19.125 -34.594 -23.922 1 71.81 10 GLY B O 1
ATOM 2757 N N . LEU B 1 11 ? -17.422 -33 -23.469 1 80.31 11 LEU B N 1
ATOM 2758 C CA . LEU B 1 11 ? -16.25 -33.844 -23.625 1 80.31 11 LEU B CA 1
ATOM 2759 C C . LEU B 1 11 ? -16.219 -34.938 -22.562 1 80.31 11 LEU B C 1
ATOM 2761 O O . LEU B 1 11 ? -16.672 -34.719 -21.438 1 80.31 11 LEU B O 1
ATOM 2765 N N . PRO B 1 12 ? -15.781 -36.125 -23 1 87 12 PRO B N 1
ATOM 2766 C CA . PRO B 1 12 ? -15.531 -37.125 -21.953 1 87 12 PRO B CA 1
ATOM 2767 C C . PRO B 1 12 ? -14.68 -36.594 -20.812 1 87 12 PRO B C 1
ATOM 2769 O O . PRO B 1 12 ? -13.891 -35.656 -21.016 1 87 12 PRO B O 1
ATOM 2772 N N . GLU B 1 13 ? -14.859 -37.125 -19.703 1 88.06 13 GLU B N 1
ATOM 2773 C CA . GLU B 1 13 ? -14.227 -36.625 -18.484 1 88.06 13 GLU B CA 1
ATOM 2774 C C . GLU B 1 13 ? -12.719 -36.5 -18.656 1 88.06 13 GLU B C 1
ATOM 2776 O O . GLU B 1 13 ? -12.125 -35.5 -18.25 1 88.06 13 GLU B O 1
ATOM 2781 N N . PHE B 1 14 ? -12.109 -37.531 -19.188 1 90.5 14 PHE B N 1
ATOM 2782 C CA . PHE B 1 14 ? -10.664 -37.531 -19.375 1 90.5 14 PHE B CA 1
ATOM 2783 C C . PHE B 1 14 ? -10.227 -36.406 -20.281 1 90.5 14 PHE B C 1
ATOM 2785 O O . PHE B 1 14 ? -9.219 -35.75 -20.016 1 90.5 14 PHE B O 1
ATOM 2792 N N . LEU B 1 15 ? -10.93 -36.188 -21.312 1 91.06 15 LEU B N 1
ATOM 2793 C CA . LEU B 1 15 ? -10.602 -35.125 -22.266 1 91.06 15 LEU B CA 1
ATOM 2794 C C . LEU B 1 15 ? -10.859 -33.75 -21.656 1 91.06 15 LEU B C 1
ATOM 2796 O O . LEU B 1 15 ? -10.133 -32.812 -21.938 1 91.06 15 LEU B O 1
ATOM 2800 N N . ASP B 1 16 ? -11.93 -33.75 -20.906 1 91.44 16 ASP B N 1
ATOM 2801 C CA . ASP B 1 16 ? -12.242 -32.5 -20.203 1 91.44 16 ASP B CA 1
ATOM 2802 C C . ASP B 1 16 ? -11.133 -32.125 -19.219 1 91.44 16 ASP B C 1
ATOM 2804 O O . ASP B 1 16 ? -10.734 -30.969 -19.141 1 91.44 16 ASP B O 1
ATOM 2808 N N . TYR B 1 17 ? -10.664 -33.094 -18.5 1 93.19 17 TYR B N 1
ATOM 2809 C CA . TYR B 1 17 ? -9.57 -32.906 -17.562 1 93.19 17 TYR B CA 1
ATOM 2810 C C . TYR B 1 17 ? -8.305 -32.469 -18.297 1 93.19 17 TYR B C 1
ATOM 2812 O O . TYR B 1 17 ? -7.613 -31.547 -17.844 1 93.19 17 TYR B O 1
ATOM 2820 N N . THR B 1 18 ? -8.039 -33.094 -19.328 1 93.75 18 THR B N 1
ATOM 2821 C CA . THR B 1 18 ? -6.871 -32.75 -20.141 1 93.75 18 THR B CA 1
ATOM 2822 C C . THR B 1 18 ? -6.984 -31.328 -20.672 1 93.75 18 THR B C 1
ATOM 2824 O O . THR B 1 18 ? -6 -30.594 -20.672 1 93.75 18 THR B O 1
ATOM 2827 N N . SER B 1 19 ? -8.156 -31.031 -21.141 1 94.38 19 SER B N 1
ATOM 2828 C CA . SER B 1 19 ? -8.383 -29.688 -21.641 1 94.38 19 SER B CA 1
ATOM 2829 C C . SER B 1 19 ? -8.117 -28.656 -20.547 1 94.38 19 SER B C 1
ATOM 2831 O O . SER B 1 19 ? -7.492 -27.625 -20.812 1 94.38 19 SER B O 1
ATOM 2833 N N . CYS B 1 20 ? -8.531 -28.922 -19.391 1 95.44 20 CYS B N 1
ATOM 2834 C CA . CYS B 1 20 ? -8.297 -28.031 -18.25 1 95.44 20 CYS B CA 1
ATOM 2835 C C . CYS B 1 20 ? -6.809 -27.875 -17.984 1 95.44 20 CYS B C 1
ATOM 2837 O O . CYS B 1 20 ? -6.316 -26.75 -17.844 1 95.44 20 CYS B O 1
ATOM 2839 N N . LEU B 1 21 ? -6.117 -28.953 -17.984 1 97.44 21 LEU B N 1
ATOM 2840 C CA . LEU B 1 21 ? -4.688 -28.953 -17.688 1 97.44 21 LEU B CA 1
ATOM 2841 C C . LEU B 1 21 ? -3.914 -28.188 -18.75 1 97.44 21 LEU B C 1
ATOM 2843 O O . LEU B 1 21 ? -2.963 -27.469 -18.438 1 97.44 21 LEU B O 1
ATOM 2847 N N . VAL B 1 22 ? -4.383 -28.344 -19.938 1 97.62 22 VAL B N 1
ATOM 2848 C CA . VAL B 1 22 ? -3.697 -27.688 -21.031 1 97.62 22 VAL B CA 1
ATOM 2849 C C . VAL B 1 22 ? -3.936 -26.188 -20.969 1 97.62 22 VAL B C 1
ATOM 2851 O O . VAL B 1 22 ? -3.012 -25.391 -21.172 1 97.62 22 VAL B O 1
ATOM 2854 N N . HIS B 1 23 ? -5.148 -25.797 -20.688 1 97.38 23 HIS B N 1
ATOM 2855 C CA . HIS B 1 23 ? -5.445 -24.375 -20.5 1 97.38 23 HIS B CA 1
ATOM 2856 C C . HIS B 1 23 ? -4.598 -23.781 -19.375 1 97.38 23 HIS B C 1
ATOM 2858 O O . HIS B 1 23 ? -4.008 -22.703 -19.547 1 97.38 23 HIS B O 1
ATOM 2864 N N . LEU B 1 24 ? -4.5 -24.484 -18.328 1 98.31 24 LEU B N 1
ATOM 2865 C CA . LEU B 1 24 ? -3.748 -24.047 -17.156 1 98.31 24 LEU B CA 1
ATOM 2866 C C . LEU B 1 24 ? -2.268 -23.891 -17.484 1 98.31 24 LEU B C 1
ATOM 2868 O O . LEU B 1 24 ? -1.632 -22.906 -17.094 1 98.31 24 LEU B O 1
ATOM 2872 N N . ALA B 1 25 ? -1.805 -24.812 -18.219 1 98.5 25 ALA B N 1
ATOM 2873 C CA . ALA B 1 25 ? -0.388 -24.797 -18.578 1 98.5 25 ALA B CA 1
ATOM 2874 C C . ALA B 1 25 ? -0.057 -23.609 -19.469 1 98.5 25 ALA B C 1
ATOM 2876 O O . ALA B 1 25 ? 0.922 -22.906 -19.234 1 98.5 25 ALA B O 1
ATOM 2877 N N . VAL B 1 26 ? -0.865 -23.375 -20.469 1 98.44 26 VAL B N 1
ATOM 2878 C CA . VAL B 1 26 ? -0.629 -22.297 -21.422 1 98.44 26 VAL B CA 1
ATOM 2879 C C . VAL B 1 26 ? -0.68 -20.953 -20.703 1 98.44 26 VAL B C 1
ATOM 2881 O O . VAL B 1 26 ? 0.242 -20.141 -20.812 1 98.44 26 VAL B O 1
ATOM 2884 N N . PHE B 1 27 ? -1.667 -20.797 -19.953 1 98.62 27 PHE B N 1
ATOM 2885 C CA . PHE B 1 27 ? -1.822 -19.531 -19.25 1 98.62 27 PHE B CA 1
ATOM 2886 C C . PHE B 1 27 ? -0.776 -19.391 -18.156 1 98.62 27 PHE B C 1
ATOM 2888 O O . PHE B 1 27 ? -0.354 -18.281 -17.828 1 98.62 27 PHE B O 1
ATOM 2895 N N . GLY B 1 28 ? -0.394 -20.5 -17.578 1 98.62 28 GLY B N 1
ATOM 2896 C CA . GLY B 1 28 ? 0.705 -20.469 -16.641 1 98.62 28 GLY B CA 1
ATOM 2897 C C . GLY B 1 28 ? 1.997 -19.938 -17.234 1 98.62 28 GLY B C 1
ATOM 2898 O O . GLY B 1 28 ? 2.676 -19.109 -16.641 1 98.62 28 GLY B O 1
ATOM 2899 N N . ILE B 1 29 ? 2.289 -20.438 -18.406 1 98.56 29 ILE B N 1
ATOM 2900 C CA . ILE B 1 29 ? 3.5 -20 -19.094 1 98.56 29 ILE B CA 1
ATOM 2901 C C . ILE B 1 29 ? 3.402 -18.516 -19.422 1 98.56 29 ILE B C 1
ATOM 2903 O O . ILE B 1 29 ? 4.371 -17.781 -19.266 1 98.56 29 ILE B O 1
ATOM 2907 N N . LEU B 1 30 ? 2.271 -18.078 -19.859 1 98.38 30 LEU B N 1
ATOM 2908 C CA . LEU B 1 30 ? 2.068 -16.672 -20.156 1 98.38 30 LEU B CA 1
ATOM 2909 C C . LEU B 1 30 ? 2.256 -15.82 -18.891 1 98.38 30 LEU B C 1
ATOM 2911 O O . LEU B 1 30 ? 2.775 -14.703 -18.969 1 98.38 30 LEU B O 1
ATOM 2915 N N . GLY B 1 31 ? 1.811 -16.344 -17.781 1 98.69 31 GLY B N 1
ATOM 2916 C CA . GLY B 1 31 ? 2.027 -15.664 -16.516 1 98.69 31 GLY B CA 1
ATOM 2917 C C . GLY B 1 31 ? 3.494 -15.516 -16.156 1 98.69 31 GLY B C 1
ATOM 2918 O O . GLY B 1 31 ? 3.928 -14.453 -15.703 1 98.69 31 GLY B O 1
ATOM 2919 N N . VAL B 1 32 ? 4.23 -16.547 -16.406 1 98.5 32 VAL B N 1
ATOM 2920 C CA . VAL B 1 32 ? 5.664 -16.547 -16.141 1 98.5 32 VAL B CA 1
ATOM 2921 C C . VAL B 1 32 ? 6.34 -15.484 -17.016 1 98.5 32 VAL B C 1
ATOM 2923 O O . VAL B 1 32 ? 7.188 -14.727 -16.547 1 98.5 32 VAL B O 1
ATOM 2926 N N . LEU B 1 33 ? 5.938 -15.461 -18.25 1 98 33 LEU B N 1
ATOM 2927 C CA . LEU B 1 33 ? 6.512 -14.508 -19.203 1 98 33 LEU B CA 1
ATOM 2928 C C . LEU B 1 33 ? 6.203 -13.078 -18.781 1 98 33 LEU B C 1
ATOM 2930 O O . LEU B 1 33 ? 7.078 -12.211 -18.828 1 98 33 LEU B O 1
ATOM 2934 N N . THR B 1 34 ? 5.008 -12.867 -18.406 1 98.44 34 THR B N 1
ATOM 2935 C CA . THR B 1 34 ? 4.621 -11.523 -17.984 1 98.44 34 THR B CA 1
ATOM 2936 C C . THR B 1 34 ? 5.371 -11.125 -16.719 1 98.44 34 THR B C 1
ATOM 2938 O O . THR B 1 34 ? 5.793 -9.977 -16.578 1 98.44 34 THR B O 1
ATOM 2941 N N . ARG B 1 35 ? 5.461 -12.047 -15.797 1 98.06 35 ARG B N 1
ATOM 2942 C CA . ARG B 1 35 ? 6.199 -11.773 -14.57 1 98.06 35 ARG B CA 1
ATOM 2943 C C . ARG B 1 35 ? 7.645 -11.391 -14.875 1 98.06 35 ARG B C 1
ATOM 2945 O O . ARG B 1 35 ? 8.18 -10.445 -14.289 1 98.06 35 ARG B O 1
ATOM 2952 N N . TYR B 1 36 ? 8.234 -12.141 -15.789 1 97.12 36 TYR B N 1
ATOM 2953 C CA . TYR B 1 36 ? 9.609 -11.852 -16.203 1 97.12 36 TYR B CA 1
ATOM 2954 C C . TYR B 1 36 ? 9.719 -10.461 -16.812 1 97.12 36 TYR B C 1
ATOM 2956 O O . TYR B 1 36 ? 10.648 -9.711 -16.484 1 97.12 36 TYR B O 1
ATOM 2964 N N . LEU B 1 37 ? 8.789 -10.125 -17.656 1 96.62 37 LEU B N 1
ATOM 2965 C CA . LEU B 1 37 ? 8.797 -8.82 -18.328 1 96.62 37 LEU B CA 1
ATOM 2966 C C . LEU B 1 37 ? 8.633 -7.695 -17.312 1 96.62 37 LEU B C 1
ATOM 2968 O O . LEU B 1 37 ? 9.273 -6.652 -17.422 1 96.62 37 LEU B O 1
ATOM 2972 N N . LEU B 1 38 ? 7.828 -7.914 -16.328 1 96.5 38 LEU B N 1
ATOM 2973 C CA . LEU B 1 38 ? 7.613 -6.902 -15.305 1 96.5 38 LEU B CA 1
ATOM 2974 C C . LEU B 1 38 ? 8.852 -6.75 -14.422 1 96.5 38 LEU B C 1
ATOM 2976 O O . LEU B 1 38 ? 9.18 -5.641 -14 1 96.5 38 LEU B O 1
ATOM 2980 N N . GLN B 1 39 ? 9.438 -7.848 -14.156 1 94.5 39 GLN B N 1
ATOM 2981 C CA . GLN B 1 39 ? 10.68 -7.793 -13.383 1 94.5 39 GLN B CA 1
ATOM 2982 C C . GLN B 1 39 ? 11.75 -6.988 -14.109 1 94.5 39 GLN B C 1
ATOM 2984 O O . GLN B 1 39 ? 12.5 -6.238 -13.492 1 94.5 39 GLN B O 1
ATOM 2989 N N . LYS B 1 40 ? 11.82 -7.203 -15.391 1 92.94 40 LYS B N 1
ATOM 2990 C CA . LYS B 1 40 ? 12.812 -6.488 -16.203 1 92.94 40 LYS B CA 1
ATOM 2991 C C . LYS B 1 40 ? 12.453 -5.012 -16.328 1 92.94 40 LYS B C 1
ATOM 2993 O O . LYS B 1 40 ? 13.328 -4.145 -16.234 1 92.94 40 LYS B O 1
ATOM 2998 N N . LEU B 1 41 ? 11.234 -4.77 -16.469 1 92.62 41 LEU B N 1
ATOM 2999 C CA . LEU B 1 41 ? 10.758 -3.406 -16.688 1 92.62 41 LEU B CA 1
ATOM 3000 C C . LEU B 1 41 ? 10.961 -2.559 -15.438 1 92.62 41 LEU B C 1
ATOM 3002 O O . LEU B 1 41 ? 11.422 -1.418 -15.516 1 92.62 41 LEU B O 1
ATOM 3006 N N . PHE B 1 42 ? 10.711 -3.08 -14.281 1 92.94 42 PHE B N 1
ATOM 3007 C CA . PHE B 1 42 ? 10.742 -2.301 -13.055 1 92.94 42 PHE B CA 1
ATOM 3008 C C . PHE B 1 42 ? 12 -2.602 -12.25 1 92.94 42 PHE B C 1
ATOM 3010 O O . PHE B 1 42 ? 12.164 -2.105 -11.133 1 92.94 42 PHE B O 1
ATOM 3017 N N . GLY B 1 43 ? 12.812 -3.391 -12.789 1 89.25 43 GLY B N 1
ATOM 3018 C CA . GLY B 1 43 ? 14.039 -3.793 -12.109 1 89.25 43 GLY B CA 1
ATOM 3019 C C . GLY B 1 43 ? 15.156 -2.779 -12.258 1 89.25 43 GLY B C 1
ATOM 3020 O O . GLY B 1 43 ? 14.938 -1.667 -12.742 1 89.25 43 GLY B O 1
ATOM 3021 N N . PRO B 1 44 ? 16.328 -3.018 -11.812 1 82.5 44 PRO B N 1
ATOM 3022 C CA . PRO B 1 44 ? 17.469 -2.086 -11.797 1 82.5 44 PRO B CA 1
ATOM 3023 C C . PRO B 1 44 ? 17.984 -1.755 -13.188 1 82.5 44 PRO B C 1
ATOM 3025 O O . PRO B 1 44 ? 18.609 -0.715 -13.391 1 82.5 44 PRO B O 1
ATOM 3028 N N . GLY B 1 45 ? 17.625 -2.508 -14.125 1 80.75 45 GLY B N 1
ATOM 3029 C CA . GLY B 1 45 ? 18.156 -2.297 -15.461 1 80.75 45 GLY B CA 1
ATOM 3030 C C . GLY B 1 45 ? 17.359 -1.268 -16.25 1 80.75 45 GLY B C 1
ATOM 3031 O O . GLY B 1 45 ? 17.906 -0.628 -17.156 1 80.75 45 GLY B O 1
ATOM 3032 N N . VAL B 1 46 ? 16.109 -1.115 -15.891 1 87.31 46 VAL B N 1
ATOM 3033 C CA . VAL B 1 46 ? 15.281 -0.245 -16.719 1 87.31 46 VAL B CA 1
ATOM 3034 C C . VAL B 1 46 ? 14.727 0.894 -15.867 1 87.31 46 VAL B C 1
ATOM 3036 O O . VAL B 1 46 ? 15.344 1.954 -15.758 1 87.31 46 VAL B O 1
ATOM 3039 N N . ALA B 1 47 ? 13.828 0.569 -14.961 1 85.94 47 ALA B N 1
ATOM 3040 C CA . ALA B 1 47 ? 13.148 1.617 -14.211 1 85.94 47 ALA B CA 1
ATOM 3041 C C . ALA B 1 47 ? 13.812 1.827 -12.844 1 85.94 47 ALA B C 1
ATOM 3043 O O . ALA B 1 47 ? 13.617 2.865 -12.211 1 85.94 47 ALA B O 1
ATOM 3044 N N . HIS B 1 48 ? 14.531 0.915 -12.367 1 84.25 48 HIS B N 1
ATOM 3045 C CA . HIS B 1 48 ? 15.258 0.996 -11.109 1 84.25 48 HIS B CA 1
ATOM 3046 C C . HIS B 1 48 ? 14.32 1.257 -9.938 1 84.25 48 HIS B C 1
ATOM 3048 O O . HIS B 1 48 ? 14.664 1.981 -9 1 84.25 48 HIS B O 1
ATOM 3054 N N . VAL B 1 49 ? 13.133 0.74 -10.039 1 86.19 49 VAL B N 1
ATOM 3055 C CA . VAL B 1 49 ? 12.125 0.933 -9.008 1 86.19 49 VAL B CA 1
ATOM 3056 C C . VAL B 1 49 ? 12.289 -0.127 -7.918 1 86.19 49 VAL B C 1
ATOM 3058 O O . VAL B 1 49 ? 12.164 0.169 -6.73 1 86.19 49 VAL B O 1
ATOM 3061 N N . THR B 1 50 ? 12.562 -1.309 -8.383 1 87.19 50 THR B N 1
ATOM 3062 C CA . THR B 1 50 ? 12.719 -2.43 -7.465 1 87.19 50 THR B CA 1
ATOM 3063 C C . THR B 1 50 ? 14.156 -2.93 -7.461 1 87.19 50 THR B C 1
ATOM 3065 O O . THR B 1 50 ? 14.906 -2.697 -8.414 1 87.19 50 THR B O 1
ATOM 3068 N N . SER B 1 51 ? 14.562 -3.449 -6.289 1 82.38 51 SER B N 1
ATOM 3069 C CA . SER B 1 51 ? 15.883 -4.055 -6.188 1 82.38 51 SER B CA 1
ATOM 3070 C C . SER B 1 51 ? 15.914 -5.141 -5.113 1 82.38 51 SER B C 1
ATOM 3072 O O . SER B 1 51 ? 15.023 -5.203 -4.266 1 82.38 51 SER B O 1
ATOM 3074 N N . ASP B 1 52 ? 16.906 -5.953 -5.191 1 81.06 52 ASP B N 1
ATOM 3075 C CA . ASP B 1 52 ? 17.078 -7.051 -4.242 1 81.06 52 ASP B CA 1
ATOM 3076 C C . ASP B 1 52 ? 17.531 -6.535 -2.883 1 81.06 52 ASP B C 1
ATOM 3078 O O . ASP B 1 52 ? 17.484 -7.262 -1.888 1 81.06 52 ASP B O 1
ATOM 3082 N N . GLN B 1 53 ? 17.844 -5.254 -2.84 1 79.19 53 GLN B N 1
ATOM 3083 C CA . GLN B 1 53 ? 18.422 -4.727 -1.608 1 79.19 53 GLN B CA 1
ATOM 3084 C C . GLN B 1 53 ? 17.484 -3.725 -0.944 1 79.19 53 GLN B C 1
ATOM 3086 O O . GLN B 1 53 ? 17.844 -3.092 0.051 1 79.19 53 GLN B O 1
ATOM 3091 N N . THR B 1 54 ? 16.359 -3.637 -1.562 1 82.25 54 THR B N 1
ATOM 3092 C CA . THR B 1 54 ? 15.438 -2.656 -1.009 1 82.25 54 THR B CA 1
ATOM 3093 C C . THR B 1 54 ? 14.156 -3.332 -0.531 1 82.25 54 THR B C 1
ATOM 3095 O O . THR B 1 54 ? 13.953 -4.527 -0.763 1 82.25 54 THR B O 1
ATOM 3098 N N . ILE B 1 55 ? 13.352 -2.605 0.124 1 89.19 55 ILE B N 1
ATOM 3099 C CA . ILE B 1 55 ? 12.086 -3.08 0.679 1 89.19 55 ILE B CA 1
ATOM 3100 C C . ILE B 1 55 ? 11.117 -3.396 -0.453 1 89.19 55 ILE B C 1
ATOM 3102 O O . ILE B 1 55 ? 10.219 -4.23 -0.296 1 89.19 55 ILE B O 1
ATOM 3106 N N . LEU B 1 56 ? 11.367 -2.725 -1.556 1 91.31 56 LEU B N 1
ATOM 3107 C CA . LEU B 1 56 ? 10.57 -3.01 -2.744 1 91.31 56 LEU B CA 1
ATOM 3108 C C . LEU B 1 56 ? 11.172 -4.16 -3.541 1 91.31 56 LEU B C 1
ATOM 3110 O O . LEU B 1 56 ? 12 -3.936 -4.43 1 91.31 56 LEU B O 1
ATOM 3114 N N . TYR B 1 57 ? 10.664 -5.305 -3.289 1 91 57 TYR B N 1
ATOM 3115 C CA . TYR B 1 57 ? 11.242 -6.516 -3.871 1 91 57 TYR B CA 1
ATOM 3116 C C . TYR B 1 57 ? 10.875 -6.637 -5.344 1 91 57 TYR B C 1
ATOM 3118 O O . TYR B 1 57 ? 9.883 -6.055 -5.797 1 91 57 TYR B O 1
ATOM 3126 N N . VAL B 1 58 ? 11.562 -7.355 -6.027 1 92.69 58 VAL B N 1
ATOM 3127 C CA . VAL B 1 58 ? 11.555 -7.41 -7.488 1 92.69 58 VAL B CA 1
ATOM 3128 C C . VAL B 1 58 ? 10.195 -7.895 -7.98 1 92.69 58 VAL B C 1
ATOM 3130 O O . VAL B 1 58 ? 9.719 -7.469 -9.039 1 92.69 58 VAL B O 1
ATOM 3133 N N . ASP B 1 59 ? 9.492 -8.758 -7.258 1 96 59 ASP B N 1
ATOM 3134 C CA . ASP B 1 59 ? 8.227 -9.328 -7.711 1 96 59 ASP B CA 1
ATOM 3135 C C . ASP B 1 59 ? 7.047 -8.469 -7.273 1 96 59 ASP B C 1
ATOM 3137 O O . ASP B 1 59 ? 5.891 -8.82 -7.512 1 96 59 ASP B O 1
ATOM 3141 N N . LEU B 1 60 ? 7.305 -7.324 -6.668 1 96.44 60 LEU B N 1
ATOM 3142 C CA . LEU B 1 60 ? 6.242 -6.5 -6.109 1 96.44 60 LEU B CA 1
ATOM 3143 C C . LEU B 1 60 ? 5.312 -5.996 -7.211 1 96.44 60 LEU B C 1
ATOM 3145 O O . LEU B 1 60 ? 4.09 -6.102 -7.09 1 96.44 60 LEU B O 1
ATOM 3149 N N . PRO B 1 61 ? 5.816 -5.477 -8.344 1 96.75 61 PRO B N 1
ATOM 3150 C CA . PRO B 1 61 ? 4.91 -5.016 -9.398 1 96.75 61 PRO B CA 1
ATOM 3151 C C . PRO B 1 61 ? 4.004 -6.125 -9.922 1 96.75 61 PRO B C 1
ATOM 3153 O O . PRO B 1 61 ? 2.807 -5.91 -10.117 1 96.75 61 PRO B O 1
ATOM 3156 N N . ALA B 1 62 ? 4.586 -7.281 -10.117 1 98.25 62 ALA B N 1
ATOM 3157 C CA . ALA B 1 62 ? 3.797 -8.414 -10.594 1 98.25 62 ALA B CA 1
ATOM 3158 C C . ALA B 1 62 ? 2.725 -8.797 -9.57 1 98.25 62 ALA B C 1
ATOM 3160 O O . ALA B 1 62 ? 1.584 -9.086 -9.945 1 98.25 62 ALA B O 1
ATOM 3161 N N . ASN B 1 63 ? 3.078 -8.797 -8.312 1 98.56 63 ASN B N 1
ATOM 3162 C CA . ASN B 1 63 ? 2.135 -9.125 -7.254 1 98.56 63 ASN B CA 1
ATOM 3163 C C . ASN B 1 63 ? 1.014 -8.102 -7.156 1 98.56 63 ASN B C 1
ATOM 3165 O O . ASN B 1 63 ? -0.144 -8.453 -6.93 1 98.56 63 ASN B O 1
ATOM 3169 N N . MET B 1 64 ? 1.353 -6.852 -7.367 1 98.38 64 MET B N 1
ATOM 3170 C CA . MET B 1 64 ? 0.346 -5.797 -7.309 1 98.38 64 MET B CA 1
ATOM 3171 C C . MET B 1 64 ? -0.583 -5.863 -8.516 1 98.38 64 MET B C 1
ATOM 3173 O O . MET B 1 64 ? -1.806 -5.816 -8.367 1 98.38 64 MET B O 1
ATOM 3177 N N . ILE B 1 65 ? -0.012 -6.004 -9.68 1 98.38 65 ILE B N 1
ATOM 3178 C CA . ILE B 1 65 ? -0.792 -6.035 -10.914 1 98.38 65 ILE B CA 1
ATOM 3179 C C . ILE B 1 65 ? -1.657 -7.293 -10.945 1 98.38 65 ILE B C 1
ATOM 3181 O O . ILE B 1 65 ? -2.83 -7.238 -11.32 1 98.38 65 ILE B O 1
ATOM 3185 N N . GLY B 1 66 ? -1.048 -8.406 -10.578 1 98.69 66 GLY B N 1
ATOM 3186 C CA . GLY B 1 66 ? -1.812 -9.641 -10.508 1 98.69 66 GLY B CA 1
ATOM 3187 C C . GLY B 1 66 ? -2.975 -9.57 -9.539 1 98.69 66 GLY B C 1
ATOM 3188 O O . GLY B 1 66 ? -4.059 -10.078 -9.82 1 98.69 66 GLY B O 1
ATOM 3189 N N . SER B 1 67 ? -2.75 -8.953 -8.406 1 98.69 67 SER B N 1
ATOM 3190 C CA . SER B 1 67 ? -3.824 -8.797 -7.43 1 98.69 67 SER B CA 1
ATOM 3191 C C . SER B 1 67 ? -4.902 -7.852 -7.945 1 98.69 67 SER B C 1
ATOM 3193 O O . SER B 1 67 ? -6.094 -8.086 -7.734 1 98.69 67 SER B O 1
ATOM 3195 N N . PHE B 1 68 ? -4.473 -6.793 -8.633 1 98.62 68 PHE B N 1
ATOM 3196 C CA . PHE B 1 68 ? -5.406 -5.875 -9.273 1 98.62 68 PHE B CA 1
ATOM 3197 C C . PHE B 1 68 ? -6.285 -6.609 -10.281 1 98.62 68 PHE B C 1
ATOM 3199 O O . PHE B 1 68 ? -7.508 -6.469 -10.258 1 98.62 68 PHE B O 1
ATOM 3206 N N . LEU B 1 69 ? -5.68 -7.395 -11.07 1 98.69 69 LEU B N 1
ATOM 3207 C CA . LEU B 1 69 ? -6.391 -8.117 -12.117 1 98.69 69 LEU B CA 1
ATOM 3208 C C . LEU B 1 69 ? -7.254 -9.227 -11.523 1 98.69 69 LEU B C 1
ATOM 3210 O O . LEU B 1 69 ? -8.305 -9.57 -12.078 1 98.69 69 LEU B O 1
ATOM 3214 N N . MET B 1 70 ? -6.836 -9.781 -10.422 1 98.5 70 MET B N 1
ATOM 3215 C CA . MET B 1 70 ? -7.648 -10.781 -9.727 1 98.5 70 MET B CA 1
ATOM 3216 C C . MET B 1 70 ? -8.977 -10.18 -9.281 1 98.5 70 MET B C 1
ATOM 3218 O O . MET B 1 70 ? -9.992 -10.875 -9.242 1 98.5 70 MET B O 1
ATOM 3222 N N . GLY B 1 71 ? -8.938 -8.867 -8.93 1 98.38 71 GLY B N 1
ATOM 3223 C CA . GLY B 1 71 ? -10.195 -8.18 -8.664 1 98.38 71 GLY B CA 1
ATOM 3224 C C . GLY B 1 71 ? -11.125 -8.148 -9.859 1 98.38 71 GLY B C 1
ATOM 3225 O O . GLY B 1 71 ? -12.336 -8.32 -9.719 1 98.38 71 GLY B O 1
ATOM 3226 N N . TRP B 1 72 ? -10.539 -8.023 -11 1 97.62 72 TRP B N 1
ATOM 3227 C CA . TRP B 1 72 ? -11.32 -7.957 -12.234 1 97.62 72 TRP B CA 1
ATOM 3228 C C . TRP B 1 72 ? -11.828 -9.344 -12.625 1 97.62 72 TRP B C 1
ATOM 3230 O O . TRP B 1 72 ? -13.039 -9.578 -12.656 1 97.62 72 TRP B O 1
ATOM 3240 N N . PHE B 1 73 ? -10.922 -10.281 -12.75 1 97.38 73 PHE B N 1
ATOM 3241 C CA . PHE B 1 73 ? -11.234 -11.547 -13.398 1 97.38 73 PHE B CA 1
ATOM 3242 C C . PHE B 1 73 ? -11.609 -12.609 -12.367 1 97.38 73 PHE B C 1
ATOM 3244 O O . PHE B 1 73 ? -12.297 -13.578 -12.695 1 97.38 73 PHE B O 1
ATOM 3251 N N . GLY B 1 74 ? -11.18 -12.43 -11.164 1 96.31 74 GLY B N 1
ATOM 3252 C CA . GLY B 1 74 ? -11.43 -13.445 -10.148 1 96.31 74 GLY B CA 1
ATOM 3253 C C . GLY B 1 74 ? -12.602 -13.125 -9.25 1 96.31 74 GLY B C 1
ATOM 3254 O O . GLY B 1 74 ? -13.148 -14.008 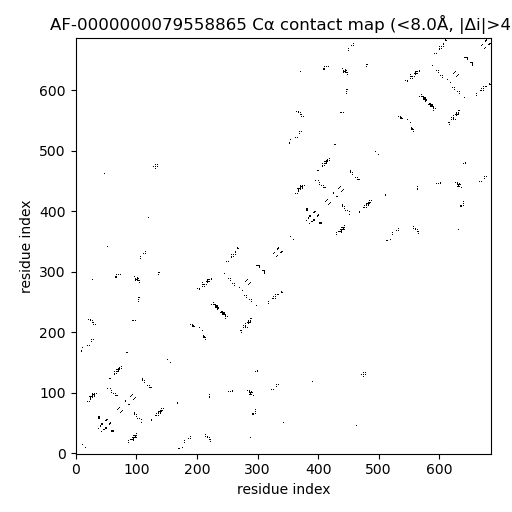-8.586 1 96.31 74 GLY B O 1
ATOM 3255 N N . VAL B 1 75 ? -12.961 -11.836 -9.273 1 96.25 75 VAL B N 1
ATOM 3256 C CA . VAL B 1 75 ? -14.016 -11.461 -8.336 1 96.25 75 VAL B CA 1
ATOM 3257 C C . VAL B 1 75 ? -15.219 -10.922 -9.102 1 96.25 75 VAL B C 1
ATOM 3259 O O . VAL B 1 75 ? -16.297 -11.523 -9.086 1 96.25 75 VAL B O 1
ATOM 3262 N N . VAL B 1 76 ? -15.047 -9.953 -9.969 1 96.69 76 VAL B N 1
ATOM 3263 C CA . VAL B 1 76 ? -16.188 -9.227 -10.531 1 96.69 76 VAL B CA 1
ATOM 3264 C C . VAL B 1 76 ? -16.672 -9.938 -11.797 1 96.69 76 VAL B C 1
ATOM 3266 O O . VAL B 1 76 ? -17.875 -10.148 -11.969 1 96.69 76 VAL B O 1
ATOM 3269 N N . PHE B 1 77 ? -15.758 -10.375 -12.648 1 96 77 PHE B N 1
ATOM 3270 C CA . PHE B 1 77 ? -16.156 -10.883 -13.953 1 96 77 PHE B CA 1
ATOM 3271 C C . PHE B 1 77 ? -16 -12.398 -14.016 1 96 77 PHE B C 1
ATOM 3273 O O . PHE B 1 77 ? -16.094 -12.992 -15.094 1 96 77 PHE B O 1
ATOM 3280 N N . LYS B 1 78 ? -15.648 -12.984 -12.953 1 94.44 78 LYS B N 1
ATOM 3281 C CA . LYS B 1 78 ? -15.414 -14.43 -12.953 1 94.44 78 LYS B CA 1
ATOM 3282 C C . LYS B 1 78 ? -16.641 -15.18 -13.469 1 94.44 78 LYS B C 1
ATOM 3284 O O . LYS B 1 78 ? -16.516 -16.109 -14.273 1 94.44 78 LYS B O 1
ATOM 3289 N N . GLY B 1 79 ? -17.812 -14.789 -12.969 1 92.44 79 GLY B N 1
ATOM 3290 C CA . GLY B 1 79 ? -19.047 -15.422 -13.406 1 92.44 79 GLY B CA 1
ATOM 3291 C C . GLY B 1 79 ? -19.312 -15.258 -14.891 1 92.44 79 GLY B C 1
ATOM 3292 O O . GLY B 1 79 ? -19.703 -16.219 -15.562 1 92.44 79 GLY B O 1
ATOM 3293 N N . ASP B 1 80 ? -19.094 -14.125 -15.383 1 91.56 80 ASP B N 1
ATOM 3294 C CA . ASP B 1 80 ? -19.297 -13.828 -16.797 1 91.56 80 ASP B CA 1
ATOM 3295 C C . ASP B 1 80 ? -18.375 -14.672 -17.672 1 91.56 80 ASP B C 1
ATOM 3297 O O . ASP B 1 80 ? -18.797 -15.211 -18.688 1 91.56 80 ASP B O 1
ATOM 3301 N N . ILE B 1 81 ? -17.219 -14.82 -17.281 1 93.44 81 ILE B N 1
ATOM 3302 C CA . ILE B 1 81 ? -16.234 -15.578 -18.047 1 93.44 81 ILE B CA 1
ATOM 3303 C C . ILE B 1 81 ? -16.547 -17.062 -17.969 1 93.44 81 ILE B C 1
ATOM 3305 O O . ILE B 1 81 ? -16.406 -17.797 -18.953 1 93.44 81 ILE B O 1
ATOM 3309 N N . SER B 1 82 ? -16.953 -17.453 -16.844 1 92 82 SER B N 1
ATOM 3310 C CA . SER B 1 82 ? -17.297 -18.844 -16.641 1 92 82 SER B CA 1
ATOM 3311 C C . SER B 1 82 ? -18.484 -19.266 -17.5 1 92 82 SER B C 1
ATOM 3313 O O . SER B 1 82 ? -18.594 -20.438 -17.891 1 92 82 SER B O 1
ATOM 3315 N N . GLN B 1 83 ? -19.375 -18.344 -17.734 1 89.31 83 GLN B N 1
ATOM 3316 C CA . GLN B 1 83 ? -20.516 -18.609 -18.594 1 89.31 83 GLN B CA 1
ATOM 3317 C C . GLN B 1 83 ? -20.078 -18.875 -20.031 1 89.31 83 GLN B C 1
ATOM 3319 O O . GLN B 1 83 ? -20.703 -19.656 -20.75 1 89.31 83 GLN B O 1
ATOM 3324 N N . VAL B 1 84 ? -19.031 -18.281 -20.359 1 87.88 84 VAL B N 1
ATOM 3325 C CA . VAL B 1 84 ? -18.469 -18.5 -21.688 1 87.88 84 VAL B CA 1
ATOM 3326 C C . VAL B 1 84 ? -17.656 -19.797 -21.703 1 87.88 84 VAL B C 1
ATOM 3328 O O . VAL B 1 84 ? -17.844 -20.625 -22.594 1 87.88 84 VAL B O 1
ATOM 3331 N N . SER B 1 85 ? -16.844 -19.922 -20.781 1 91.19 85 SER B N 1
ATOM 3332 C CA . SER B 1 85 ? -16 -21.125 -20.672 1 91.19 85 SER B CA 1
ATOM 3333 C C . SER B 1 85 ? -15.461 -21.281 -19.25 1 91.19 85 SER B C 1
ATOM 3335 O O . SER B 1 85 ? -14.703 -20.422 -18.781 1 91.19 85 SER B O 1
ATOM 3337 N N . GLU B 1 86 ? -15.719 -22.281 -18.672 1 92.06 86 GLU B N 1
ATOM 3338 C CA . GLU B 1 86 ? -15.211 -22.578 -17.328 1 92.06 86 GLU B CA 1
ATOM 3339 C C . GLU B 1 86 ? -13.703 -22.781 -17.344 1 92.06 86 GLU B C 1
ATOM 3341 O O . GLU B 1 86 ? -13.008 -22.359 -16.422 1 92.06 86 GLU B O 1
ATOM 3346 N N . HIS B 1 87 ? -13.227 -23.422 -18.391 1 94 87 HIS B N 1
ATOM 3347 C CA . HIS B 1 87 ? -11.797 -23.656 -18.531 1 94 87 HIS B CA 1
ATOM 3348 C C . HIS B 1 87 ? -11.023 -22.344 -18.656 1 94 87 HIS B C 1
ATOM 3350 O O . HIS B 1 87 ? -9.938 -22.203 -18.078 1 94 87 HIS B O 1
ATOM 3356 N N . LEU B 1 88 ? -11.641 -21.438 -19.328 1 93.88 88 LEU B N 1
ATOM 3357 C CA . LEU B 1 88 ? -10.992 -20.141 -19.5 1 93.88 88 LEU B CA 1
ATOM 3358 C C . LEU B 1 88 ? -10.945 -19.359 -18.188 1 93.88 88 LEU B C 1
ATOM 3360 O O . LEU B 1 88 ? -9.945 -18.719 -17.891 1 93.88 88 LEU B O 1
ATOM 3364 N N . ALA B 1 89 ? -12 -19.453 -17.453 1 95.69 89 ALA B N 1
ATOM 3365 C CA . ALA B 1 89 ? -12.055 -18.766 -16.156 1 95.69 89 ALA B CA 1
ATOM 3366 C C . ALA B 1 89 ? -10.961 -19.266 -15.227 1 95.69 89 ALA B C 1
ATOM 3368 O O . ALA B 1 89 ? -10.25 -18.484 -14.609 1 95.69 89 ALA B O 1
ATOM 3369 N N . ILE B 1 90 ? -10.828 -20.547 -15.203 1 95.94 90 ILE B N 1
ATOM 3370 C CA . ILE B 1 90 ? -9.828 -21.156 -14.328 1 95.94 90 ILE B CA 1
ATOM 3371 C C . ILE B 1 90 ? -8.43 -20.891 -14.875 1 95.94 90 ILE B C 1
ATOM 3373 O O . ILE B 1 90 ? -7.492 -20.672 -14.102 1 95.94 90 ILE B O 1
ATOM 3377 N N . ALA B 1 91 ? -8.297 -20.922 -16.141 1 97.69 91 ALA B N 1
ATOM 3378 C CA . ALA B 1 91 ? -7.004 -20.688 -16.781 1 97.69 91 ALA B CA 1
ATOM 3379 C C . ALA B 1 91 ? -6.52 -19.266 -16.516 1 97.69 91 ALA B C 1
ATOM 3381 O O . ALA B 1 91 ? -5.328 -19.031 -16.281 1 97.69 91 ALA B O 1
ATOM 3382 N N . ILE B 1 92 ? -7.391 -18.328 -16.5 1 98.06 92 ILE B N 1
ATOM 3383 C CA . ILE B 1 92 ? -7.023 -16.922 -16.297 1 98.06 92 ILE B CA 1
ATOM 3384 C C . ILE B 1 92 ? -6.691 -16.688 -14.828 1 98.06 92 ILE B C 1
ATOM 3386 O O . ILE B 1 92 ? -5.66 -16.078 -14.516 1 98.06 92 ILE B O 1
ATOM 3390 N N . THR B 1 93 ? -7.488 -17.141 -13.922 1 97.62 93 THR B N 1
ATOM 3391 C CA . THR B 1 93 ? -7.34 -16.828 -12.5 1 97.62 93 THR B CA 1
ATOM 3392 C C . THR B 1 93 ? -6.262 -17.703 -11.867 1 97.62 93 THR B C 1
ATOM 3394 O O . THR B 1 93 ? -5.324 -17.203 -11.25 1 97.62 93 THR B O 1
ATOM 3397 N N . THR B 1 94 ? -6.301 -19 -12.133 1 96.5 94 THR B N 1
ATOM 3398 C CA . THR B 1 94 ? -5.375 -19.938 -11.516 1 96.5 94 THR B CA 1
ATOM 3399 C C . THR B 1 94 ? -4.102 -20.078 -12.344 1 96.5 94 THR B C 1
ATOM 3401 O O . THR B 1 94 ? -2.998 -20.141 -11.797 1 96.5 94 THR B O 1
ATOM 3404 N N . GLY B 1 95 ? -4.301 -20.125 -13.609 1 98.25 95 GLY B N 1
ATOM 3405 C CA . GLY B 1 95 ? -3.145 -20.297 -14.477 1 98.25 95 GLY B CA 1
ATOM 3406 C C . GLY B 1 95 ? -2.348 -19.016 -14.664 1 98.25 95 GLY B C 1
ATOM 3407 O O . GLY B 1 95 ? -1.232 -18.906 -14.156 1 98.25 95 GLY B O 1
ATOM 3408 N N . TYR B 1 96 ? -2.941 -18.031 -15.273 1 98.62 96 TYR B N 1
ATOM 3409 C CA . TYR B 1 96 ? -2.24 -16.797 -15.641 1 98.62 96 TYR B CA 1
ATOM 3410 C C . TYR B 1 96 ? -1.93 -15.961 -14.414 1 98.62 96 TYR B C 1
ATOM 3412 O O . TYR B 1 96 ? -0.764 -15.688 -14.117 1 98.62 96 TYR B O 1
ATOM 3420 N N . LEU B 1 97 ? -2.955 -15.578 -13.688 1 98.62 97 LEU B N 1
ATOM 3421 C CA . LEU B 1 97 ? -2.756 -14.688 -12.539 1 98.62 97 LEU B CA 1
ATOM 3422 C C . LEU B 1 97 ? -1.968 -15.391 -11.438 1 98.62 97 LEU B C 1
ATOM 3424 O O . LEU B 1 97 ? -1.131 -14.773 -10.781 1 98.62 97 LEU B O 1
ATOM 3428 N N . GLY B 1 98 ? -2.234 -16.656 -11.258 1 98.31 98 GLY B N 1
ATOM 3429 C CA . GLY B 1 98 ? -1.48 -17.422 -10.281 1 98.31 98 GLY B CA 1
ATOM 3430 C C . GLY B 1 98 ? 0.004 -17.484 -10.586 1 98.31 98 GLY B C 1
ATOM 3431 O O . GLY B 1 98 ? 0.829 -17.531 -9.672 1 98.31 98 GLY B O 1
ATOM 3432 N N . SER B 1 99 ? 0.311 -17.484 -11.82 1 98.69 99 SER B N 1
ATOM 3433 C CA . SER B 1 99 ? 1.709 -17.594 -12.227 1 98.69 99 SER B CA 1
ATOM 3434 C C . SER B 1 99 ? 2.34 -16.219 -12.391 1 98.69 99 SER B C 1
ATOM 3436 O O . SER B 1 99 ? 3.564 -16.078 -12.391 1 98.69 99 SER B O 1
ATOM 3438 N N . LEU B 1 100 ? 1.482 -15.289 -12.531 1 98.62 100 LEU B N 1
ATOM 3439 C CA . LEU B 1 100 ? 1.945 -13.906 -12.594 1 98.62 100 LEU B CA 1
ATOM 3440 C C . LEU B 1 100 ? 2.465 -13.445 -11.242 1 98.62 100 LEU B C 1
ATOM 3442 O O . LEU B 1 100 ? 3.426 -12.68 -11.164 1 98.62 100 LEU B O 1
ATOM 3446 N N . THR B 1 101 ? 1.838 -13.883 -10.242 1 98.69 101 THR B N 1
ATOM 3447 C CA . THR B 1 101 ? 2.217 -13.508 -8.883 1 98.69 101 THR B CA 1
ATOM 3448 C C . THR B 1 101 ? 2.988 -14.633 -8.203 1 98.69 101 THR B C 1
ATOM 3450 O O . THR B 1 101 ? 2.932 -15.781 -8.641 1 98.69 101 THR B O 1
ATOM 3453 N N . THR B 1 102 ? 3.674 -14.32 -7.211 1 98.56 102 THR B N 1
ATOM 3454 C CA . THR B 1 102 ? 4.453 -15.336 -6.516 1 98.56 102 THR B CA 1
ATOM 3455 C C . THR B 1 102 ? 4.656 -14.961 -5.055 1 98.56 102 THR B C 1
ATOM 3457 O O . THR B 1 102 ? 5.07 -13.836 -4.75 1 98.56 102 THR B O 1
ATOM 3460 N N . PHE B 1 103 ? 4.387 -15.891 -4.16 1 98.62 103 PHE B N 1
ATOM 3461 C CA . PHE B 1 103 ? 4.598 -15.703 -2.729 1 98.62 103 PHE B CA 1
ATOM 3462 C C . PHE B 1 103 ? 5.988 -16.172 -2.322 1 98.62 103 PHE B C 1
ATOM 3464 O O . PHE B 1 103 ? 6.621 -15.57 -1.451 1 98.62 103 PHE B O 1
ATOM 3471 N N . SER B 1 104 ? 6.398 -17.188 -2.951 1 98.44 104 SER B N 1
ATOM 3472 C CA . SER B 1 104 ? 7.703 -17.75 -2.609 1 98.44 104 SER B CA 1
ATOM 3473 C C . SER B 1 104 ? 8.828 -16.766 -2.936 1 98.44 104 SER B C 1
ATOM 3475 O O . SER B 1 104 ? 9.781 -16.641 -2.166 1 98.44 104 SER B O 1
ATOM 3477 N N . GLY B 1 105 ? 8.664 -16.109 -4.105 1 97.12 105 GLY B N 1
ATOM 3478 C CA . GLY B 1 105 ? 9.641 -15.078 -4.434 1 97.12 105 GLY B CA 1
ATOM 3479 C C . GLY B 1 105 ? 9.672 -13.945 -3.422 1 97.12 105 GLY B C 1
ATOM 3480 O O . GLY B 1 105 ? 10.75 -13.484 -3.043 1 97.12 105 GLY B O 1
ATOM 3481 N N . TRP B 1 106 ? 8.562 -13.539 -3.01 1 97.38 106 TRP B N 1
ATOM 3482 C CA . TRP B 1 106 ? 8.43 -12.508 -1.986 1 97.38 106 TRP B CA 1
ATOM 3483 C C . TRP B 1 106 ? 9.109 -12.938 -0.691 1 97.38 106 TRP B C 1
ATOM 3485 O O . TRP B 1 106 ? 9.953 -12.211 -0.156 1 97.38 106 TRP B O 1
ATOM 3495 N N . ASN B 1 107 ? 8.836 -14.117 -0.244 1 98 107 ASN B N 1
ATOM 3496 C CA . ASN B 1 107 ? 9.398 -14.656 0.987 1 98 107 ASN B CA 1
ATOM 3497 C C . ASN B 1 107 ? 10.914 -14.812 0.888 1 98 107 ASN B C 1
ATOM 3499 O O . ASN B 1 107 ? 11.641 -14.5 1.838 1 98 107 ASN B O 1
ATOM 3503 N N . GLN B 1 108 ? 11.359 -15.273 -0.223 1 97.38 108 GLN B N 1
ATOM 3504 C CA . GLN B 1 108 ? 12.789 -15.516 -0.396 1 97.38 108 GLN B CA 1
ATOM 3505 C C . GLN B 1 108 ? 13.578 -14.211 -0.315 1 97.38 108 GLN B C 1
ATOM 3507 O O . GLN B 1 108 ? 14.672 -14.172 0.259 1 97.38 108 GLN B O 1
ATOM 3512 N N . LYS B 1 109 ? 13.047 -13.188 -0.907 1 96.19 109 LYS B N 1
ATOM 3513 C CA . LYS B 1 109 ? 13.734 -11.898 -0.863 1 96.19 109 LYS B CA 1
ATOM 3514 C C . LYS B 1 109 ? 13.797 -11.359 0.563 1 96.19 109 LYS B C 1
ATOM 3516 O O . LYS B 1 109 ? 14.797 -10.75 0.958 1 96.19 109 LYS B O 1
ATOM 3521 N N . MET B 1 110 ? 12.773 -11.578 1.281 1 97.19 110 MET B N 1
ATOM 3522 C CA . MET B 1 110 ? 12.789 -11.164 2.68 1 97.19 110 MET B CA 1
ATOM 3523 C C . MET B 1 110 ? 13.805 -11.977 3.477 1 97.19 110 MET B C 1
ATOM 3525 O O . MET B 1 110 ? 14.461 -11.445 4.379 1 97.19 110 MET B O 1
ATOM 3529 N N . LEU B 1 111 ? 13.938 -13.242 3.135 1 96.81 111 LEU B N 1
ATOM 3530 C CA . LEU B 1 111 ? 14.938 -14.078 3.785 1 96.81 111 LEU B CA 1
ATOM 3531 C C . LEU B 1 111 ? 16.344 -13.578 3.477 1 96.81 111 LEU B C 1
ATOM 3533 O O . LEU B 1 111 ? 17.203 -13.523 4.367 1 96.81 111 LEU B O 1
ATOM 3537 N N . GLU B 1 112 ? 16.531 -13.219 2.258 1 95.75 112 GLU B N 1
ATOM 3538 C CA . GLU B 1 112 ? 17.828 -12.727 1.843 1 95.75 112 GLU B CA 1
ATOM 3539 C C . GLU B 1 112 ? 18.188 -11.43 2.557 1 95.75 112 GLU B C 1
ATOM 3541 O O . GLU B 1 112 ? 19.344 -11.219 2.939 1 95.75 112 GLU B O 1
ATOM 3546 N N . LEU B 1 113 ? 17.25 -10.594 2.73 1 94.31 113 LEU B N 1
ATOM 3547 C CA . LEU B 1 113 ? 17.469 -9.367 3.498 1 94.31 113 LEU B CA 1
ATOM 3548 C C . LEU B 1 113 ? 17.797 -9.695 4.953 1 94.31 113 LEU B C 1
ATOM 3550 O O . LEU B 1 113 ? 18.672 -9.062 5.551 1 94.31 113 LEU B O 1
ATOM 3554 N N . SER B 1 114 ? 17.188 -10.695 5.48 1 94.75 114 SER B N 1
ATOM 3555 C CA . SER B 1 114 ? 17.406 -11.086 6.867 1 94.75 114 SER B CA 1
ATOM 3556 C C . SER B 1 114 ? 18.812 -11.656 7.074 1 94.75 114 SER B C 1
ATOM 3558 O O . SER B 1 114 ? 19.453 -11.383 8.086 1 94.75 114 SER B O 1
ATOM 3560 N N . VAL B 1 115 ? 19.203 -12.414 6.109 1 93.19 115 VAL B N 1
ATOM 3561 C CA . VAL B 1 115 ? 20.516 -13.039 6.211 1 93.19 115 VAL B CA 1
ATOM 3562 C C . VAL B 1 115 ? 21.609 -11.969 6.18 1 93.19 115 VAL B C 1
ATOM 3564 O O . VAL B 1 115 ? 22.641 -12.109 6.828 1 93.19 115 VAL B O 1
ATOM 3567 N N . SER B 1 116 ? 21.375 -10.922 5.488 1 91.25 116 SER B N 1
ATOM 3568 C CA . SER B 1 116 ? 22.328 -9.828 5.371 1 91.25 116 SER B CA 1
ATOM 3569 C C . SER B 1 116 ? 22.219 -8.867 6.551 1 91.25 116 SER B C 1
ATOM 3571 O O . SER B 1 116 ? 22.828 -7.789 6.539 1 91.25 116 SER B O 1
ATOM 3573 N N . GLY B 1 117 ? 21.344 -9.125 7.512 1 90.75 117 GLY B N 1
ATOM 3574 C CA . GLY B 1 117 ? 21.234 -8.328 8.727 1 90.75 117 GLY B CA 1
ATOM 3575 C C . GLY B 1 117 ? 20.188 -7.25 8.641 1 90.75 117 GLY B C 1
ATOM 3576 O O . GLY B 1 117 ? 20 -6.473 9.586 1 90.75 117 GLY B O 1
ATOM 3577 N N . HIS B 1 118 ? 19.5 -7.203 7.562 1 92.31 118 HIS B N 1
ATOM 3578 C CA . HIS B 1 118 ? 18.5 -6.164 7.371 1 92.31 118 HIS B CA 1
ATOM 3579 C C . HIS B 1 118 ? 17.125 -6.641 7.809 1 92.31 118 HIS B C 1
ATOM 3581 O O . HIS B 1 118 ? 16.188 -6.656 7.008 1 92.31 118 HIS B O 1
ATOM 3587 N N . TRP B 1 119 ? 16.969 -6.895 9.078 1 93.25 119 TRP B N 1
ATOM 3588 C CA . TRP B 1 119 ? 15.742 -7.457 9.633 1 93.25 119 TRP B CA 1
ATOM 3589 C C . TRP B 1 119 ? 14.586 -6.461 9.547 1 93.25 119 TRP B C 1
ATOM 3591 O O . TRP B 1 119 ? 13.438 -6.848 9.328 1 93.25 119 TRP B O 1
ATOM 3601 N N . LEU B 1 120 ? 14.914 -5.188 9.695 1 92.62 120 LEU B N 1
ATOM 3602 C CA . LEU B 1 120 ? 13.891 -4.152 9.609 1 92.62 120 LEU B CA 1
ATOM 3603 C C . LEU B 1 120 ? 13.305 -4.082 8.203 1 92.62 120 LEU B C 1
ATOM 3605 O O . LEU B 1 120 ? 12.094 -3.969 8.031 1 92.62 120 LEU B O 1
ATOM 3609 N N . PHE B 1 121 ? 14.203 -4.195 7.258 1 92.38 121 PHE B N 1
ATOM 3610 C CA . PHE B 1 121 ? 13.766 -4.172 5.871 1 92.38 121 PHE B CA 1
ATOM 3611 C C . PHE B 1 121 ? 12.867 -5.363 5.566 1 92.38 121 PHE B C 1
ATOM 3613 O O . PHE B 1 121 ? 11.852 -5.227 4.879 1 92.38 121 PHE B O 1
ATOM 3620 N N . ALA B 1 122 ? 13.266 -6.52 6.105 1 95.25 122 ALA B N 1
ATOM 3621 C CA . ALA B 1 122 ? 12.477 -7.727 5.887 1 95.25 122 ALA B CA 1
ATOM 3622 C C . ALA B 1 122 ? 11.086 -7.59 6.492 1 95.25 122 ALA B C 1
ATOM 3624 O O . ALA B 1 122 ? 10.086 -7.891 5.836 1 95.25 122 ALA B O 1
ATOM 3625 N N . SER B 1 123 ? 11.039 -7.059 7.703 1 95.25 123 SER B N 1
ATOM 3626 C CA . SER B 1 123 ? 9.766 -6.902 8.391 1 95.25 123 SER B CA 1
ATOM 3627 C C . SER B 1 123 ? 8.875 -5.887 7.688 1 95.25 123 SER B C 1
ATOM 3629 O O . SER B 1 123 ? 7.688 -6.133 7.48 1 95.25 123 SER B O 1
ATOM 3631 N N . LEU B 1 124 ? 9.422 -4.781 7.281 1 94.69 124 LEU B N 1
ATOM 3632 C CA . LEU B 1 124 ? 8.672 -3.738 6.59 1 94.69 124 LEU B CA 1
ATOM 3633 C C . LEU B 1 124 ? 8.273 -4.188 5.188 1 94.69 124 LEU B C 1
ATOM 3635 O O . LEU B 1 124 ? 7.238 -3.773 4.668 1 94.69 124 LEU B O 1
ATOM 3639 N N . GLY B 1 125 ? 9.141 -5.047 4.641 1 95.44 125 GLY B N 1
ATOM 3640 C CA . GLY B 1 125 ? 8.82 -5.586 3.328 1 95.44 125 GLY B CA 1
ATOM 3641 C C . GLY B 1 125 ? 7.555 -6.418 3.322 1 95.44 125 GLY B C 1
ATOM 3642 O O . GLY B 1 125 ? 6.77 -6.355 2.373 1 95.44 125 GLY B O 1
ATOM 3643 N N . PHE B 1 126 ? 7.379 -7.164 4.359 1 97.06 126 PHE B N 1
ATOM 3644 C CA . PHE B 1 126 ? 6.152 -7.941 4.48 1 97.06 126 PHE B CA 1
ATOM 3645 C C . PHE B 1 126 ? 4.957 -7.031 4.715 1 97.06 126 PHE B C 1
ATOM 3647 O O . PHE B 1 126 ? 3.902 -7.207 4.102 1 97.06 126 PHE B O 1
ATOM 3654 N N . LEU B 1 127 ? 5.16 -6.047 5.535 1 95.81 127 LEU B N 1
ATOM 3655 C CA . LEU B 1 127 ? 4.062 -5.16 5.906 1 95.81 127 LEU B CA 1
ATOM 3656 C C . LEU B 1 127 ? 3.629 -4.309 4.719 1 95.81 127 LEU B C 1
ATOM 3658 O O . LEU B 1 127 ? 2.443 -4.266 4.383 1 95.81 127 LEU B O 1
ATOM 3662 N N . LEU B 1 128 ? 4.574 -3.654 4.074 1 95.88 128 LEU B N 1
ATOM 3663 C CA . LEU B 1 128 ? 4.273 -2.799 2.93 1 95.88 128 LEU B CA 1
ATOM 3664 C C . LEU B 1 128 ? 3.75 -3.621 1.758 1 95.88 128 LEU B C 1
ATOM 3666 O O . LEU B 1 128 ? 2.83 -3.195 1.057 1 95.88 128 LEU B O 1
ATOM 3670 N N . GLY B 1 129 ? 4.363 -4.797 1.6 1 97.06 129 GLY B N 1
ATOM 3671 C CA . GLY B 1 129 ? 3.881 -5.684 0.552 1 97.06 129 GLY B CA 1
ATOM 3672 C C . GLY B 1 129 ? 2.43 -6.082 0.731 1 97.06 129 GLY B C 1
ATOM 3673 O O . GLY B 1 129 ? 1.646 -6.039 -0.22 1 97.06 129 GLY B O 1
ATOM 3674 N N . LEU B 1 130 ? 2.121 -6.398 1.952 1 97.69 130 LEU B N 1
ATOM 3675 C CA . LEU B 1 130 ? 0.75 -6.801 2.248 1 97.69 130 LEU B CA 1
ATOM 3676 C C . LEU B 1 130 ? -0.216 -5.641 2.029 1 97.69 130 LEU B C 1
ATOM 3678 O O . LEU B 1 130 ? -1.3 -5.824 1.471 1 97.69 130 LEU B O 1
ATOM 3682 N N . PHE B 1 131 ? 0.171 -4.426 2.428 1 97.62 131 PHE B N 1
ATOM 3683 C CA . PHE B 1 131 ? -0.68 -3.252 2.268 1 97.62 131 PHE B CA 1
ATOM 3684 C C . PHE B 1 131 ? -0.918 -2.953 0.793 1 97.62 131 PHE B C 1
ATOM 3686 O O . PHE B 1 131 ? -2.051 -2.691 0.382 1 97.62 131 PHE B O 1
ATOM 3693 N N . LEU B 1 132 ? 0.101 -3.051 0.029 1 97.88 132 LEU B N 1
ATOM 3694 C CA . LEU B 1 132 ? 0.013 -2.713 -1.387 1 97.88 132 LEU B CA 1
ATOM 3695 C C . LEU B 1 132 ? -0.814 -3.748 -2.143 1 97.88 132 LEU B C 1
ATOM 3697 O O . LEU B 1 132 ? -1.658 -3.391 -2.969 1 97.88 132 LEU B O 1
ATOM 3701 N N . ILE B 1 133 ? -0.591 -4.992 -1.791 1 98.12 133 ILE B N 1
ATOM 3702 C CA . ILE B 1 133 ? -1.322 -6.078 -2.434 1 98.12 133 ILE B CA 1
ATOM 3703 C C . ILE B 1 133 ? -2.795 -6.016 -2.039 1 98.12 133 ILE B C 1
ATOM 3705 O O . ILE B 1 133 ? -3.68 -6.148 -2.889 1 98.12 133 ILE B O 1
ATOM 3709 N N . ALA B 1 134 ? -3.045 -5.781 -0.789 1 97.94 134 ALA B N 1
ATOM 3710 C CA . ALA B 1 134 ? -4.41 -5.723 -0.274 1 97.94 134 ALA B CA 1
ATOM 3711 C C . ALA B 1 134 ? -5.188 -4.57 -0.905 1 97.94 134 ALA B C 1
ATOM 3713 O O . ALA B 1 134 ? -6.355 -4.723 -1.261 1 97.94 134 ALA B O 1
ATOM 3714 N N . TYR B 1 135 ? -4.559 -3.484 -1.079 1 98 135 TYR B N 1
ATOM 3715 C CA . TYR B 1 135 ? -5.273 -2.359 -1.672 1 98 135 TYR B CA 1
ATOM 3716 C C . TYR B 1 135 ? -5.398 -2.527 -3.182 1 98 135 TYR B C 1
ATOM 3718 O O . TYR B 1 135 ? -6.367 -2.062 -3.785 1 98 135 TYR B O 1
ATOM 3726 N N . SER B 1 136 ? -4.43 -3.166 -3.816 1 98.38 136 SER B N 1
ATOM 3727 C CA . SER B 1 136 ? -4.477 -3.398 -5.254 1 98.38 136 SER B CA 1
ATOM 3728 C C . SER B 1 136 ? -5.723 -4.184 -5.648 1 98.38 136 SER B C 1
ATOM 3730 O O . SER B 1 136 ? -6.383 -3.855 -6.637 1 98.38 136 SER B O 1
ATOM 3732 N N . ILE B 1 137 ? -6 -5.211 -4.887 1 98.25 137 ILE B N 1
ATOM 3733 C CA . ILE B 1 137 ? -7.164 -6.004 -5.254 1 98.25 137 ILE B CA 1
ATOM 3734 C C . ILE B 1 137 ? -8.438 -5.195 -5.008 1 98.25 137 ILE B C 1
ATOM 3736 O O . ILE B 1 137 ? -9.391 -5.273 -5.789 1 98.25 137 ILE B O 1
ATOM 3740 N N . GLN B 1 138 ? -8.5 -4.41 -3.906 1 96.75 138 GLN B N 1
ATOM 3741 C CA . GLN B 1 138 ? -9.656 -3.566 -3.635 1 96.75 138 GLN B CA 1
ATOM 3742 C C . GLN B 1 138 ? -9.867 -2.547 -4.75 1 96.75 138 GLN B C 1
ATOM 3744 O O . GLN B 1 138 ? -10.992 -2.338 -5.199 1 96.75 138 GLN B O 1
ATOM 3749 N N . PHE B 1 139 ? -8.797 -2.004 -5.113 1 97.06 139 PHE B N 1
ATOM 3750 C CA . PHE B 1 139 ? -8.828 -1.037 -6.203 1 97.06 139 PHE B CA 1
ATOM 3751 C C . PHE B 1 139 ? -9.289 -1.693 -7.496 1 97.06 139 PHE B C 1
ATOM 3753 O O . PHE B 1 139 ? -10.102 -1.122 -8.234 1 97.06 139 PHE B O 1
ATOM 3760 N N . GLY B 1 140 ? -8.789 -2.906 -7.746 1 97.75 140 GLY B N 1
ATOM 3761 C CA . GLY B 1 140 ? -9.219 -3.656 -8.922 1 97.75 140 GLY B CA 1
ATOM 3762 C C . GLY B 1 140 ? -10.703 -3.971 -8.922 1 97.75 140 GLY B C 1
ATOM 3763 O O . GLY B 1 140 ? -11.367 -3.846 -9.945 1 97.75 140 GLY B O 1
ATOM 3764 N N . ILE B 1 141 ? -11.203 -4.344 -7.832 1 97.25 141 ILE B N 1
ATOM 3765 C CA . ILE B 1 141 ? -12.617 -4.68 -7.703 1 97.25 141 ILE B CA 1
ATOM 3766 C C . ILE B 1 141 ? -13.469 -3.438 -7.961 1 97.25 141 ILE B C 1
ATOM 3768 O O . ILE B 1 141 ? -14.438 -3.488 -8.719 1 97.25 141 ILE B O 1
ATOM 3772 N N . GLU B 1 142 ? -13.102 -2.314 -7.398 1 95.81 142 GLU B N 1
ATOM 3773 C CA . GLU B 1 142 ? -13.883 -1.083 -7.523 1 95.81 142 GLU B CA 1
ATOM 3774 C C . GLU B 1 142 ? -13.883 -0.57 -8.961 1 95.81 142 GLU B C 1
ATOM 3776 O O . GLU B 1 142 ? -14.914 -0.135 -9.469 1 95.81 142 GLU B O 1
ATOM 3781 N N . ILE B 1 143 ? -12.75 -0.655 -9.547 1 95.69 143 ILE B N 1
ATOM 3782 C CA . ILE B 1 143 ? -12.664 -0.212 -10.93 1 95.69 143 ILE B CA 1
ATOM 3783 C C . ILE B 1 143 ? -13.469 -1.153 -11.828 1 95.69 143 ILE B C 1
ATOM 3785 O O . ILE B 1 143 ? -14.133 -0.711 -12.766 1 95.69 143 ILE B O 1
ATOM 3789 N N . ALA B 1 144 ? -13.352 -2.43 -11.562 1 96.81 144 ALA B N 1
ATOM 3790 C CA . ALA B 1 144 ? -14.094 -3.418 -12.344 1 96.81 144 ALA B CA 1
ATOM 3791 C C . ALA B 1 144 ? -15.594 -3.205 -12.219 1 96.81 144 ALA B C 1
ATOM 3793 O O . ALA B 1 144 ? -16.328 -3.309 -13.203 1 96.81 144 ALA B O 1
ATOM 3794 N N . LYS B 1 145 ? -16.062 -2.93 -11.023 1 95.12 145 LYS B N 1
ATOM 3795 C CA . LYS B 1 145 ? -17.469 -2.652 -10.805 1 95.12 145 LYS B CA 1
ATOM 3796 C C . LYS B 1 145 ? -17.906 -1.401 -11.555 1 95.12 145 LYS B C 1
ATOM 3798 O O . LYS B 1 145 ? -19 -1.366 -12.125 1 95.12 145 LYS B O 1
ATOM 3803 N N . GLY B 1 146 ? -17.078 -0.389 -11.469 1 92.62 146 GLY B N 1
ATOM 3804 C CA . GLY B 1 146 ? -17.375 0.804 -12.242 1 92.62 146 GLY B CA 1
ATOM 3805 C C . GLY B 1 146 ? -17.453 0.541 -13.734 1 92.62 146 GLY B C 1
ATOM 3806 O O . GLY B 1 146 ? -18.344 1.063 -14.422 1 92.62 146 GLY B O 1
ATOM 3807 N N . PHE B 1 147 ? -16.578 -0.253 -14.203 1 93.12 147 PHE B N 1
ATOM 3808 C CA . PHE B 1 147 ? -16.562 -0.62 -15.617 1 93.12 147 PHE B CA 1
ATOM 3809 C C . PHE B 1 147 ? -17.812 -1.401 -15.992 1 93.12 147 PHE B C 1
ATOM 3811 O O . PHE B 1 147 ? -18.391 -1.176 -17.047 1 93.12 147 PHE B O 1
ATOM 3818 N N . ARG B 1 148 ? -18.156 -2.297 -15.211 1 92.44 148 ARG B N 1
ATOM 3819 C CA . ARG B 1 148 ? -19.359 -3.072 -15.445 1 92.44 148 ARG B CA 1
ATOM 3820 C C . ARG B 1 148 ? -20.594 -2.17 -15.492 1 92.44 148 ARG B C 1
ATOM 3822 O O . ARG B 1 148 ? -21.484 -2.363 -16.328 1 92.44 148 ARG B O 1
ATOM 3829 N N . TRP B 1 149 ? -20.594 -1.202 -14.602 1 90.31 149 TRP B N 1
ATOM 3830 C CA . TRP B 1 149 ? -21.688 -0.234 -14.562 1 90.31 149 TRP B CA 1
ATOM 3831 C C . TRP B 1 149 ? -21.734 0.578 -15.852 1 90.31 149 TRP B C 1
ATOM 3833 O O . TRP B 1 149 ? -22.812 0.804 -16.406 1 90.31 149 TRP B O 1
ATOM 3843 N N . LEU B 1 150 ? -20.641 0.965 -16.281 1 89.19 150 LEU B N 1
ATOM 3844 C CA . LEU B 1 150 ? -20.547 1.734 -17.516 1 89.19 150 LEU B CA 1
ATOM 3845 C C . LEU B 1 150 ? -21.016 0.907 -18.703 1 89.19 150 LEU B C 1
ATOM 3847 O O . LEU B 1 150 ? -21.688 1.425 -19.594 1 89.19 150 LEU B O 1
ATOM 3851 N N . LEU B 1 151 ? -20.656 -0.334 -18.703 1 89.19 151 LEU B N 1
ATOM 3852 C CA . LEU B 1 151 ? -21.078 -1.229 -19.781 1 89.19 151 LEU B CA 1
ATOM 3853 C C . LEU B 1 151 ? -22.594 -1.396 -19.797 1 89.19 151 LEU B C 1
ATOM 3855 O O . LEU B 1 151 ? -23.203 -1.427 -20.859 1 89.19 151 LEU B O 1
ATOM 3859 N N . HIS B 1 152 ? -23.188 -1.465 -18.703 1 87.75 152 HIS B N 1
ATOM 3860 C CA . HIS B 1 152 ? -24.625 -1.584 -18.578 1 87.75 152 HIS B CA 1
ATOM 3861 C C . HIS B 1 152 ? -25.328 -0.302 -19.031 1 87.75 152 HIS B C 1
ATOM 3863 O O . HIS B 1 152 ? -26.375 -0.35 -19.672 1 87.75 152 HIS B O 1
ATOM 3869 N N . ARG B 1 153 ? -24.719 0.748 -18.719 1 87.56 153 ARG B N 1
ATOM 3870 C CA . ARG B 1 153 ? -25.281 2.045 -19.078 1 87.56 153 ARG B CA 1
ATOM 3871 C C . ARG B 1 153 ? -25.219 2.264 -20.578 1 87.56 153 ARG B C 1
ATOM 3873 O O . ARG B 1 153 ? -26.125 2.883 -21.156 1 87.56 153 ARG B O 1
ATOM 3880 N N . LEU B 1 154 ? -24.172 1.777 -21.141 1 87.44 154 LEU B N 1
ATOM 3881 C CA . LEU B 1 154 ? -23.984 1.948 -22.578 1 87.44 154 LEU B CA 1
ATOM 3882 C C . LEU B 1 154 ? -24.766 0.899 -23.359 1 87.44 154 LEU B C 1
ATOM 3884 O O . LEU B 1 154 ? -24.812 0.939 -24.594 1 87.44 154 LEU B O 1
ATOM 3888 N N . GLY B 1 155 ? -25.453 0.077 -22.734 1 72.56 155 GLY B N 1
ATOM 3889 C CA . GLY B 1 155 ? -26.297 -0.923 -23.375 1 72.56 155 GLY B CA 1
ATOM 3890 C C . GLY B 1 155 ? -25.516 -2.068 -23.984 1 72.56 155 GLY B C 1
ATOM 3891 O O . GLY B 1 155 ? -26 -2.77 -24.875 1 72.56 155 GLY B O 1
ATOM 3892 N N . ILE B 1 156 ? -24.359 -2.064 -23.812 1 64.81 156 ILE B N 1
ATOM 3893 C CA . ILE B 1 156 ? -23.531 -3.107 -24.406 1 64.81 156 ILE B CA 1
ATOM 3894 C C . ILE B 1 156 ? -23.766 -4.43 -23.688 1 64.81 156 ILE B C 1
ATOM 3896 O O . ILE B 1 156 ? -23.812 -5.492 -24.312 1 64.81 156 ILE B O 1
ATOM 3900 N N . SER B 1 157 ? -23.812 -4.664 -22.422 1 58.81 157 SER B N 1
ATOM 3901 C CA . SER B 1 157 ? -23.875 -5.922 -21.672 1 58.81 157 SER B CA 1
ATOM 3902 C C . SER B 1 157 ? -25.312 -6.273 -21.312 1 58.81 157 SER B C 1
ATOM 3904 O O . SER B 1 157 ? -25.797 -5.887 -20.234 1 58.81 157 SER B O 1
ATOM 3906 N N . SER B 1 158 ? -26.25 -6.141 -22.078 1 51.72 158 SER B N 1
ATOM 3907 C CA . SER B 1 158 ? -27.531 -6.727 -21.688 1 51.72 158 SER B CA 1
ATOM 3908 C C . SER B 1 158 ? -27.406 -8.227 -21.453 1 51.72 158 SER B C 1
ATOM 3910 O O . SER B 1 158 ? -26.719 -8.922 -22.219 1 51.72 158 SER B O 1
ATOM 3912 N N . GLU B 1 159 ? -27.578 -8.68 -20.297 1 54.19 159 GLU B N 1
ATOM 3913 C CA . GLU B 1 159 ? -27.703 -10.117 -20.062 1 54.19 159 GLU B CA 1
ATOM 3914 C C . GLU B 1 159 ? -28.219 -10.836 -21.297 1 54.19 159 GLU B C 1
ATOM 3916 O O . GLU B 1 159 ? -27.875 -11.992 -21.547 1 54.19 159 GLU B O 1
ATOM 3921 N N . LYS B 1 160 ? -29.141 -10.219 -21.984 1 50.31 160 LYS B N 1
ATOM 3922 C CA . LYS B 1 160 ? -29.844 -10.797 -23.125 1 50.31 160 LYS B CA 1
ATOM 3923 C C . LYS B 1 160 ? -28.875 -11.047 -24.281 1 50.31 160 LYS B C 1
ATOM 3925 O O . LYS B 1 160 ? -29.078 -11.977 -25.078 1 50.31 160 LYS B O 1
ATOM 3930 N N . ASP B 1 161 ? -27.875 -10.328 -24.219 1 50.97 161 ASP B N 1
ATOM 3931 C CA . ASP B 1 161 ? -27.078 -10.445 -25.438 1 50.97 161 ASP B CA 1
ATOM 3932 C C . ASP B 1 161 ? -26.016 -11.523 -25.297 1 50.97 161 ASP B C 1
ATOM 3934 O O . ASP B 1 161 ? -25.547 -12.086 -26.297 1 50.97 161 ASP B O 1
ATOM 3938 N N . VAL B 1 162 ? -25.297 -11.734 -24.156 1 52.88 162 VAL B N 1
ATOM 3939 C CA . VAL B 1 162 ? -24.375 -12.859 -24.047 1 52.88 162 VAL B CA 1
ATOM 3940 C C . VAL B 1 162 ? -25.109 -14.156 -24.375 1 52.88 162 VAL B C 1
ATOM 3942 O O . VAL B 1 162 ? -24.562 -15.039 -25.031 1 52.88 162 VAL B O 1
ATOM 3945 N N . ASN B 1 163 ? -26.344 -14.289 -23.859 1 51 163 ASN B N 1
ATOM 3946 C CA . ASN B 1 163 ? -27.109 -15.453 -24.281 1 51 163 ASN B CA 1
ATOM 3947 C C . ASN B 1 163 ? -27.297 -15.484 -25.797 1 51 163 ASN B C 1
ATOM 3949 O O . ASN B 1 163 ? -27.562 -16.547 -26.375 1 51 163 ASN B O 1
ATOM 3953 N N . LYS B 1 164 ? -27.469 -14.367 -26.266 1 49 164 LYS B N 1
ATOM 3954 C CA . LYS B 1 164 ? -27.703 -14.359 -27.703 1 49 164 LYS B CA 1
ATOM 3955 C C . LYS B 1 164 ? -26.391 -14.539 -28.469 1 49 164 LYS B C 1
ATOM 3957 O O . LYS B 1 164 ? -26.391 -15.008 -29.609 1 49 164 LYS B O 1
ATOM 3962 N N . MET B 1 165 ? -25.297 -14.078 -27.812 1 49.91 165 MET B N 1
ATOM 3963 C CA . MET B 1 165 ? -24.078 -14.297 -28.578 1 49.91 165 MET B CA 1
ATOM 3964 C C . MET B 1 165 ? -23.562 -15.727 -28.391 1 49.91 165 MET B C 1
ATOM 3966 O O . MET B 1 165 ? -23.422 -16.188 -27.25 1 49.91 165 MET B O 1
ATOM 3970 N N . ASN B 1 166 ? -23.734 -16.641 -29.172 1 52.78 166 ASN B N 1
ATOM 3971 C CA . ASN B 1 166 ? -23.359 -18.031 -29.375 1 52.78 166 ASN B CA 1
ATOM 3972 C C . ASN B 1 166 ? -21.922 -18.281 -28.922 1 52.78 166 ASN B C 1
ATOM 3974 O O . ASN B 1 166 ? -21.219 -19.125 -29.5 1 52.78 166 ASN B O 1
ATOM 3978 N N . CYS B 1 167 ? -21.375 -17.516 -28 1 59.34 167 CYS B N 1
ATOM 3979 C CA . CYS B 1 167 ? -19.969 -17.688 -27.688 1 59.34 167 CYS B CA 1
ATOM 3980 C C . CYS B 1 167 ? -19.781 -18.703 -26.562 1 59.34 167 CYS B C 1
ATOM 3982 O O . CYS B 1 167 ? -18.672 -18.828 -26 1 59.34 167 CYS B O 1
ATOM 3984 N N . LYS B 1 168 ? -20.922 -19.469 -26.312 1 62.31 168 LYS B N 1
ATOM 3985 C CA . LYS B 1 168 ? -20.812 -20.5 -25.297 1 62.31 168 LYS B CA 1
ATOM 3986 C C . LYS B 1 168 ? -20.141 -21.75 -25.844 1 62.31 168 LYS B C 1
ATOM 3988 O O . LYS B 1 168 ? -20.516 -22.25 -26.906 1 62.31 168 LYS B O 1
ATOM 3993 N N . VAL B 1 169 ? -19 -22.094 -25.297 1 68.69 169 VAL B N 1
ATOM 3994 C CA . VAL B 1 169 ? -18.328 -23.344 -25.656 1 68.69 169 VAL B CA 1
ATOM 3995 C C . VAL B 1 169 ? -19.094 -24.531 -25.078 1 68.69 169 VAL B C 1
ATOM 3997 O O . VAL B 1 169 ? -18.609 -25.188 -24.156 1 68.69 169 VAL B O 1
ATOM 4000 N N . ASP B 1 170 ? -20.219 -24.734 -25.594 1 68.88 170 ASP B N 1
ATOM 4001 C CA . ASP B 1 170 ? -21.078 -25.734 -25 1 68.88 170 ASP B CA 1
ATOM 4002 C C . ASP B 1 170 ? -21.203 -26.969 -25.906 1 68.88 170 ASP B C 1
ATOM 4004 O O . ASP B 1 170 ? -21.641 -28.031 -25.469 1 68.88 170 ASP B O 1
ATOM 4008 N N . SER B 1 171 ? -20.641 -26.766 -27.031 1 80.38 171 SER B N 1
ATOM 4009 C CA . SER B 1 171 ? -20.781 -27.922 -27.906 1 80.38 171 SER B CA 1
ATOM 4010 C C . SER B 1 171 ? -19.5 -28.766 -27.906 1 80.38 171 SER B C 1
ATOM 4012 O O . SER B 1 171 ? -18.422 -28.25 -27.656 1 80.38 171 SER B O 1
ATOM 4014 N N . TYR B 1 172 ? -19.625 -30.062 -28.031 1 83.56 172 TYR B N 1
ATOM 4015 C CA . TYR B 1 172 ? -18.531 -31.016 -28.062 1 83.56 172 TYR B CA 1
ATOM 4016 C C . TYR B 1 172 ? -17.484 -30.609 -29.078 1 83.56 172 TYR B C 1
ATOM 4018 O O . TYR B 1 172 ? -16.281 -30.578 -28.781 1 83.56 172 TYR B O 1
ATOM 4026 N N . ARG B 1 173 ? -17.906 -30.281 -30.219 1 85.38 173 ARG B N 1
ATOM 4027 C CA . ARG B 1 173 ? -17 -29.922 -31.297 1 85.38 173 ARG B CA 1
ATOM 4028 C C . ARG B 1 173 ? -16.188 -28.672 -30.938 1 85.38 173 ARG B C 1
ATOM 4030 O O . ARG B 1 173 ? -14.984 -28.625 -31.172 1 85.38 173 ARG B O 1
ATOM 4037 N N . ARG B 1 174 ? -16.844 -27.734 -30.422 1 86.81 174 ARG B N 1
ATOM 4038 C CA . ARG B 1 174 ? -16.156 -26.5 -30.047 1 86.81 174 ARG B CA 1
ATOM 4039 C C . ARG B 1 174 ? -15.148 -26.734 -28.938 1 86.81 174 ARG B C 1
ATOM 4041 O O . ARG B 1 174 ? -14.047 -26.172 -28.953 1 86.81 174 ARG B O 1
ATOM 4048 N N . GLN B 1 175 ? -15.539 -27.547 -28.031 1 89.62 175 GLN B N 1
ATOM 4049 C CA . GLN B 1 175 ? -14.641 -27.859 -26.922 1 89.62 175 GLN B CA 1
ATOM 4050 C C . GLN B 1 175 ? -13.406 -28.609 -27.406 1 89.62 175 GLN B C 1
ATOM 4052 O O . GLN B 1 175 ? -12.297 -28.359 -26.938 1 89.62 175 GLN B O 1
ATOM 4057 N N . LEU B 1 176 ? -13.641 -29.453 -28.297 1 90.88 176 LEU B N 1
ATOM 4058 C CA . LEU B 1 176 ? -12.539 -30.219 -28.859 1 90.88 176 LEU B CA 1
ATOM 4059 C C . LEU B 1 176 ? -11.594 -29.328 -29.656 1 90.88 176 LEU B C 1
ATOM 4061 O O . LEU B 1 176 ? -10.367 -29.469 -29.562 1 90.88 176 LEU B O 1
ATOM 4065 N N . ILE B 1 177 ? -12.156 -28.438 -30.406 1 91.12 177 ILE B N 1
ATOM 4066 C CA . ILE B 1 177 ? -11.359 -27.516 -31.203 1 91.12 177 ILE B CA 1
ATOM 4067 C C . ILE B 1 177 ? -10.516 -26.641 -30.281 1 91.12 177 ILE B C 1
ATOM 4069 O O . ILE B 1 177 ? -9.32 -26.438 -30.531 1 91.12 177 ILE B O 1
ATOM 4073 N N . VAL B 1 178 ? -11.172 -26.125 -29.266 1 91.69 178 VAL B N 1
ATOM 4074 C CA . VAL B 1 178 ? -10.461 -25.266 -28.312 1 91.69 178 VAL B CA 1
ATOM 4075 C C . VAL B 1 178 ? -9.352 -26.062 -27.641 1 91.69 178 VAL B C 1
ATOM 4077 O O . VAL B 1 178 ? -8.242 -25.562 -27.453 1 91.69 178 VAL B O 1
ATOM 4080 N N . MET B 1 179 ? -9.609 -27.266 -27.281 1 92.88 179 MET B N 1
ATOM 4081 C CA . MET B 1 179 ? -8.609 -28.125 -26.641 1 92.88 179 MET B CA 1
ATOM 4082 C C . MET B 1 179 ? -7.41 -28.344 -27.547 1 92.88 179 MET B C 1
ATOM 4084 O O . MET B 1 179 ? -6.262 -28.219 -27.109 1 92.88 179 MET B O 1
ATOM 4088 N N . VAL B 1 180 ? -7.719 -28.656 -28.781 1 94.56 180 VAL B N 1
ATOM 4089 C CA . VAL B 1 180 ? -6.648 -28.938 -29.734 1 94.56 180 VAL B CA 1
ATOM 4090 C C . VAL B 1 180 ? -5.836 -27.656 -29.969 1 94.56 180 VAL B C 1
ATOM 4092 O O . VAL B 1 180 ? -4.605 -27.719 -30.047 1 94.56 180 VAL B O 1
ATOM 4095 N N . MET B 1 181 ? -6.504 -26.578 -30.109 1 95.44 181 MET B N 1
ATOM 4096 C CA . MET B 1 181 ? -5.816 -25.312 -30.281 1 95.44 181 MET B CA 1
ATOM 4097 C C . MET B 1 181 ? -4.859 -25.047 -29.109 1 95.44 181 MET B C 1
ATOM 4099 O O . MET B 1 181 ? -3.701 -24.688 -29.328 1 95.44 181 MET B O 1
ATOM 4103 N N . PHE B 1 182 ? -5.312 -25.25 -27.938 1 96.38 182 PHE B N 1
ATOM 4104 C CA . PHE B 1 182 ? -4.473 -25 -26.781 1 96.38 182 PHE B CA 1
ATOM 4105 C C . PHE B 1 182 ? -3.354 -26.031 -26.672 1 96.38 182 PHE B C 1
ATOM 4107 O O . PHE B 1 182 ? -2.254 -25.719 -26.219 1 96.38 182 PHE B O 1
ATOM 4114 N N . LEU B 1 183 ? -3.6 -27.203 -27.141 1 96.5 183 LEU B N 1
ATOM 4115 C CA . LEU B 1 183 ? -2.557 -28.219 -27.172 1 96.5 183 LEU B CA 1
ATOM 4116 C C . LEU B 1 183 ? -1.44 -27.828 -28.141 1 96.5 183 LEU B C 1
ATOM 4118 O O . LEU B 1 183 ? -0.26 -28.016 -27.844 1 96.5 183 LEU B O 1
ATOM 4122 N N . VAL B 1 184 ? -1.848 -27.297 -29.234 1 97.19 184 VAL B N 1
ATOM 4123 C CA . VAL B 1 184 ? -0.876 -26.828 -30.219 1 97.19 184 VAL B CA 1
ATOM 4124 C C . VAL B 1 184 ? -0.075 -25.672 -29.656 1 97.19 184 VAL B C 1
ATOM 4126 O O . VAL B 1 184 ? 1.151 -25.625 -29.781 1 97.19 184 VAL B O 1
ATOM 4129 N N . ILE B 1 185 ? -0.769 -24.766 -29.016 1 97.31 185 ILE B N 1
ATOM 4130 C CA . ILE B 1 185 ? -0.106 -23.609 -28.406 1 97.31 185 ILE B CA 1
ATOM 4131 C C . ILE B 1 185 ? 0.891 -24.094 -27.344 1 97.31 185 ILE B C 1
ATOM 4133 O O . ILE B 1 185 ? 2.025 -23.609 -27.297 1 97.31 185 ILE B O 1
ATOM 4137 N N . LEU B 1 186 ? 0.488 -25 -26.562 1 97.62 186 LEU B N 1
ATOM 4138 C CA . LEU B 1 186 ? 1.362 -25.531 -25.516 1 97.62 186 LEU B CA 1
ATOM 4139 C C . LEU B 1 186 ? 2.584 -26.219 -26.125 1 97.62 186 LEU B C 1
ATOM 4141 O O . LEU B 1 186 ? 3.705 -26.031 -25.641 1 97.62 186 LEU B O 1
ATOM 4145 N N . GLY B 1 187 ? 2.309 -26.984 -27.188 1 97.5 187 GLY B N 1
ATOM 4146 C CA . GLY B 1 187 ? 3.41 -27.625 -27.906 1 97.5 187 GLY B CA 1
ATOM 4147 C C . GLY B 1 187 ? 4.422 -26.625 -28.438 1 97.5 187 GLY B C 1
ATOM 4148 O O . GLY B 1 187 ? 5.629 -26.844 -28.328 1 97.5 187 GLY B O 1
ATOM 4149 N N . ILE B 1 188 ? 3.949 -25.578 -28.969 1 97.5 188 ILE B N 1
ATOM 4150 C CA . ILE B 1 188 ? 4.809 -24.531 -29.516 1 97.5 188 ILE B CA 1
ATOM 4151 C C . ILE B 1 188 ? 5.582 -23.859 -28.391 1 97.5 188 ILE B C 1
ATOM 4153 O O . ILE B 1 188 ? 6.797 -23.656 -28.484 1 97.5 188 ILE B O 1
ATOM 4157 N N . LEU B 1 189 ? 4.867 -23.531 -27.281 1 97.56 189 LEU B N 1
ATOM 4158 C CA . LEU B 1 189 ? 5.508 -22.859 -26.156 1 97.56 189 LEU B CA 1
ATOM 4159 C C . LEU B 1 189 ? 6.605 -23.734 -25.562 1 97.56 189 LEU B C 1
ATOM 4161 O O . LEU B 1 189 ? 7.711 -23.266 -25.297 1 97.56 189 LEU B O 1
ATOM 4165 N N . TRP B 1 190 ? 6.336 -25.016 -25.406 1 97.44 190 TRP B N 1
ATOM 4166 C CA . TRP B 1 190 ? 7.32 -25.922 -24.844 1 97.44 190 TRP B CA 1
ATOM 4167 C C . TRP B 1 190 ? 8.461 -26.172 -25.828 1 97.44 190 TRP B C 1
ATOM 4169 O O . TRP B 1 190 ? 9.625 -26.281 -25.422 1 97.44 190 TRP B O 1
ATOM 4179 N N . GLY B 1 191 ? 8.133 -26.266 -27.125 1 97.06 191 GLY B N 1
ATOM 4180 C CA . GLY B 1 191 ? 9.164 -26.438 -28.141 1 97.06 191 GLY B CA 1
ATOM 4181 C C . GLY B 1 191 ? 10.125 -25.266 -28.219 1 97.06 191 GLY B C 1
ATOM 4182 O O . GLY B 1 191 ? 11.344 -25.453 -28.219 1 97.06 191 GLY B O 1
ATOM 4183 N N . VAL B 1 192 ? 9.523 -24.125 -28.281 1 96.38 192 VAL B N 1
ATOM 4184 C CA . VAL B 1 192 ? 10.336 -22.906 -28.328 1 96.38 192 VAL B CA 1
ATOM 4185 C C . VAL B 1 192 ? 11.164 -22.781 -27.062 1 96.38 192 VAL B C 1
ATOM 4187 O O . VAL B 1 192 ? 12.352 -22.453 -27.125 1 96.38 192 VAL B O 1
ATOM 4190 N N . SER B 1 193 ? 10.586 -23.016 -25.891 1 96.81 193 SER B N 1
ATOM 4191 C CA . SER B 1 193 ? 11.305 -22.953 -24.625 1 96.81 193 SER B CA 1
ATOM 4192 C C . SER B 1 193 ? 12.453 -23.953 -24.578 1 96.81 193 SER B C 1
ATOM 4194 O O . SER B 1 193 ? 13.555 -23.625 -24.125 1 96.81 193 SER B O 1
ATOM 4196 N N . GLY B 1 194 ? 12.172 -25.125 -25.047 1 95.69 194 GLY B N 1
ATOM 4197 C CA . GLY B 1 194 ? 13.211 -26.141 -25.078 1 95.69 194 GLY B CA 1
ATOM 4198 C C . GLY B 1 194 ? 14.375 -25.766 -26 1 95.69 194 GLY B C 1
ATOM 4199 O O . GLY B 1 194 ? 15.539 -25.938 -25.625 1 95.69 194 GLY B O 1
ATOM 4200 N N . ALA B 1 195 ? 14.086 -25.234 -27.125 1 95.88 195 ALA B N 1
ATOM 4201 C CA . ALA B 1 195 ? 15.109 -24.828 -28.094 1 95.88 195 ALA B CA 1
ATOM 4202 C C . ALA B 1 195 ? 15.945 -23.672 -27.547 1 95.88 195 ALA B C 1
ATOM 4204 O O . ALA B 1 195 ? 17.172 -23.656 -27.703 1 95.88 195 ALA B O 1
ATOM 4205 N N . LEU B 1 196 ? 15.273 -22.797 -26.906 1 95.12 196 LEU B N 1
ATOM 4206 C CA . LEU B 1 196 ? 15.977 -21.625 -26.422 1 95.12 196 LEU B CA 1
ATOM 4207 C C . LEU B 1 196 ? 16.797 -21.953 -25.172 1 95.12 196 LEU B C 1
ATOM 4209 O O . LEU B 1 196 ? 17.859 -21.375 -24.969 1 95.12 196 LEU B O 1
ATOM 4213 N N . VAL B 1 197 ? 16.297 -22.875 -24.359 1 94.44 197 VAL B N 1
ATOM 4214 C CA . VAL B 1 197 ? 17.094 -23.328 -23.234 1 94.44 197 VAL B CA 1
ATOM 4215 C C . VAL B 1 197 ? 18.375 -23.984 -23.719 1 94.44 197 VAL B C 1
ATOM 4217 O O . VAL B 1 197 ? 19.469 -23.719 -23.188 1 94.44 197 VAL B O 1
ATOM 4220 N N . LYS B 1 198 ? 18.281 -24.797 -24.703 1 93.75 198 LYS B N 1
ATOM 4221 C CA . LYS B 1 198 ? 19.453 -25.469 -25.266 1 93.75 198 LYS B CA 1
ATOM 4222 C C . LYS B 1 198 ? 20.453 -24.469 -25.812 1 93.75 198 LYS B C 1
ATOM 4224 O O . LYS B 1 198 ? 21.656 -24.609 -25.609 1 93.75 198 LYS B O 1
ATOM 4229 N N . ALA B 1 199 ? 19.953 -23.453 -26.406 1 93.06 199 ALA B N 1
ATOM 4230 C CA . ALA B 1 199 ? 20.812 -22.469 -27.047 1 93.06 199 ALA B CA 1
ATOM 4231 C C . ALA B 1 199 ? 21.5 -21.578 -26.016 1 93.06 199 ALA B C 1
ATOM 4233 O O . ALA B 1 199 ? 22.641 -21.188 -26.203 1 93.06 199 ALA B O 1
ATOM 4234 N N . GLU B 1 200 ? 20.797 -21.328 -24.938 1 92 200 GLU B N 1
ATOM 4235 C CA . GLU B 1 200 ? 21.297 -20.312 -24 1 92 200 GLU B CA 1
ATOM 4236 C C . GLU B 1 200 ? 21.922 -20.969 -22.781 1 92 200 GLU B C 1
ATOM 4238 O O . GLU B 1 200 ? 22.547 -20.281 -21.953 1 92 200 GLU B O 1
ATOM 4243 N N . PHE B 1 201 ? 21.781 -22.25 -22.641 1 90.75 201 PHE B N 1
ATOM 4244 C CA . PHE B 1 201 ? 22.188 -22.938 -21.406 1 90.75 201 PHE B CA 1
ATOM 4245 C C . PHE B 1 201 ? 23.672 -22.75 -21.156 1 90.75 201 PHE B C 1
ATOM 4247 O O . PHE B 1 201 ? 24.094 -22.562 -20.016 1 90.75 201 PHE B O 1
ATOM 4254 N N . LYS B 1 202 ? 24.484 -22.75 -22.25 1 88.06 202 LYS B N 1
ATOM 4255 C CA . LYS B 1 202 ? 25.938 -22.656 -22.125 1 88.06 202 LYS B CA 1
ATOM 4256 C C . LYS B 1 202 ? 26.344 -21.266 -21.641 1 88.06 202 LYS B C 1
ATOM 4258 O O . LYS B 1 202 ? 27.344 -21.109 -20.938 1 88.06 202 LYS B O 1
ATOM 4263 N N . HIS B 1 203 ? 25.562 -20.281 -21.953 1 88.62 203 HIS B N 1
ATOM 4264 C CA . HIS B 1 203 ? 25.875 -18.906 -21.578 1 88.62 203 HIS B CA 1
ATOM 4265 C C . HIS B 1 203 ? 25.328 -18.594 -20.188 1 88.62 203 HIS B C 1
ATOM 4267 O O . HIS B 1 203 ? 25.859 -17.719 -19.484 1 88.62 203 HIS B O 1
ATOM 4273 N N . GLY B 1 204 ? 24.328 -19.344 -19.844 1 85.81 204 GLY B N 1
ATOM 4274 C CA . GLY B 1 204 ? 23.672 -19.062 -18.578 1 85.81 204 GLY B CA 1
ATOM 4275 C C . GLY B 1 204 ? 22.953 -17.734 -18.562 1 85.81 204 GLY B C 1
ATOM 4276 O O . GLY B 1 204 ? 22.484 -17.266 -19.594 1 85.81 204 GLY B O 1
ATOM 4277 N N . GLY B 1 205 ? 22.562 -17.25 -17.469 1 87.69 205 GLY B N 1
ATOM 4278 C CA . GLY B 1 205 ? 21.953 -15.93 -17.344 1 87.69 205 GLY B CA 1
ATOM 4279 C C . GLY B 1 205 ? 20.438 -15.977 -17.266 1 87.69 205 GLY B C 1
ATOM 4280 O O . GLY B 1 205 ? 19.859 -17.047 -17.109 1 87.69 205 GLY B O 1
ATOM 4281 N N . ASN B 1 206 ? 19.891 -14.82 -17.422 1 90.69 206 ASN B N 1
ATOM 4282 C CA . ASN B 1 206 ? 18.469 -14.641 -17.188 1 90.69 206 ASN B CA 1
ATOM 4283 C C . ASN B 1 206 ? 17.625 -15.297 -18.281 1 90.69 206 ASN B C 1
ATOM 4285 O O . ASN B 1 206 ? 16.531 -15.797 -18.016 1 90.69 206 ASN B O 1
ATOM 4289 N N . ALA B 1 207 ? 18.172 -15.312 -19.453 1 92.69 207 ALA B N 1
ATOM 4290 C CA . ALA B 1 207 ? 17.406 -15.875 -20.562 1 92.69 207 ALA B CA 1
ATOM 4291 C C . ALA B 1 207 ? 17.266 -17.391 -20.422 1 92.69 207 ALA B C 1
ATOM 4293 O O . ALA B 1 207 ? 16.172 -17.938 -20.594 1 92.69 207 ALA B O 1
ATOM 4294 N N . ALA B 1 208 ? 18.391 -18.031 -20.141 1 94.75 208 ALA B N 1
ATOM 4295 C CA . ALA B 1 208 ? 18.344 -19.484 -19.922 1 94.75 208 ALA B CA 1
ATOM 4296 C C . ALA B 1 208 ? 17.422 -19.844 -18.781 1 94.75 208 ALA B C 1
ATOM 4298 O O . ALA B 1 208 ? 16.656 -20.812 -18.859 1 94.75 208 ALA B O 1
ATOM 4299 N N . GLN B 1 209 ? 17.453 -19.094 -17.781 1 95.62 209 GLN B N 1
ATOM 4300 C CA . GLN B 1 209 ? 16.609 -19.312 -16.609 1 95.62 209 GLN B CA 1
ATOM 4301 C C . GLN B 1 209 ? 15.133 -19.156 -16.969 1 95.62 209 GLN B C 1
ATOM 4303 O O . GLN B 1 209 ? 14.289 -19.938 -16.516 1 95.62 209 GLN B O 1
ATOM 4308 N N . LEU B 1 210 ? 14.797 -18.172 -17.75 1 96.5 210 LEU B N 1
ATOM 4309 C CA . LEU B 1 210 ? 13.422 -17.891 -18.125 1 96.5 210 LEU B CA 1
ATOM 4310 C C . LEU B 1 210 ? 12.836 -19.047 -18.938 1 96.5 210 LEU B C 1
ATOM 4312 O O . LEU B 1 210 ? 11.727 -19.516 -18.641 1 96.5 210 LEU B O 1
ATOM 4316 N N . TRP B 1 211 ? 13.594 -19.453 -19.906 1 96.94 211 TRP B N 1
ATOM 4317 C CA . TRP B 1 211 ? 13.062 -20.484 -20.781 1 96.94 211 TRP B CA 1
ATOM 4318 C C . TRP B 1 211 ? 12.969 -21.828 -20.062 1 96.94 211 TRP B C 1
ATOM 4320 O O . TRP B 1 211 ? 12.062 -22.625 -20.328 1 96.94 211 TRP B O 1
ATOM 4330 N N . PHE B 1 212 ? 13.883 -22.078 -19.188 1 97.12 212 PHE B N 1
ATOM 4331 C CA . PHE B 1 212 ? 13.75 -23.25 -18.328 1 97.12 212 PHE B CA 1
ATOM 4332 C C . PHE B 1 212 ? 12.523 -23.141 -17.438 1 97.12 212 PHE B C 1
ATOM 4334 O O . PHE B 1 212 ? 11.812 -24.125 -17.234 1 97.12 212 PHE B O 1
ATOM 4341 N N . ALA B 1 213 ? 12.266 -21.984 -16.906 1 98.06 213 ALA B N 1
ATOM 4342 C CA . ALA B 1 213 ? 11.094 -21.719 -16.078 1 98.06 213 ALA B CA 1
ATOM 4343 C C . ALA B 1 213 ? 9.797 -22.016 -16.844 1 98.06 213 ALA B C 1
ATOM 4345 O O . ALA B 1 213 ? 8.852 -22.562 -16.281 1 98.06 213 ALA B O 1
ATOM 4346 N N . CYS B 1 214 ? 9.758 -21.625 -18.078 1 98.06 214 CYS B N 1
ATOM 4347 C CA . CYS B 1 214 ? 8.57 -21.844 -18.891 1 98.06 214 CYS B CA 1
ATOM 4348 C C . CYS B 1 214 ? 8.32 -23.328 -19.109 1 98.06 214 CYS B C 1
ATOM 4350 O O . CYS B 1 214 ? 7.172 -23.75 -19.25 1 98.06 214 CYS B O 1
ATOM 4352 N N . MET B 1 215 ? 9.367 -24.109 -19.047 1 97.44 215 MET B N 1
ATOM 4353 C CA . MET B 1 215 ? 9.25 -25.547 -19.25 1 97.44 215 MET B CA 1
ATOM 4354 C C . MET B 1 215 ? 8.68 -26.219 -18 1 97.44 215 MET B C 1
ATOM 4356 O O . MET B 1 215 ? 7.844 -27.125 -18.109 1 97.44 215 MET B O 1
ATOM 4360 N N . VAL B 1 216 ? 9.062 -25.734 -16.875 1 98 216 VAL B N 1
ATOM 4361 C CA . VAL B 1 216 ? 8.711 -26.453 -15.656 1 98 216 VAL B CA 1
ATOM 4362 C C . VAL B 1 216 ? 7.555 -25.75 -14.953 1 98 216 VAL B C 1
ATOM 4364 O O . VAL B 1 216 ? 6.934 -26.312 -14.047 1 98 216 VAL B O 1
ATOM 4367 N N . GLY B 1 217 ? 7.23 -24.547 -15.367 1 98.31 217 GLY B N 1
ATOM 4368 C CA . GLY B 1 217 ? 6.203 -23.734 -14.734 1 98.31 217 GLY B CA 1
ATOM 4369 C C . GLY B 1 217 ? 4.859 -24.438 -14.648 1 98.31 217 GLY B C 1
ATOM 4370 O O . GLY B 1 217 ? 4.23 -24.453 -13.586 1 98.31 217 GLY B O 1
ATOM 4371 N N . PRO B 1 218 ? 4.457 -25.062 -15.727 1 98.31 218 PRO B N 1
ATOM 4372 C CA . PRO B 1 218 ? 3.145 -25.719 -15.742 1 98.31 218 PRO B CA 1
ATOM 4373 C C . PRO B 1 218 ? 2.988 -26.766 -14.633 1 98.31 218 PRO B C 1
ATOM 4375 O O . PRO B 1 218 ? 1.891 -26.938 -14.102 1 98.31 218 PRO B O 1
ATOM 4378 N N . MET B 1 219 ? 4.031 -27.391 -14.266 1 98.19 219 MET B N 1
ATOM 4379 C CA . MET B 1 219 ? 3.953 -28.375 -13.18 1 98.19 219 MET B CA 1
ATOM 4380 C C . MET B 1 219 ? 3.527 -27.703 -11.883 1 98.19 219 MET B C 1
ATOM 4382 O O . MET B 1 219 ? 2.744 -28.266 -11.117 1 98.19 219 MET B O 1
ATOM 4386 N N . GLY B 1 220 ? 4.062 -26.547 -11.633 1 98.62 220 GLY B N 1
ATOM 4387 C CA . GLY B 1 220 ? 3.646 -25.781 -10.461 1 98.62 220 GLY B CA 1
ATOM 4388 C C . GLY B 1 220 ? 2.18 -25.406 -10.484 1 98.62 220 GLY B C 1
ATOM 4389 O O . GLY B 1 220 ? 1.494 -25.484 -9.469 1 98.62 220 GLY B O 1
ATOM 4390 N N . VAL B 1 221 ? 1.735 -25.047 -11.633 1 98.56 221 VAL B N 1
ATOM 4391 C CA . VAL B 1 221 ? 0.342 -24.641 -11.805 1 98.56 221 VAL B CA 1
ATOM 4392 C C . VAL B 1 221 ? -0.575 -25.828 -11.508 1 98.56 221 VAL B C 1
ATOM 4394 O O . VAL B 1 221 ? -1.586 -25.688 -10.812 1 98.56 221 VAL B O 1
ATOM 4397 N N . TRP B 1 222 ? -0.186 -26.969 -12.086 1 98.44 222 TRP B N 1
ATOM 4398 C CA . TRP B 1 222 ? -1.004 -28.172 -11.922 1 98.44 222 TRP B CA 1
ATOM 4399 C C . TRP B 1 222 ? -1.071 -28.594 -10.453 1 98.44 222 TRP B C 1
ATOM 4401 O O . TRP B 1 222 ? -2.143 -28.922 -9.945 1 98.44 222 TRP B O 1
ATOM 4411 N N . ILE B 1 223 ? 0.011 -28.516 -9.742 1 98.31 223 ILE B N 1
ATOM 4412 C CA . ILE B 1 223 ? 0.032 -28.891 -8.328 1 98.31 223 ILE B CA 1
ATOM 4413 C C . ILE B 1 223 ? -0.83 -27.906 -7.531 1 98.31 223 ILE B C 1
ATOM 4415 O O . ILE B 1 223 ? -1.615 -28.328 -6.676 1 98.31 223 ILE B O 1
ATOM 4419 N N . ARG B 1 224 ? -0.671 -26.672 -7.836 1 98 224 ARG B N 1
ATOM 4420 C CA . ARG B 1 224 ? -1.462 -25.656 -7.152 1 98 224 ARG B CA 1
ATOM 4421 C C . ARG B 1 224 ? -2.953 -25.859 -7.387 1 98 224 ARG B C 1
ATOM 4423 O O . ARG B 1 224 ? -3.756 -25.75 -6.461 1 98 224 ARG B O 1
ATOM 4430 N N . TRP B 1 225 ? -3.27 -26.156 -8.641 1 97.31 225 TRP B N 1
ATOM 4431 C CA . TRP B 1 225 ? -4.664 -26.391 -8.992 1 97.31 225 TRP B CA 1
ATOM 4432 C C . TRP B 1 225 ? -5.207 -27.609 -8.25 1 97.31 225 TRP B C 1
ATOM 4434 O O . TRP B 1 225 ? -6.352 -27.609 -7.785 1 97.31 225 TRP B O 1
ATOM 4444 N N . PHE B 1 226 ? -4.391 -28.594 -8.148 1 96.69 226 PHE B N 1
ATOM 4445 C CA . PHE B 1 226 ? -4.797 -29.812 -7.438 1 96.69 226 PHE B CA 1
ATOM 4446 C C . PHE B 1 226 ? -4.973 -29.516 -5.953 1 96.69 226 PHE B C 1
ATOM 4448 O O . PHE B 1 226 ? -5.934 -29.984 -5.336 1 96.69 226 PHE B O 1
ATOM 4455 N N . LEU B 1 227 ? -4.121 -28.781 -5.348 1 96.94 227 LEU B N 1
ATOM 4456 C CA . LEU B 1 227 ? -4.148 -28.469 -3.924 1 96.94 227 LEU B CA 1
ATOM 4457 C C . LEU B 1 227 ? -5.344 -27.578 -3.586 1 96.94 227 LEU B C 1
ATOM 4459 O O . LEU B 1 227 ? -5.82 -27.578 -2.449 1 96.94 227 LEU B O 1
ATOM 4463 N N . ALA B 1 228 ? -5.797 -26.891 -4.582 1 95.69 228 ALA B N 1
ATOM 4464 C CA . ALA B 1 228 ? -6.902 -25.953 -4.367 1 95.69 228 ALA B CA 1
ATOM 4465 C C . ALA B 1 228 ? -8.164 -26.703 -3.932 1 95.69 228 ALA B C 1
ATOM 4467 O O . ALA B 1 228 ? -9.062 -26.109 -3.33 1 95.69 228 ALA B O 1
ATOM 4468 N N . ARG B 1 229 ? -8.203 -27.984 -4.18 1 93.44 229 ARG B N 1
ATOM 4469 C CA . ARG B 1 229 ? -9.344 -28.797 -3.807 1 93.44 229 ARG B CA 1
ATOM 4470 C C . ARG B 1 229 ? -9.477 -28.906 -2.291 1 93.44 229 ARG B C 1
ATOM 4472 O O . ARG B 1 229 ? -10.547 -29.219 -1.774 1 93.44 229 ARG B O 1
ATOM 4479 N N . LEU B 1 230 ? -8.445 -28.578 -1.611 1 93.5 230 LEU B N 1
ATOM 4480 C CA . LEU B 1 230 ? -8.445 -28.672 -0.155 1 93.5 230 LEU B CA 1
ATOM 4481 C C . LEU B 1 230 ? -9.039 -27.406 0.472 1 93.5 230 LEU B C 1
ATOM 4483 O O . LEU B 1 230 ? -9.336 -27.391 1.67 1 93.5 230 LEU B O 1
ATOM 4487 N N . ASN B 1 231 ? -9.273 -26.469 -0.309 1 93.69 231 ASN B N 1
ATOM 4488 C CA . ASN B 1 231 ? -9.852 -25.234 0.225 1 93.69 231 ASN B CA 1
ATOM 4489 C C . ASN B 1 231 ? -11.289 -25.453 0.692 1 93.69 231 ASN B C 1
ATOM 4491 O O . ASN B 1 231 ? -12.094 -26.047 -0.024 1 93.69 231 ASN B O 1
ATOM 4495 N N . GLY B 1 232 ? -11.625 -25.094 1.873 1 89.88 232 GLY B N 1
ATOM 4496 C CA . GLY B 1 232 ? -12.969 -25.172 2.412 1 89.88 232 GLY B CA 1
ATOM 4497 C C . GLY B 1 232 ? -13.242 -26.484 3.119 1 89.88 232 GLY B C 1
ATOM 4498 O O . GLY B 1 232 ? -14.312 -26.672 3.705 1 89.88 232 GLY B O 1
ATOM 4499 N N . ARG B 1 233 ? -12.344 -27.391 3.096 1 87.44 233 ARG B N 1
ATOM 4500 C CA . ARG B 1 233 ? -12.578 -28.703 3.686 1 87.44 233 ARG B CA 1
ATOM 4501 C C . ARG B 1 233 ? -12.172 -28.719 5.156 1 87.44 233 ARG B C 1
ATOM 4503 O O . ARG B 1 233 ? -12.719 -29.5 5.945 1 87.44 233 ARG B O 1
ATOM 4510 N N . GLY B 1 234 ? -11.383 -27.797 5.559 1 85.94 234 GLY B N 1
ATOM 4511 C CA . GLY B 1 234 ? -10.93 -27.766 6.941 1 85.94 234 GLY B CA 1
ATOM 4512 C C . GLY B 1 234 ? -9.969 -28.891 7.281 1 85.94 234 GLY B C 1
ATOM 4513 O O . GLY B 1 234 ? -9.539 -29.641 6.398 1 85.94 234 GLY B O 1
ATOM 4514 N N . LEU B 1 235 ? -9.656 -28.922 8.547 1 84.19 235 LEU B N 1
ATOM 4515 C CA . LEU B 1 235 ? -8.719 -29.938 9.008 1 84.19 235 LEU B CA 1
ATOM 4516 C C . LEU B 1 235 ? -9.461 -31.094 9.68 1 84.19 235 LEU B C 1
ATOM 4518 O O . LEU B 1 235 ? -10.328 -30.859 10.523 1 84.19 235 LEU B O 1
ATOM 4522 N N . GLY B 1 236 ? -9.195 -32.188 9.305 1 75.31 236 GLY B N 1
ATOM 4523 C CA . GLY B 1 236 ? -9.727 -33.375 9.977 1 75.31 236 GLY B CA 1
ATOM 4524 C C . GLY B 1 236 ? -11.117 -33.75 9.516 1 75.31 236 GLY B C 1
ATOM 4525 O O . GLY B 1 236 ? -11.688 -33.094 8.641 1 75.31 236 GLY B O 1
ATOM 4526 N N . LYS B 1 237 ? -11.727 -34.688 10.125 1 75.5 237 LYS B N 1
ATOM 4527 C CA . LYS B 1 237 ? -13.055 -35.188 9.805 1 75.5 237 LYS B CA 1
ATOM 4528 C C . LYS B 1 237 ? -14.148 -34.219 10.211 1 75.5 237 LYS B C 1
ATOM 4530 O O . LYS B 1 237 ? -15.188 -34.125 9.562 1 75.5 237 LYS B O 1
ATOM 4535 N N . GLU B 1 238 ? -13.742 -33.375 11.195 1 78.69 238 GLU B N 1
ATOM 4536 C CA . GLU B 1 238 ? -14.734 -32.406 11.703 1 78.69 238 GLU B CA 1
ATOM 4537 C C . GLU B 1 238 ? -14.68 -31.094 10.945 1 78.69 238 GLU B C 1
ATOM 4539 O O . GLU B 1 238 ? -15.586 -30.266 11.07 1 78.69 238 GLU B O 1
ATOM 4544 N N . GLY B 1 239 ? -13.734 -30.984 10.117 1 78.88 239 GLY B N 1
ATOM 4545 C CA . GLY B 1 239 ? -13.625 -29.766 9.328 1 78.88 239 GLY B CA 1
ATOM 4546 C C . GLY B 1 239 ? -13.305 -28.547 10.172 1 78.88 239 GLY B C 1
ATOM 4547 O O . GLY B 1 239 ? -13.977 -27.516 10.07 1 78.88 239 GLY B O 1
ATOM 4548 N N . LEU B 1 240 ? -12.234 -28.688 10.984 1 84.44 240 LEU B N 1
ATOM 4549 C CA . LEU B 1 240 ? -11.82 -27.562 11.828 1 84.44 240 LEU B CA 1
ATOM 4550 C C . LEU B 1 240 ? -11.18 -26.469 10.992 1 84.44 240 LEU B C 1
ATOM 4552 O O . LEU B 1 240 ? -10.43 -26.75 10.055 1 84.44 240 LEU B O 1
ATOM 4556 N N . PHE B 1 241 ? -11.5 -25.188 11.188 1 90.56 241 PHE B N 1
ATOM 4557 C CA . PHE B 1 241 ? -10.906 -24.031 10.531 1 90.56 241 PHE B CA 1
ATOM 4558 C C . PHE B 1 241 ? -11.242 -24.031 9.047 1 90.56 241 PHE B C 1
ATOM 4560 O O . PHE B 1 241 ? -10.359 -23.828 8.211 1 90.56 241 PHE B O 1
ATOM 4567 N N . LYS B 1 242 ? -12.406 -24.312 8.672 1 91.62 242 LYS B N 1
ATOM 4568 C CA . LYS B 1 242 ? -12.875 -24.375 7.293 1 91.62 242 LYS B CA 1
ATOM 4569 C C . LYS B 1 242 ? -12.695 -23.016 6.598 1 91.62 242 LYS B C 1
ATOM 4571 O O . LYS B 1 242 ? -12.711 -22.953 5.367 1 91.62 242 LYS B O 1
ATOM 4576 N N . TRP B 1 243 ? -12.453 -22.047 7.473 1 91.88 243 TRP B N 1
ATOM 4577 C CA . TRP B 1 243 ? -12.328 -20.703 6.898 1 91.88 243 TRP B CA 1
ATOM 4578 C C . TRP B 1 243 ? -10.93 -20.484 6.336 1 91.88 243 TRP B C 1
ATOM 4580 O O . TRP B 1 243 ? -10.703 -19.547 5.57 1 91.88 243 TRP B O 1
ATOM 4590 N N . ILE B 1 244 ? -10 -21.391 6.672 1 95.12 244 ILE B N 1
ATOM 4591 C CA . ILE B 1 244 ? -8.641 -21.281 6.148 1 95.12 244 ILE B CA 1
ATOM 4592 C C . ILE B 1 244 ? -8.531 -22.047 4.832 1 95.12 244 ILE B C 1
ATOM 4594 O O . ILE B 1 244 ? -8.875 -23.234 4.766 1 95.12 244 ILE B O 1
ATOM 4598 N N . PRO B 1 245 ? -8.117 -21.391 3.803 1 96.69 245 PRO B N 1
ATOM 4599 C CA . PRO B 1 245 ? -7.863 -22.109 2.549 1 96.69 245 PRO B CA 1
ATOM 4600 C C . PRO B 1 245 ? -6.57 -22.922 2.588 1 96.69 245 PRO B C 1
ATOM 4602 O O . PRO B 1 245 ? -5.547 -22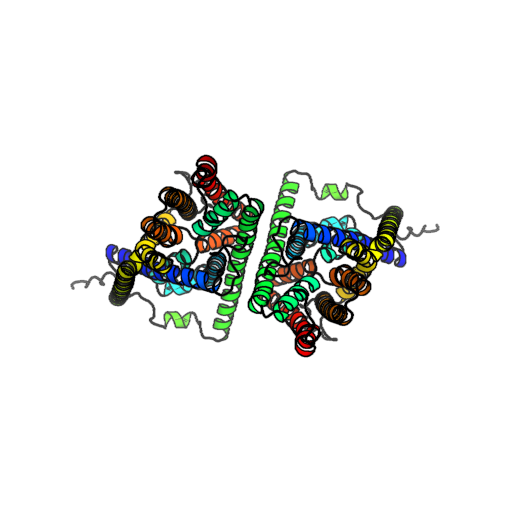.484 2.053 1 96.69 245 PRO B O 1
ATOM 4605 N N . PHE B 1 246 ? -6.629 -24.078 3 1 96.12 246 PHE B N 1
ATOM 4606 C CA . PHE B 1 246 ? -5.457 -24.906 3.264 1 96.12 246 PHE B CA 1
ATOM 4607 C C . PHE B 1 246 ? -4.723 -25.234 1.97 1 96.12 246 PHE B C 1
ATOM 4609 O O . PHE B 1 246 ? -3.498 -25.391 1.967 1 96.12 246 PHE B O 1
ATOM 4616 N N . GLY B 1 247 ? -5.449 -25.375 0.874 1 97.25 247 GLY B N 1
ATOM 4617 C CA . GLY B 1 247 ? -4.785 -25.609 -0.397 1 97.25 247 GLY B CA 1
ATOM 4618 C C . GLY B 1 247 ? -3.783 -24.531 -0.756 1 97.25 247 GLY B C 1
ATOM 4619 O O . GLY B 1 247 ? -2.631 -24.828 -1.077 1 97.25 247 GLY B O 1
ATOM 4620 N N . THR B 1 248 ? -4.258 -23.312 -0.651 1 97.62 248 THR B N 1
ATOM 4621 C CA . THR B 1 248 ? -3.402 -22.172 -0.961 1 97.62 248 THR B CA 1
ATOM 4622 C C . THR B 1 248 ? -2.279 -22.031 0.064 1 97.62 248 THR B C 1
ATOM 4624 O O . THR B 1 248 ? -1.14 -21.734 -0.291 1 97.62 248 THR B O 1
ATOM 4627 N N . LEU B 1 249 ? -2.604 -22.266 1.299 1 97.81 249 LEU B N 1
ATOM 4628 C CA . LEU B 1 249 ? -1.614 -22.188 2.367 1 97.81 249 LEU B CA 1
ATOM 4629 C C . LEU B 1 249 ? -0.494 -23.188 2.152 1 97.81 249 LEU B C 1
ATOM 4631 O O . LEU B 1 249 ? 0.686 -22.844 2.221 1 97.81 249 LEU B O 1
ATOM 4635 N N . ILE B 1 250 ? -0.859 -24.391 1.825 1 97.81 250 ILE B N 1
ATOM 4636 C CA . ILE B 1 250 ? 0.116 -25.453 1.615 1 97.81 250 ILE B CA 1
ATOM 4637 C C . ILE B 1 250 ? 0.966 -25.141 0.387 1 97.81 250 ILE B C 1
ATOM 4639 O O . ILE B 1 250 ? 2.189 -25.297 0.413 1 97.81 250 ILE B O 1
ATOM 4643 N N . ALA B 1 251 ? 0.336 -24.719 -0.654 1 98.44 251 ALA B N 1
ATOM 4644 C CA . ALA B 1 251 ? 1.063 -24.375 -1.876 1 98.44 251 ALA B CA 1
ATOM 4645 C C . ALA B 1 251 ? 2.111 -23.297 -1.612 1 98.44 251 ALA B C 1
ATOM 4647 O O . ALA B 1 251 ? 3.266 -23.438 -2.02 1 98.44 251 ALA B O 1
ATOM 4648 N N . ASN B 1 252 ? 1.741 -22.281 -0.889 1 98.69 252 ASN B N 1
ATOM 4649 C CA . ASN B 1 252 ? 2.645 -21.172 -0.613 1 98.69 252 ASN B CA 1
ATOM 4650 C C . ASN B 1 252 ? 3.764 -21.578 0.339 1 98.69 252 ASN B C 1
ATOM 4652 O O . ASN B 1 252 ? 4.934 -21.281 0.094 1 98.69 252 ASN B O 1
ATOM 4656 N N . VAL B 1 253 ? 3.441 -22.281 1.336 1 98.5 253 VAL B N 1
ATOM 4657 C CA . VAL B 1 253 ? 4.441 -22.688 2.318 1 98.5 253 VAL B CA 1
ATOM 4658 C C . VAL B 1 253 ? 5.414 -23.672 1.688 1 98.5 253 VAL B C 1
ATOM 4660 O O . VAL B 1 253 ? 6.633 -23.547 1.845 1 98.5 253 VAL B O 1
ATOM 4663 N N . LEU B 1 254 ? 4.844 -24.609 0.954 1 98.5 254 LEU B N 1
ATOM 4664 C CA . LEU B 1 254 ? 5.672 -25.609 0.289 1 98.5 254 LEU B CA 1
ATOM 4665 C C . LEU B 1 254 ? 6.625 -24.953 -0.706 1 98.5 254 LEU B C 1
ATOM 4667 O O . LEU B 1 254 ? 7.812 -25.281 -0.737 1 98.5 254 LEU B O 1
ATOM 4671 N N . ALA B 1 255 ? 6.105 -24.094 -1.493 1 98.75 255 ALA B N 1
ATOM 4672 C CA . ALA B 1 255 ? 6.922 -23.406 -2.486 1 98.75 255 ALA B CA 1
ATOM 4673 C C . ALA B 1 255 ? 8.039 -22.609 -1.818 1 98.75 255 ALA B C 1
ATOM 4675 O O . ALA B 1 255 ? 9.172 -22.578 -2.303 1 98.75 255 ALA B O 1
ATOM 4676 N N . THR B 1 256 ? 7.746 -21.953 -0.69 1 98.56 256 THR B N 1
ATOM 4677 C CA . THR B 1 256 ? 8.734 -21.141 0.013 1 98.56 256 THR B CA 1
ATOM 4678 C C . THR B 1 256 ? 9.836 -22.016 0.6 1 98.56 256 THR B C 1
ATOM 4680 O O . THR B 1 256 ? 11.016 -21.672 0.551 1 98.56 256 THR B O 1
ATOM 4683 N N . CYS B 1 257 ? 9.461 -23.156 1.091 1 98.38 257 CYS B N 1
ATOM 4684 C CA . CYS B 1 257 ? 10.438 -24.062 1.676 1 98.38 257 CYS B CA 1
ATOM 4685 C C . CYS B 1 257 ? 11.375 -24.625 0.609 1 98.38 257 CYS B C 1
ATOM 4687 O O . CYS B 1 257 ? 12.594 -24.625 0.791 1 98.38 257 CYS B O 1
ATOM 4689 N N . ILE B 1 258 ? 10.766 -25.016 -0.481 1 98.44 258 ILE B N 1
ATOM 4690 C CA . ILE B 1 258 ? 11.578 -25.578 -1.552 1 98.44 258 ILE B CA 1
ATOM 4691 C C . ILE B 1 258 ? 12.461 -24.484 -2.162 1 98.44 258 ILE B C 1
ATOM 4693 O O . ILE B 1 258 ? 13.625 -24.734 -2.486 1 98.44 258 ILE B O 1
ATOM 4697 N N . MET B 1 259 ? 11.914 -23.328 -2.287 1 97.88 259 MET B N 1
ATOM 4698 C CA . MET B 1 259 ? 12.688 -22.188 -2.781 1 97.88 259 MET B CA 1
ATOM 4699 C C . MET B 1 259 ? 13.898 -21.922 -1.887 1 97.88 259 MET B C 1
ATOM 4701 O O . MET B 1 259 ? 14.992 -21.672 -2.379 1 97.88 259 MET B O 1
ATOM 4705 N N . ALA B 1 260 ? 13.703 -21.938 -0.625 1 97.62 260 ALA B N 1
ATOM 4706 C CA . ALA B 1 260 ? 14.773 -21.734 0.345 1 97.62 260 ALA B CA 1
ATOM 4707 C C . ALA B 1 260 ? 15.828 -22.828 0.256 1 97.62 260 ALA B C 1
ATOM 4709 O O . ALA B 1 260 ? 17.031 -22.547 0.279 1 97.62 260 ALA B O 1
ATOM 4710 N N . ALA B 1 261 ? 15.375 -24.047 0.127 1 97.38 261 ALA B N 1
ATOM 4711 C CA . ALA B 1 261 ? 16.281 -25.172 0.018 1 97.38 261 ALA B CA 1
ATOM 4712 C C . ALA B 1 261 ? 17.141 -25.078 -1.247 1 97.38 261 ALA B C 1
ATOM 4714 O O . ALA B 1 261 ? 18.344 -25.312 -1.212 1 97.38 261 ALA B O 1
ATOM 4715 N N . LEU B 1 262 ? 16.469 -24.734 -2.309 1 97.06 262 LEU B N 1
ATOM 4716 C CA . LEU B 1 262 ? 17.172 -24.594 -3.58 1 97.06 262 LEU B CA 1
ATOM 4717 C C . LEU B 1 262 ? 18.203 -23.469 -3.516 1 97.06 262 LEU B C 1
ATOM 4719 O O . LEU B 1 262 ? 19.281 -23.578 -4.102 1 97.06 262 LEU B O 1
ATOM 4723 N N . SER B 1 263 ? 17.859 -22.422 -2.828 1 95.44 263 SER B N 1
ATOM 4724 C CA . SER B 1 263 ? 18.797 -21.312 -2.662 1 95.44 263 SER B CA 1
ATOM 4725 C C . SER B 1 263 ? 20.016 -21.75 -1.867 1 95.44 263 SER B C 1
ATOM 4727 O O . SER B 1 263 ? 21.141 -21.328 -2.152 1 95.44 263 SER B O 1
ATOM 4729 N N . THR B 1 264 ? 19.812 -22.594 -0.914 1 94.25 264 THR B N 1
ATOM 4730 C CA . THR B 1 264 ? 20.922 -23.125 -0.134 1 94.25 264 THR B CA 1
ATOM 4731 C C . THR B 1 264 ? 21.828 -24 -1.007 1 94.25 264 THR B C 1
ATOM 4733 O O . THR B 1 264 ? 23.047 -23.906 -0.925 1 94.25 264 THR B O 1
ATOM 4736 N N . VAL B 1 265 ? 21.172 -24.781 -1.876 1 93.12 265 VAL B N 1
ATOM 4737 C CA . VAL B 1 265 ? 21.906 -25.641 -2.787 1 93.12 265 VAL B CA 1
ATOM 4738 C C . VAL B 1 265 ? 22.719 -24.797 -3.756 1 93.12 265 VAL B C 1
ATOM 4740 O O . VAL B 1 265 ? 23.875 -25.109 -4.047 1 93.12 265 VAL B O 1
ATOM 4743 N N . LYS B 1 266 ? 22.125 -23.781 -4.258 1 92.69 266 LYS B N 1
ATOM 4744 C CA . LYS B 1 266 ? 22.797 -22.859 -5.172 1 92.69 266 LYS B CA 1
ATOM 4745 C C . LYS B 1 266 ? 24.047 -22.266 -4.52 1 92.69 266 LYS B C 1
ATOM 4747 O O . LYS B 1 266 ? 25.094 -22.156 -5.164 1 92.69 266 LYS B O 1
ATOM 4752 N N . ASN B 1 267 ? 24 -21.938 -3.289 1 90.25 267 ASN B N 1
ATOM 4753 C CA . ASN B 1 267 ? 25.109 -21.359 -2.553 1 90.25 267 ASN B CA 1
ATOM 4754 C C . ASN B 1 267 ? 26.203 -22.375 -2.281 1 90.25 267 ASN B C 1
ATOM 4756 O O . ASN B 1 267 ? 27.391 -22.031 -2.227 1 90.25 267 ASN B O 1
ATOM 4760 N N . ALA B 1 268 ? 25.844 -23.609 -2.197 1 89 268 ALA B N 1
ATOM 4761 C CA . ALA B 1 268 ? 26.781 -24.656 -1.869 1 89 268 ALA B CA 1
ATOM 4762 C C . ALA B 1 268 ? 27.531 -25.125 -3.111 1 89 268 ALA B C 1
ATOM 4764 O O . ALA B 1 268 ? 28.75 -25.359 -3.061 1 89 268 ALA B O 1
ATOM 4765 N N . VAL B 1 269 ? 26.875 -25.297 -4.234 1 90.38 269 VAL B N 1
ATOM 4766 C CA . VAL B 1 269 ? 27.453 -25.891 -5.434 1 90.38 269 VAL B CA 1
ATOM 4767 C C . VAL B 1 269 ? 28.188 -24.812 -6.238 1 90.38 269 VAL B C 1
ATOM 4769 O O . VAL B 1 269 ? 29.297 -25.047 -6.723 1 90.38 269 VAL B O 1
ATOM 4772 N N . LYS B 1 270 ? 27.656 -23.688 -6.41 1 89.62 270 LYS B N 1
ATOM 4773 C CA . LYS B 1 270 ? 28.234 -22.484 -7.012 1 89.62 270 LYS B CA 1
ATOM 4774 C C . LYS B 1 270 ? 28.75 -22.766 -8.422 1 89.62 270 LYS B C 1
ATOM 4776 O O . LYS B 1 270 ? 29.891 -22.438 -8.75 1 89.62 270 LYS B O 1
ATOM 4781 N N . THR B 1 271 ? 28 -23.453 -9.273 1 91.31 271 THR B N 1
ATOM 4782 C CA . THR B 1 271 ? 28.297 -23.656 -10.688 1 91.31 271 THR B CA 1
ATOM 4783 C C . THR B 1 271 ? 27.25 -22.953 -11.555 1 91.31 271 THR B C 1
ATOM 4785 O O . THR B 1 271 ? 26.109 -22.766 -11.133 1 91.31 271 THR B O 1
ATOM 4788 N N . ARG B 1 272 ? 27.641 -22.609 -12.648 1 91.38 272 ARG B N 1
ATOM 4789 C CA . ARG B 1 272 ? 26.75 -21.906 -13.562 1 91.38 272 ARG B CA 1
ATOM 4790 C C . ARG B 1 272 ? 25.547 -22.766 -13.938 1 91.38 272 ARG B C 1
ATOM 4792 O O . ARG B 1 272 ? 24.422 -22.281 -13.984 1 91.38 272 ARG B O 1
ATOM 4799 N N . ASP B 1 273 ? 25.828 -24 -14.234 1 92.81 273 ASP B N 1
ATOM 4800 C CA . ASP B 1 273 ? 24.766 -24.922 -14.609 1 92.81 273 ASP B CA 1
ATOM 4801 C C . ASP B 1 273 ? 23.75 -25.078 -13.469 1 92.81 273 ASP B C 1
ATOM 4803 O O . ASP B 1 273 ? 22.547 -25.047 -13.695 1 92.81 273 ASP B O 1
ATOM 4807 N N . CYS B 1 274 ? 24.266 -25.203 -12.312 1 93.75 274 CYS B N 1
ATOM 4808 C CA . CYS B 1 274 ? 23.391 -25.328 -11.141 1 93.75 274 CYS B CA 1
ATOM 4809 C C . CYS B 1 274 ? 22.578 -24.062 -10.93 1 93.75 274 CYS B C 1
ATOM 4811 O O . CYS B 1 274 ? 21.391 -24.125 -10.617 1 93.75 274 CYS B O 1
ATOM 4813 N N . ASP B 1 275 ? 23.234 -23.016 -11.148 1 94 275 ASP B N 1
ATOM 4814 C CA . ASP B 1 275 ? 22.562 -21.734 -10.984 1 94 275 ASP B CA 1
ATOM 4815 C C . ASP B 1 275 ? 21.406 -21.594 -11.977 1 94 275 ASP B C 1
ATOM 4817 O O . ASP B 1 275 ? 20.312 -21.156 -11.609 1 94 275 ASP B O 1
ATOM 4821 N N . THR B 1 276 ? 21.625 -21.953 -13.172 1 94.19 276 THR B N 1
ATOM 4822 C CA . THR B 1 276 ? 20.609 -21.844 -14.211 1 94.19 276 THR B CA 1
ATOM 4823 C C . THR B 1 276 ? 19.422 -22.75 -13.914 1 94.19 276 THR B C 1
ATOM 4825 O O . THR B 1 276 ? 18.281 -22.328 -13.984 1 94.19 276 THR B O 1
ATOM 4828 N N . VAL B 1 277 ? 19.719 -23.922 -13.516 1 95.06 277 VAL B N 1
ATOM 4829 C CA . VAL B 1 277 ? 18.672 -24.906 -13.266 1 95.06 277 VAL B CA 1
ATOM 4830 C C . VAL B 1 277 ? 17.891 -24.516 -12.016 1 95.06 277 VAL B C 1
ATOM 4832 O O . VAL B 1 277 ? 16.656 -24.484 -12.039 1 95.06 277 VAL B O 1
ATOM 4835 N N . VAL B 1 278 ? 18.594 -24.203 -10.945 1 96.5 278 VAL B N 1
ATOM 4836 C CA . VAL B 1 278 ? 17.953 -23.859 -9.68 1 96.5 278 VAL B CA 1
ATOM 4837 C C . VAL B 1 278 ? 17.125 -22.594 -9.844 1 96.5 278 VAL B C 1
ATOM 4839 O O . VAL B 1 278 ? 15.961 -22.547 -9.43 1 96.5 278 VAL B O 1
ATOM 4842 N N . ALA B 1 279 ? 17.672 -21.641 -10.508 1 96.06 279 ALA B N 1
ATOM 4843 C CA . ALA B 1 279 ? 16.953 -20.391 -10.711 1 96.06 279 ALA B CA 1
ATOM 4844 C C . ALA B 1 279 ? 15.734 -20.594 -11.602 1 96.06 279 ALA B C 1
ATOM 4846 O O . ALA B 1 279 ? 14.695 -19.969 -11.398 1 96.06 279 ALA B O 1
ATOM 4847 N N . GLY B 1 280 ? 15.906 -21.453 -12.578 1 96.69 280 GLY B N 1
ATOM 4848 C CA . GLY B 1 280 ? 14.781 -21.766 -13.438 1 96.69 280 GLY B CA 1
ATOM 4849 C C . GLY B 1 280 ? 13.656 -22.469 -12.703 1 96.69 280 GLY B C 1
ATOM 4850 O O . GLY B 1 280 ? 12.477 -22.172 -12.922 1 96.69 280 GLY B O 1
ATOM 4851 N N . ILE B 1 281 ? 14 -23.344 -11.836 1 97.62 281 ILE B N 1
ATOM 4852 C CA . ILE B 1 281 ? 13.008 -24.062 -11.031 1 97.62 281 ILE B CA 1
ATOM 4853 C C . ILE B 1 281 ? 12.336 -23.109 -10.062 1 97.62 281 ILE B C 1
ATOM 4855 O O . ILE B 1 281 ? 11.117 -23.156 -9.875 1 97.62 281 ILE B O 1
ATOM 4859 N N . GLN B 1 282 ? 13.102 -22.266 -9.492 1 97.88 282 GLN B N 1
ATOM 4860 C CA . GLN B 1 282 ? 12.57 -21.297 -8.547 1 97.88 282 GLN B CA 1
ATOM 4861 C C . GLN B 1 282 ? 11.609 -20.328 -9.234 1 97.88 282 GLN B C 1
ATOM 4863 O O . GLN B 1 282 ? 10.5 -20.094 -8.75 1 97.88 282 GLN B O 1
ATOM 4868 N N . PHE B 1 283 ? 12.008 -19.875 -10.359 1 97.31 283 PHE B N 1
ATOM 4869 C CA . PHE B 1 283 ? 11.219 -18.875 -11.078 1 97.31 283 PHE B CA 1
ATOM 4870 C C . PHE B 1 283 ? 9.984 -19.516 -11.703 1 97.31 283 PHE B C 1
ATOM 4872 O O . PHE B 1 283 ? 8.914 -18.906 -11.727 1 97.31 283 PHE B O 1
ATOM 4879 N N . GLY B 1 284 ? 10.148 -20.703 -12.195 1 97.94 284 GLY B N 1
ATOM 4880 C CA . GLY B 1 284 ? 9.062 -21.375 -12.898 1 97.94 284 GLY B CA 1
ATOM 4881 C C . GLY B 1 284 ? 8.203 -22.234 -11.992 1 97.94 284 GLY B C 1
ATOM 4882 O O . GLY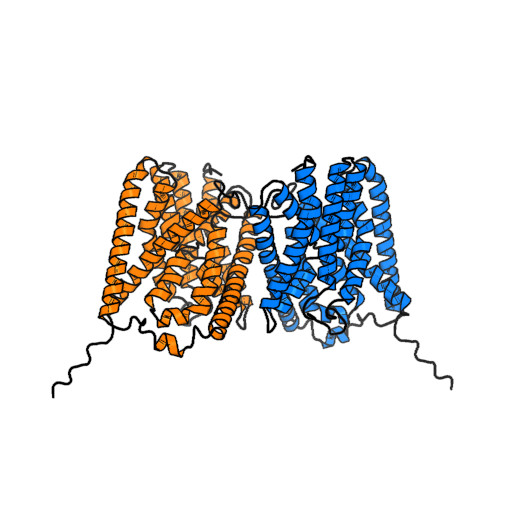 B 1 284 ? 7.09 -21.859 -11.641 1 97.94 284 GLY B O 1
ATOM 4883 N N . LEU B 1 285 ? 8.773 -23.297 -11.477 1 98.31 285 LEU B N 1
ATOM 4884 C CA . LEU B 1 285 ? 8.016 -24.281 -10.719 1 98.31 285 LEU B CA 1
ATOM 4885 C C . LEU B 1 285 ? 7.559 -23.703 -9.383 1 98.31 285 LEU B C 1
ATOM 4887 O O . LEU B 1 285 ? 6.363 -23.719 -9.078 1 98.31 285 LEU B O 1
ATOM 4891 N N . MET B 1 286 ? 8.43 -23.125 -8.594 1 98.44 286 MET B N 1
ATOM 4892 C CA . MET B 1 286 ? 8.055 -22.609 -7.285 1 98.44 286 MET B CA 1
ATOM 4893 C C . MET B 1 286 ? 7.262 -21.312 -7.43 1 98.44 286 MET B C 1
ATOM 4895 O O . MET B 1 286 ? 6.32 -21.062 -6.672 1 98.44 286 MET B O 1
ATOM 4899 N N . GLY B 1 287 ? 7.676 -20.516 -8.422 1 98.12 287 GLY B N 1
ATOM 4900 C CA . GLY B 1 287 ? 6.934 -19.281 -8.688 1 98.12 287 GLY B CA 1
ATOM 4901 C C . GLY B 1 287 ? 5.496 -19.547 -9.102 1 98.12 287 GLY B C 1
ATOM 4902 O O . GLY B 1 287 ? 4.602 -18.766 -8.758 1 98.12 287 GLY B O 1
ATOM 4903 N N . CYS B 1 288 ? 5.316 -20.609 -9.797 1 98.56 288 CYS B N 1
ATOM 4904 C CA . CYS B 1 288 ? 3.975 -20.922 -10.281 1 98.56 288 CYS B CA 1
ATOM 4905 C C . CYS B 1 288 ? 3.195 -21.719 -9.25 1 98.56 288 CYS B C 1
ATOM 4907 O O . CYS B 1 288 ? 1.965 -21.766 -9.289 1 98.56 288 CYS B O 1
ATOM 4909 N N . LEU B 1 289 ? 3.91 -22.359 -8.398 1 98.56 289 LEU B N 1
ATOM 4910 C CA . LEU B 1 289 ? 3.262 -23.094 -7.328 1 98.56 289 LEU B CA 1
ATOM 4911 C C . LEU B 1 289 ? 2.707 -22.156 -6.27 1 98.56 289 LEU B C 1
ATOM 4913 O O . LEU B 1 289 ? 1.647 -22.422 -5.691 1 98.56 289 LEU B O 1
ATOM 4917 N N . SER B 1 290 ? 3.41 -21.109 -6.02 1 98.56 290 SER B N 1
ATOM 4918 C CA . SER B 1 290 ? 2.947 -20.125 -5.055 1 98.56 290 SER B CA 1
ATOM 4919 C C . SER B 1 290 ? 2.215 -18.984 -5.75 1 98.56 290 SER B C 1
ATOM 4921 O O . SER B 1 290 ? 2.373 -18.781 -6.957 1 98.56 290 SER B O 1
ATOM 4923 N N . THR B 1 291 ? 1.402 -18.312 -5.023 1 98.19 291 THR B N 1
ATOM 4924 C CA . THR B 1 291 ? 0.659 -17.219 -5.641 1 98.19 291 THR B CA 1
ATOM 4925 C C . THR B 1 291 ? 0.251 -16.188 -4.598 1 98.19 291 THR B C 1
ATOM 4927 O O . THR B 1 291 ? 0.013 -16.531 -3.438 1 98.19 291 THR B O 1
ATOM 4930 N N . VAL B 1 292 ? 0.215 -14.945 -5.008 1 98.56 292 VAL B N 1
ATOM 4931 C CA . VAL B 1 292 ? -0.229 -13.844 -4.16 1 98.56 292 VAL B CA 1
ATOM 4932 C C . VAL B 1 292 ? -1.63 -13.398 -4.578 1 98.56 292 VAL B C 1
ATOM 4934 O O . VAL B 1 292 ? -2.406 -12.914 -3.752 1 98.56 292 VAL B O 1
ATOM 4937 N N . SER B 1 293 ? -1.974 -13.586 -5.824 1 98.38 293 SER B N 1
ATOM 4938 C CA . SER B 1 293 ? -3.26 -13.109 -6.324 1 98.38 293 SER B CA 1
ATOM 4939 C C . SER B 1 293 ? -4.418 -13.828 -5.645 1 98.38 293 SER B C 1
ATOM 4941 O O . SER B 1 293 ? -5.363 -13.195 -5.172 1 98.38 293 SER B O 1
ATOM 4943 N N . THR B 1 294 ? -4.32 -15.203 -5.574 1 97.94 294 THR B N 1
ATOM 4944 C CA . THR B 1 294 ? -5.355 -15.961 -4.891 1 97.94 294 THR B CA 1
ATOM 4945 C C . THR B 1 294 ? -5.34 -15.68 -3.393 1 97.94 294 THR B C 1
ATOM 4947 O O . THR B 1 294 ? -6.395 -15.578 -2.76 1 97.94 294 THR B O 1
ATOM 4950 N N . PHE B 1 295 ? -4.156 -15.594 -2.848 1 98.06 295 PHE B N 1
ATOM 4951 C CA . PHE B 1 295 ? -4 -15.211 -1.449 1 98.06 295 PHE B CA 1
ATOM 4952 C C . PHE B 1 295 ? -4.719 -13.891 -1.167 1 98.06 295 PHE B C 1
ATOM 4954 O O . PHE B 1 295 ? -5.441 -13.773 -0.175 1 98.06 295 PHE B O 1
ATOM 4961 N N . ALA B 1 296 ? -4.527 -12.883 -2.025 1 98.31 296 ALA B N 1
ATOM 4962 C CA . ALA B 1 296 ? -5.148 -11.57 -1.885 1 98.31 296 ALA B CA 1
ATOM 4963 C C . ALA B 1 296 ? -6.668 -11.664 -1.987 1 98.31 296 ALA B C 1
ATOM 4965 O O . ALA B 1 296 ? -7.391 -10.977 -1.259 1 98.31 296 ALA B O 1
ATOM 4966 N N . ALA B 1 297 ? -7.133 -12.516 -2.912 1 97.88 297 ALA B N 1
ATOM 4967 C CA . ALA B 1 297 ? -8.57 -12.688 -3.086 1 97.88 297 ALA B CA 1
ATOM 4968 C C . ALA B 1 297 ? -9.203 -13.305 -1.841 1 97.88 297 ALA B C 1
ATOM 4970 O O . ALA B 1 297 ? -10.273 -12.875 -1.399 1 97.88 297 ALA B O 1
ATOM 4971 N N . GLU B 1 298 ? -8.562 -14.32 -1.33 1 97.62 298 GLU B N 1
ATOM 4972 C CA . GLU B 1 298 ? -9.047 -14.969 -0.116 1 97.62 298 GLU B CA 1
ATOM 4973 C C . GLU B 1 298 ? -9.008 -14.016 1.075 1 97.62 298 GLU B C 1
ATOM 4975 O O . GLU B 1 298 ? -9.945 -13.961 1.865 1 97.62 298 GLU B O 1
ATOM 4980 N N . PHE B 1 299 ? -7.902 -13.289 1.175 1 97.69 299 PHE B N 1
ATOM 4981 C CA . PHE B 1 299 ? -7.738 -12.281 2.219 1 97.69 299 PHE B CA 1
ATOM 4982 C C . PHE B 1 299 ? -8.859 -11.25 2.158 1 97.69 299 PHE B C 1
ATOM 4984 O O . PHE B 1 299 ? -9.477 -10.938 3.176 1 97.69 299 PHE B O 1
ATOM 4991 N N . ASN B 1 300 ? -9.102 -10.711 1 1 97.25 300 ASN B N 1
ATOM 4992 C CA . ASN B 1 300 ? -10.125 -9.688 0.81 1 97.25 300 ASN B CA 1
ATOM 4993 C C . ASN B 1 300 ? -11.516 -10.211 1.135 1 97.25 300 ASN B C 1
ATOM 4995 O O . ASN B 1 300 ? -12.328 -9.508 1.737 1 97.25 300 ASN B O 1
ATOM 4999 N N . ALA B 1 301 ? -11.789 -11.477 0.706 1 96.38 301 ALA B N 1
ATOM 5000 C CA . ALA B 1 301 ? -13.086 -12.086 0.98 1 96.38 301 ALA B CA 1
ATOM 5001 C C . ALA B 1 301 ? -13.328 -12.211 2.482 1 96.38 301 ALA B C 1
ATOM 5003 O O . ALA B 1 301 ? -14.422 -11.93 2.969 1 96.38 301 ALA B O 1
ATOM 5004 N N . MET B 1 302 ? -12.359 -12.641 3.193 1 96.12 302 MET B N 1
ATOM 5005 C CA . MET B 1 302 ? -12.461 -12.781 4.641 1 96.12 302 MET B CA 1
ATOM 5006 C C . MET B 1 302 ? -12.625 -11.422 5.312 1 96.12 302 MET B C 1
ATOM 5008 O O . MET B 1 302 ? -13.375 -11.281 6.277 1 96.12 302 MET B O 1
ATOM 5012 N N . ARG B 1 303 ? -11.93 -10.445 4.82 1 94.5 303 ARG B N 1
ATOM 5013 C CA . ARG B 1 303 ? -11.977 -9.102 5.391 1 94.5 303 ARG B CA 1
ATOM 5014 C C . ARG B 1 303 ? -13.375 -8.492 5.254 1 94.5 303 ARG B C 1
ATOM 5016 O O . ARG B 1 303 ? -13.828 -7.77 6.141 1 94.5 303 ARG B O 1
ATOM 5023 N N . GLU B 1 304 ? -14 -8.773 4.168 1 92.81 304 GLU B N 1
ATOM 5024 C CA . GLU B 1 304 ? -15.328 -8.227 3.885 1 92.81 304 GLU B CA 1
ATOM 5025 C C . GLU B 1 304 ? -16.422 -9.039 4.578 1 92.81 304 GLU B C 1
ATOM 5027 O O . GLU B 1 304 ? -17.578 -8.633 4.602 1 92.81 304 GLU B O 1
ATOM 5032 N N . SER B 1 305 ? -16.031 -10.148 5.137 1 92.5 305 SER B N 1
ATOM 5033 C CA . SER B 1 305 ? -17.016 -10.992 5.82 1 92.5 305 SER B CA 1
ATOM 5034 C C . SER B 1 305 ? -17.344 -10.453 7.207 1 92.5 305 SER B C 1
ATOM 5036 O O . SER B 1 305 ? -16.906 -9.359 7.57 1 92.5 305 SER B O 1
ATOM 5038 N N . ASN B 1 306 ? -18.141 -11.203 8.008 1 90.62 306 ASN B N 1
ATOM 5039 C CA . ASN B 1 306 ? -18.562 -10.805 9.344 1 90.62 306 ASN B CA 1
ATOM 5040 C C . ASN B 1 306 ? -17.422 -10.938 10.359 1 90.62 306 ASN B C 1
ATOM 5042 O O . ASN B 1 306 ? -17.531 -10.43 11.477 1 90.62 306 ASN B O 1
ATOM 5046 N N . HIS B 1 307 ? -16.344 -11.586 9.883 1 91.38 307 HIS B N 1
ATOM 5047 C CA . HIS B 1 307 ? -15.195 -11.789 10.766 1 91.38 307 HIS B CA 1
ATOM 5048 C C . HIS B 1 307 ? -13.906 -11.312 10.109 1 91.38 307 HIS B C 1
ATOM 5050 O O . HIS B 1 307 ? -13.047 -12.133 9.758 1 91.38 307 HIS B O 1
ATOM 5056 N N . PRO B 1 308 ? -13.664 -10.039 10.133 1 91.56 308 PRO B N 1
ATOM 5057 C CA . PRO B 1 308 ? -12.508 -9.5 9.414 1 91.56 308 PRO B CA 1
ATOM 5058 C C . PRO B 1 308 ? -11.18 -9.914 10.039 1 91.56 308 PRO B C 1
ATOM 5060 O O . PRO B 1 308 ? -10.156 -9.953 9.352 1 91.56 308 PRO B O 1
ATOM 5063 N N . TRP B 1 309 ? -11.195 -10.328 11.281 1 91.56 309 TRP B N 1
ATOM 5064 C CA . TRP B 1 309 ? -9.953 -10.703 11.953 1 91.56 309 TRP B CA 1
ATOM 5065 C C . TRP B 1 309 ? -9.367 -11.977 11.352 1 91.56 309 TRP B C 1
ATOM 5067 O O . TRP B 1 309 ? -8.164 -12.211 11.445 1 91.56 309 TRP B O 1
ATOM 5077 N N . ARG B 1 310 ? -10.234 -12.773 10.719 1 94.75 310 ARG B N 1
ATOM 5078 C CA . ARG B 1 310 ? -9.773 -14.008 10.086 1 94.75 310 ARG B CA 1
ATOM 5079 C C . ARG B 1 310 ? -8.797 -13.711 8.953 1 94.75 310 ARG B C 1
ATOM 5081 O O . ARG B 1 310 ? -7.859 -14.484 8.719 1 94.75 310 ARG B O 1
ATOM 5088 N N . ALA B 1 311 ? -9.031 -12.586 8.273 1 96.5 311 ALA B N 1
ATOM 5089 C CA . ALA B 1 311 ? -8.156 -12.203 7.168 1 96.5 311 ALA B CA 1
ATOM 5090 C C . ALA B 1 311 ? -6.727 -11.977 7.652 1 96.5 311 ALA B C 1
ATOM 5092 O O . ALA B 1 311 ? -5.773 -12.508 7.082 1 96.5 311 ALA B O 1
ATOM 5093 N N . TYR B 1 312 ? -6.57 -11.273 8.727 1 95.69 312 TYR B N 1
ATOM 5094 C CA . TYR B 1 312 ? -5.25 -10.922 9.242 1 95.69 312 TYR B CA 1
ATOM 5095 C C . TYR B 1 312 ? -4.578 -12.125 9.891 1 95.69 312 TYR B C 1
ATOM 5097 O O . TYR B 1 312 ? -3.361 -12.289 9.797 1 95.69 312 TYR B O 1
ATOM 5105 N N . THR B 1 313 ? -5.367 -12.961 10.547 1 95.88 313 THR B N 1
ATOM 5106 C CA . THR B 1 313 ? -4.824 -14.195 11.109 1 95.88 313 THR B CA 1
ATOM 5107 C C . THR B 1 313 ? -4.289 -15.094 10 1 95.88 313 THR B C 1
ATOM 5109 O O . THR B 1 313 ? -3.197 -15.656 10.117 1 95.88 313 THR B O 1
ATOM 5112 N N . TYR B 1 314 ? -5.105 -15.25 8.938 1 97.19 314 TYR B N 1
ATOM 5113 C CA . TYR B 1 314 ? -4.707 -16.031 7.777 1 97.19 314 TYR B CA 1
ATOM 5114 C C . TYR B 1 314 ? -3.404 -15.516 7.184 1 97.19 314 TYR B C 1
ATOM 5116 O O . TYR B 1 314 ? -2.5 -16.297 6.875 1 97.19 314 TYR B O 1
ATOM 5124 N N . ALA B 1 315 ? -3.283 -14.164 7.09 1 97.69 315 ALA B N 1
ATOM 5125 C CA . ALA B 1 315 ? -2.076 -13.547 6.547 1 97.69 315 ALA B CA 1
ATOM 5126 C C . ALA B 1 315 ? -0.874 -13.805 7.453 1 97.69 315 ALA B C 1
ATOM 5128 O O . ALA B 1 315 ? 0.205 -14.164 6.977 1 97.69 315 ALA B O 1
ATOM 5129 N N . VAL B 1 316 ? -1.038 -13.672 8.734 1 97.44 316 VAL B N 1
ATOM 5130 C CA . VAL B 1 316 ? 0.038 -13.836 9.703 1 97.44 316 VAL B CA 1
ATOM 5131 C C . VAL B 1 316 ? 0.514 -15.289 9.703 1 97.44 316 VAL B C 1
ATOM 5133 O O . VAL B 1 316 ? 1.718 -15.555 9.719 1 97.44 316 VAL B O 1
ATOM 5136 N N . ILE B 1 317 ? -0.429 -16.172 9.617 1 97.56 317 ILE B N 1
ATOM 5137 C CA . ILE B 1 317 ? -0.075 -17.578 9.609 1 97.56 317 ILE B CA 1
ATOM 5138 C C . ILE B 1 317 ? 0.744 -17.906 8.359 1 97.56 317 ILE B C 1
ATOM 5140 O O . ILE B 1 317 ? 1.8 -18.531 8.445 1 97.56 317 ILE B O 1
ATOM 5144 N N . THR B 1 318 ? 0.274 -17.484 7.219 1 98.31 318 THR B N 1
ATOM 5145 C CA . THR B 1 318 ? 0.951 -17.766 5.961 1 98.31 318 THR B CA 1
ATOM 5146 C C . THR B 1 318 ? 2.365 -17.203 5.961 1 98.31 318 THR B C 1
ATOM 5148 O O . THR B 1 318 ? 3.324 -17.891 5.629 1 98.31 318 THR B O 1
ATOM 5151 N N . ILE B 1 319 ? 2.514 -15.938 6.422 1 98.31 319 ILE B N 1
ATOM 5152 C CA . ILE B 1 319 ? 3.791 -15.234 6.379 1 98.31 319 ILE B CA 1
ATOM 5153 C C . ILE B 1 319 ? 4.727 -15.805 7.445 1 98.31 319 ILE B C 1
ATOM 5155 O O . ILE B 1 319 ? 5.879 -16.141 7.152 1 98.31 319 ILE B O 1
ATOM 5159 N N . CYS B 1 320 ? 4.273 -16.016 8.648 1 97.94 320 CYS B N 1
ATOM 5160 C CA . CYS B 1 320 ? 5.125 -16.406 9.766 1 97.94 320 CYS B CA 1
ATOM 5161 C C . CYS B 1 320 ? 5.594 -17.844 9.609 1 97.94 320 CYS B C 1
ATOM 5163 O O . CYS B 1 320 ? 6.758 -18.156 9.883 1 97.94 320 CYS B O 1
ATOM 5165 N N . VAL B 1 321 ? 4.688 -18.688 9.133 1 98.19 321 VAL B N 1
ATOM 5166 C CA . VAL B 1 321 ? 5.074 -20.078 8.945 1 98.19 321 VAL B CA 1
ATOM 5167 C C . VAL B 1 321 ? 6.105 -20.172 7.82 1 98.19 321 VAL B C 1
ATOM 5169 O O . VAL B 1 321 ? 7.133 -20.844 7.965 1 98.19 321 VAL B O 1
ATOM 5172 N N . SER B 1 322 ? 5.824 -19.531 6.723 1 98.56 322 SER B N 1
ATOM 5173 C CA . SER B 1 322 ? 6.73 -19.562 5.578 1 98.56 322 SER B CA 1
ATOM 5174 C C . SER B 1 322 ? 8.086 -18.953 5.926 1 98.56 322 SER B C 1
ATOM 5176 O O . SER B 1 322 ? 9.133 -19.516 5.598 1 98.56 322 SER B O 1
ATOM 5178 N N . PHE B 1 323 ? 8.062 -17.828 6.594 1 98.25 323 PHE B N 1
ATOM 5179 C CA . PHE B 1 323 ? 9.289 -17.109 6.922 1 98.25 323 PHE B CA 1
ATOM 5180 C C . PHE B 1 323 ? 10.109 -17.891 7.945 1 98.25 323 PHE B C 1
ATOM 5182 O O . PHE B 1 323 ? 11.328 -18 7.816 1 98.25 323 PHE B O 1
ATOM 5189 N N . SER B 1 324 ? 9.477 -18.422 9 1 98.12 324 SER B N 1
ATOM 5190 C CA . SER B 1 324 ? 10.172 -19.172 10.047 1 98.12 324 SER B CA 1
ATOM 5191 C C . SER B 1 324 ? 10.828 -20.422 9.477 1 98.12 324 SER B C 1
ATOM 5193 O O . SER B 1 324 ? 11.984 -20.719 9.789 1 98.12 324 SER B O 1
ATOM 5195 N N . LEU B 1 325 ? 10.117 -21.094 8.633 1 98.25 325 LEU B N 1
ATOM 5196 C CA . LEU B 1 325 ? 10.695 -22.266 7.992 1 98.25 325 LEU B CA 1
ATOM 5197 C C . LEU B 1 325 ? 11.82 -21.875 7.047 1 98.25 325 LEU B C 1
ATOM 5199 O O . LEU B 1 325 ? 12.828 -22.578 6.945 1 98.25 325 LEU B O 1
ATOM 5203 N N . GLY B 1 326 ? 11.617 -20.781 6.359 1 97.62 326 GLY B N 1
ATOM 5204 C CA . GLY B 1 326 ? 12.68 -20.281 5.512 1 97.62 326 GLY B CA 1
ATOM 5205 C C . GLY B 1 326 ? 13.945 -19.938 6.277 1 97.62 326 GLY B C 1
ATOM 5206 O O . GLY B 1 326 ? 15.055 -20.156 5.785 1 97.62 326 GLY B O 1
ATOM 5207 N N . ILE B 1 327 ? 13.781 -19.406 7.457 1 97 327 ILE B N 1
ATOM 5208 C CA . ILE B 1 327 ? 14.922 -19.094 8.305 1 97 327 ILE B CA 1
ATOM 5209 C C . ILE B 1 327 ? 15.672 -20.375 8.648 1 97 327 ILE B C 1
ATOM 5211 O O . ILE B 1 327 ? 16.906 -20.438 8.562 1 97 327 ILE B O 1
ATOM 5215 N N . LEU B 1 328 ? 14.977 -21.391 8.953 1 96.56 328 LEU B N 1
ATOM 5216 C CA . LEU B 1 328 ? 15.57 -22.672 9.328 1 96.56 328 LEU B CA 1
ATOM 5217 C C . LEU B 1 328 ? 16.297 -23.297 8.148 1 96.56 328 LEU B C 1
ATOM 5219 O O . LEU B 1 328 ? 17.375 -23.875 8.305 1 96.56 328 LEU B O 1
ATOM 5223 N N . ILE B 1 329 ? 15.758 -23.172 6.965 1 96.75 329 ILE B N 1
ATOM 5224 C CA . ILE B 1 329 ? 16.234 -23.906 5.801 1 96.75 329 ILE B CA 1
ATOM 5225 C C . ILE B 1 329 ? 17.344 -23.109 5.105 1 96.75 329 ILE B C 1
ATOM 5227 O O . ILE B 1 329 ? 18.266 -23.703 4.551 1 96.75 329 ILE B O 1
ATOM 5231 N N . TYR B 1 330 ? 17.266 -21.844 5.184 1 96 330 TYR B N 1
ATOM 5232 C CA . TYR B 1 330 ? 18.172 -21.031 4.383 1 96 330 TYR B CA 1
ATOM 5233 C C . TYR B 1 330 ? 19.062 -20.172 5.27 1 96 330 TYR B C 1
ATOM 5235 O O . TYR B 1 330 ? 20.281 -20.219 5.172 1 96 330 TYR B O 1
ATOM 5243 N N . CYS B 1 331 ? 18.5 -19.406 6.176 1 95 331 CYS B N 1
ATOM 5244 C CA . CYS B 1 331 ? 19.266 -18.422 6.945 1 95 331 CYS B CA 1
ATOM 5245 C C . CYS B 1 331 ? 20.25 -19.109 7.883 1 95 331 CYS B C 1
ATOM 5247 O O . CYS B 1 331 ? 21.406 -18.734 7.953 1 95 331 CYS B O 1
ATOM 5249 N N . ILE B 1 332 ? 19.828 -20.094 8.57 1 93.44 332 ILE B N 1
ATOM 5250 C CA . ILE B 1 332 ? 20.672 -20.75 9.555 1 93.44 332 ILE B CA 1
ATOM 5251 C C . ILE B 1 332 ? 21.875 -21.406 8.859 1 93.44 332 ILE B C 1
ATOM 5253 O O . ILE B 1 332 ? 23.016 -21.203 9.258 1 93.44 332 ILE B O 1
ATOM 5257 N N . PRO B 1 333 ? 21.625 -22.094 7.789 1 92.19 333 PRO B N 1
ATOM 5258 C CA . PRO B 1 333 ? 22.781 -22.656 7.082 1 92.19 333 PRO B CA 1
ATOM 5259 C C . PRO B 1 333 ? 23.734 -21.578 6.578 1 92.19 333 PRO B C 1
ATOM 5261 O O . PRO B 1 333 ? 24.953 -21.781 6.598 1 92.19 333 PRO B O 1
ATOM 5264 N N . VAL B 1 334 ? 23.25 -20.516 6.109 1 92.12 334 VAL B N 1
ATOM 5265 C CA . VAL B 1 334 ? 24.109 -19.453 5.605 1 92.12 334 VAL B CA 1
ATOM 5266 C C . VAL B 1 334 ? 24.938 -18.859 6.75 1 92.12 334 VAL B C 1
ATOM 5268 O O . VAL B 1 334 ? 26.125 -18.609 6.594 1 92.12 334 VAL B O 1
ATOM 5271 N N . TRP B 1 335 ? 24.391 -18.688 7.898 1 91.38 335 TRP B N 1
ATOM 5272 C CA . TRP B 1 335 ? 25.078 -18.125 9.062 1 91.38 335 TRP B CA 1
ATOM 5273 C C . TRP B 1 335 ? 26.094 -19.125 9.609 1 91.38 335 TRP B C 1
ATOM 5275 O O . TRP B 1 335 ? 27.172 -18.719 10.07 1 91.38 335 TRP B O 1
ATOM 5285 N N . THR B 1 336 ? 25.797 -20.375 9.555 1 90.31 336 THR B N 1
ATOM 5286 C CA . THR B 1 336 ? 26.641 -21.375 10.18 1 90.31 336 THR B CA 1
ATOM 5287 C C . THR B 1 336 ? 27.766 -21.797 9.234 1 90.31 336 THR B C 1
ATOM 5289 O O . THR B 1 336 ? 28.906 -22 9.664 1 90.31 336 THR B O 1
ATOM 5292 N N . LYS B 1 337 ? 27.453 -21.938 7.988 1 87.31 337 LYS B N 1
ATOM 5293 C CA . LYS B 1 337 ? 28.453 -22.422 7.035 1 87.31 337 LYS B CA 1
ATOM 5294 C C . LYS B 1 337 ? 29.188 -21.266 6.383 1 87.31 337 LYS B C 1
ATOM 5296 O O . LYS B 1 337 ? 30.219 -21.453 5.742 1 87.31 337 LYS B O 1
ATOM 5301 N N . GLY B 1 338 ? 28.719 -20.047 6.559 1 78.25 338 GLY B N 1
ATOM 5302 C CA . GLY B 1 338 ? 29.391 -18.859 6.051 1 78.25 338 GLY B CA 1
ATOM 5303 C C . GLY B 1 338 ? 29.359 -18.766 4.535 1 78.25 338 GLY B C 1
ATOM 5304 O O . GLY B 1 338 ? 30.359 -18.406 3.912 1 78.25 338 GLY B O 1
ATOM 5305 N N . PHE B 1 339 ? 28.281 -19.141 3.941 1 75.19 339 PHE B N 1
ATOM 5306 C CA . PHE B 1 339 ? 28.172 -19.016 2.492 1 75.19 339 PHE B CA 1
ATOM 5307 C C . PHE B 1 339 ? 28.266 -17.562 2.059 1 75.19 339 PHE B C 1
ATOM 5309 O O . PHE B 1 339 ? 27.797 -16.672 2.758 1 75.19 339 PHE B O 1
ATOM 5316 N N . ASP B 1 340 ? 29.109 -17.234 1.075 1 65.25 340 ASP B N 1
ATOM 5317 C CA . ASP B 1 340 ? 29.188 -15.898 0.5 1 65.25 340 ASP B CA 1
ATOM 5318 C C . ASP B 1 340 ? 27.906 -15.57 -0.278 1 65.25 340 ASP B C 1
ATOM 5320 O O . ASP B 1 340 ? 27.578 -16.25 -1.252 1 65.25 340 ASP B O 1
ATOM 5324 N N . ILE B 1 341 ? 27.109 -14.812 0.324 1 64.44 341 ILE B N 1
ATOM 5325 C CA . ILE B 1 341 ? 25.844 -14.5 -0.326 1 64.44 341 ILE B CA 1
ATOM 5326 C C . ILE B 1 341 ? 26.016 -13.305 -1.257 1 64.44 341 ILE B C 1
ATOM 5328 O O . ILE B 1 341 ? 26.688 -12.336 -0.909 1 64.44 341 ILE B O 1
ATOM 5332 N N . ASP B 1 342 ? 26.062 -13.469 -2.498 1 52.69 342 ASP B N 1
ATOM 5333 C CA . ASP B 1 342 ? 26.156 -12.391 -3.477 1 52.69 342 ASP B CA 1
ATOM 5334 C C . ASP B 1 342 ? 25.031 -11.367 -3.281 1 52.69 342 ASP B C 1
ATOM 5336 O O . ASP B 1 342 ? 23.875 -11.672 -3.516 1 52.69 342 ASP B O 1
ATOM 5340 N N . THR B 1 343 ? 25.125 -10.672 -2.16 1 44.66 343 THR B N 1
ATOM 5341 C CA . THR B 1 343 ? 24.156 -9.594 -2.037 1 44.66 343 THR B CA 1
ATOM 5342 C C . THR B 1 343 ? 24.375 -8.539 -3.113 1 44.66 343 THR B C 1
ATOM 5344 O O . THR B 1 343 ? 25.516 -8.273 -3.506 1 44.66 343 THR B O 1
#

Organism: Vigna unguiculata (NCBI:txid3917)

Secondary structure (DSSP, 8-state):
--------SS--HHHHHHHHHHHHHHHHHHHHHHHHHHHHHHSTTTT----TTSSS-TTHHHHHHHHHHIIIIIIISHHHHHHH-HHHHHIIIIIIIHHH--HHHHHHHHHHHHHTT-HHHHHHHHHHHHHHHHHHHHHHHHHHHHHHHHHHHTT---HHHHHHS-----SHHHHHHHHHHHHHHHHHHHHHHHHHHHHHTTT-HHHHHHHHHHHHHHHHHHHHHHHGGGTTT-BTTTTBTTTS-HHHHHHHHHHHHHHHHHHHHHHHH--HHHHHHHHHHIIIIIHHHS-SHHHHHHHHHHHHSS-THHHHHHHHHHHHHHHHHHIIIIIHHHHHHT-----/--------SS--HHHHHHHHHHHHHHHHHHHHHHHHHHHHHHSTTTT----TTSSS-TTHHHHHHHHHHIIIIIIISHHHHHHH-HHHHHIIIIIIIHHH--HHHHHHHHHHHHHTT-HHHHHHHHHHHHHHHHHHHHHHHHHHHHHHHHHHHTT---HHHHHHS-----SHHHHHHHHHHHHHHHHHHHHHHHHHHHHHTTT-HHHHHHHHHHHHHHHHHHHHHHHGGGTTT-BTTTTBTTTS-HHHHHHHHHHHHHHHHHHHHHHHH--HHHHHHHHHHIIIIIHHHS-SHHHHHHHHHHHHSS-THHHHHHHHHHHHHHHHHHIIIIIHHHHHHT-----

Sequence (686 aa):
MIYFQDPPKGLPEFLDYTSCLVHLAVFGILGVLTRYLLQKLFGPGVAHVTSDQTILYVDLPANMIGSFLMGWFGVVFKGDISQVSEHLAIAITTGYLGSLTTFSGWNQKMLELSVSGHWLFASLGFLLGLFLIAYSIQFGIEIAKGFRWLLHRLGISSEKDVNKMNCKVDSYRRQLIVMVMFLVILGILWGVSGALVKAEFKHGGNAAQLWFACMVGPMGVWIRWFLARLNGRGLGKEGLFKWIPFGTLIANVLATCIMAALSTVKNAVKTRDCDTVVAGIQFGLMGCLSTVSTFAAEFNAMRESNHPWRAYTYAVITICVSFSLGILIYCIPVWTKGFDIDTMIYFQDPPKGLPEFLDYTSCLVHLAVFGILGVLTRYLLQKLFGPGVAHVTSDQTILYVDLPANMIGSFLMGWFGVVFKGDISQVSEHLAIAITTGYLGSLTTFSGWNQKMLELSVSGHWLFASLGFLLGLFLIAYSIQFGIEIAKGFRWLLHRLGISSEKDVNKMNCKVDSYRRQLIVMVMFLVILGILWGVSGALVKAEFKHGGNAAQLWFACMVGPMGVWIRWFLARLNGRGLGKEGLFKWIPFGTLIANVLATCIMAALSTVKNAVKTRDCDTVVAGIQFGLMGCLSTVSTFAAEFNAMRESNHPWRAYTYAVITICVSFSLGILIYCIPVWTKGFDIDT

InterPro domains:
  IPR003691 Fluoride-specific ion channel FluC [PF02537] (24-137)
  IPR003691 Fluoride-specific ion channel FluC [PF02537] (212-326)
  IPR003691 Fluoride-specific ion channel FluC [PTHR28259] (10-339)

Foldseek 3Di:
DPPPPPPPQADPPVLVVLLLLLLLLLLQLVLLVLQLVQLCCCPCNHVPNAYLQALRHSSLVLLLVLLLVCLQLVPQCLVVVVQLPVSNSCNVNLRNSLLSFFLLSLLVSLLVCVLVPNPVSSVVSLVVSLVSSLVSNVNSNVVNVVVVVVCVVVVNDDVVVVVVPPSHCRGHVSSVVSSVVSVVSLVVLLVVLVVQLVVCLVVFDDSNLSSLLSNQQSVLSVQLVVLQVQQQQADDPVRPPSLARVSQLCLRLVLNLVLLQLVQVCLVPVDRNSVSNSSSCNSRNSSSSHGSNVLSVSLNVCCPDPHNVVSVVSSCCSSVSSNVSSCVNHSVCCVVVVRDDPD/DPPPPPPPQADPPVLVVLLLLLLLLLLQLVLLVLQLVQLCCCPCNHVPNAYLQALRHSSLVLLLVLLLVCLQLVPQCLVVVVQLPVSNSCSVNLRNSLLSFFLLSLLVSLLVCVLVVNPVSSVVSLVVSLVSSLVSNVNSNVVNVVVVVVCVVVVNPDVVVVVVPPSHCRGHVSSVVSSVVSVVSLVVLLVVLVVQLVVCLVVFDDSNLSSLLSNQQSVLSVQLVVLQVQQQQADDPVRPPSLARVSQLCLRLVLNLVLLQLVQVCLVPVDRNSCSNSSSCNSRNSSSSHGSNVLSVSLNVCCPDPHNVVSVVNSCCSSVSSNVSSCVNHSVCCVVVVRDDPD

Radius of gyration: 29.18 Å; Cα contacts (8 Å, |Δi|>4): 1155; chains: 2; bounding box: 68×82×78 Å

Nearest PDB structures (foldseek):
  7kk9-assembly1_A  TM=8.845E-01  e=9.608E-03  Escherichia coli
  6b2b-assembly1_B  TM=9.048E-01  e=1.182E-02  Escherichia coli
  6b24-assembly1_A  TM=9.069E-01  e=2.198E-02  Escherichia coli
  6b2d-assembly1_A  TM=8.773E-01  e=2.387E-02  Escherichia coli
  5kom-assembly1_A  TM=9.069E-01  e=3.060E-02  Escherichia coli